Protein AF-0000000080167158 (afdb_homodimer)

InterPro domains:
  IPR001060 FCH domain [SM00055] (67-154)
  IPR027267 AH/BAR domain superfamily [G3DSA:1.20.1270.60] (60-338)
  IPR027267 AH/BAR domain superfamily [SSF103657] (73-348)
  IPR031160 F-BAR domain [PS51741] (62-325)
  IPR051025 Rho GTPase-activating [PTHR15228] (86-357)
  IPR054713 GMIP/FCHO2-like, FCH domain [PF22699] (73-335)

Solvent-accessible surface area (backbone atoms only — not comparable to full-atom values): 44172 Å² total; per-residue (Å²): 135,90,71,75,76,63,83,68,82,81,85,74,96,71,80,72,86,72,68,86,74,77,76,82,85,76,84,76,80,86,70,79,78,82,73,65,83,74,63,78,85,71,85,79,80,74,72,71,73,67,72,67,71,70,72,67,70,48,75,59,55,64,50,42,46,51,52,31,70,44,18,54,59,24,67,59,52,54,51,50,49,54,52,50,50,43,55,48,50,50,53,51,45,52,48,53,50,53,53,44,51,50,50,41,52,41,23,52,51,45,39,54,50,37,67,68,43,52,60,67,65,62,64,56,81,59,48,80,64,41,68,55,53,52,51,49,41,51,50,46,41,51,48,22,52,48,49,49,51,51,44,52,43,35,48,67,62,47,29,47,40,54,52,52,52,48,40,53,52,51,51,51,52,51,50,53,47,49,50,53,53,50,52,39,51,49,52,32,50,51,31,47,52,49,28,54,50,29,46,51,48,21,50,52,29,43,51,49,20,52,51,29,45,51,53,30,53,53,43,62,70,49,43,89,74,56,57,78,63,60,43,51,53,32,46,50,50,22,51,52,28,44,50,50,19,51,52,28,44,52,50,27,52,51,28,36,53,47,31,52,50,33,48,52,50,34,54,52,49,49,56,49,47,47,50,52,50,50,51,51,50,27,51,51,41,49,51,50,38,54,21,50,28,50,49,25,44,50,50,16,66,67,35,48,57,51,22,57,52,25,43,50,50,20,56,55,42,70,69,62,59,70,44,50,31,56,43,52,49,61,70,62,58,74,62,55,69,49,80,84,83,79,78,72,89,76,79,85,76,87,81,81,76,78,71,79,74,68,73,71,75,77,73,75,77,74,74,79,81,74,89,80,72,89,76,79,68,86,80,81,71,88,88,77,78,69,89,120,141,70,88,71,78,75,79,68,73,79,69,73,74,71,65,75,71,67,61,71,69,74,75,83,78,78,84,68,77,86,76,77,77,81,70,65,82,76,60,78,84,74,86,80,80,75,72,72,71,68,73,66,68,70,71,67,70,51,74,60,55,64,51,42,46,52,52,32,71,44,17,56,60,24,68,58,51,52,52,50,50,55,53,51,49,43,54,50,52,51,53,52,45,52,49,53,49,52,51,44,50,49,51,41,52,41,24,53,50,44,40,52,48,38,67,68,42,53,61,66,66,62,65,56,80,59,48,80,64,40,68,54,53,52,51,49,41,50,51,45,43,50,48,22,51,47,49,48,51,50,44,52,44,34,48,67,64,48,30,46,41,54,54,52,54,48,40,52,52,51,51,52,52,52,52,54,49,49,50,55,53,51,53,38,52,49,52,33,51,52,31,48,53,49,28,54,52,28,46,52,49,21,48,50,29,43,50,48,21,53,50,30,46,51,52,31,51,52,42,61,70,47,43,89,74,56,58,79,63,59,43,51,52,33,46,49,50,22,52,53,28,44,52,51,20,51,53,28,43,53,50,26,52,51,28,36,54,48,31,52,51,33,48,52,50,35,53,52,49,49,55,50,45,47,52,50,49,51,50,50,49,28,52,50,40,50,52,50,38,54,21,51,27,50,49,23,45,50,50,16,65,67,36,49,56,52,22,56,50,26,43,51,50,20,56,55,43,70,69,61,58,70,44,49,32,58,42,52,48,59,70,62,57,76,61,56,69,50,81,85,84,78,78,71,89,76,80,86,76,88,82,81,77,78,74,80,74,71,74,70,76,73,76,74,74,67,76,80,69,71,71,82,72,78,73,77,80,73,72,81,74,82,51,81,84,72,84,130

Foldseek 3Di:
DPPPPPVPPDDDDDDDPPDDPPDDDDPDDDPDDPPDDPDDPDDDDPPPPPPPPPCPVPVVQVVLLVVLLPDDCSLVVLLVVLVVVLVVLVVVLVVVLVVLVVLLVVLVVLQVVLVVCLCVLVVDALDPCSVLVNVVSVVSNVLSVLSVVLSVCLCPPFANVLSVVLSVVSVVVSVVLVVLLVVLVVQLVVLVVQLVVLVVQLVVLVVQLVVLVVVLVVCVVVPVPDDPVVSVVSVVSSVVSVVSNVVSVVSNVVSVVSSVVSVVVSSVSSSVSSSVSSVSVVVSVVSNVRRVVSSVVSVCVSCVCPVVSVVVSVVVSVPDDPCVSVVVVVVPCPDDDDDDDDDDDDDDDDDDDPPPPPVPPPPPPPPPDDDDDDDPDDDDDDDDDDPD/DDDPPPPVPDPDPPDDCVPPPPDDDDPDDDPDDPPDDPDDPDDDDPPPPPPPPPCPVPVVQVVLLVVLLPDDCSLVVLLVVLVVVLVVLVVVLVVVLVVLVVLLVVLVVLQVVLVVCLCVLVVDALDPCSVLVNVVSVVSNVLSVLSVVLSVCLCPPFANVLSVVLSVVSVVVSVVLVVLLVVLVVQLVVLVVQLVVLVVQLVVLVVQLVVLVVVLVVCVVVVVPDDPVVSVVSVVSSVVSVVSNVVSVVSNVVSVVSSVVSVVVSSVSSSVSSSVSSVSVVVSVVSNVRRVVSSVVSVCVSCVVPVVSVVVSVVVSVPDDPCVSVVVVVVPCPDDDDDDDDDDDDDDDDDDDPPPPPVPPPPPPVPVPDDPPPDPPPDDDDDDDDDD

Secondary structure (DSSP, 8-state):
-----------------------------------STTS-------------------HHHHHHHHHHHHBTTHHHHHHHHHHHHHHHHHHHHHHHHHHHHHHHHHHHHHHHHHHHHHHHHTSSSS-TTHHHHHHHHHHHHHHHHHHHHHHHHIIIIISHHHHHHHHHHHHHHHHHHHHHHHHHHHHHHHHHHHHHHHHHHHHHHHHHHHHHHHHHHHHHHSTTTS-HHHHHHHHHHHHHHHHHHHHHHHHHHHHHHHHHHHHHHHHHHHHHHHHHHHHHHHHHHHHHHHHHHHHHHHHHHHHTHHHHHHHHHHHHHHTPPTTHHHHHHHHHS-PPBPP-------PPPP--------------------------------------/--------GGGGGG---TT----PPP-------TTGGG--------------------HHHHHHHHHHHHBTTHHHHHHHHHHHHHHHHHHHHHHHHHHHHHHHHHHHHHHHHHHHHHHHHTSSSS-TTHHHHHHHHHHHHHHHHHHHHHHHHIIIIISHHHHHHHHHHHHHHHHHHHHHHHHHHHHHHHHHHHHHHHHHHHHHHHHHHHHHHHHHHHHHHSTTTS-HHHHHHHHHHHHHHHHHHHHHHHHHHHHHHHHHHHHHHHHHHHHHHHHHHHHHHHHHHHHHHHHHHHHHHHHHHHHTHHHHHHHHHHHHHHTPPTTHHHHHHHHHS-PPBPP---------------------------------------------S---

Radius of gyration: 63.93 Å; Cα contacts (8 Å, |Δi|>4): 593; chains: 2; bounding box: 109×243×148 Å

Structure (mmCIF, N/CA/C/O backbone):
data_AF-0000000080167158-model_v1
#
loop_
_entity.id
_entity.type
_entity.pdbx_description
1 polymer 'F-BAR domain-containing protein'
#
loop_
_atom_site.group_PDB
_atom_site.id
_atom_site.type_symbol
_atom_site.label_atom_id
_atom_site.label_alt_id
_atom_site.label_comp_id
_atom_site.label_asym_id
_atom_site.label_entity_id
_atom_site.label_seq_id
_atom_site.pdbx_PDB_ins_code
_atom_site.Cartn_x
_atom_site.Cartn_y
_atom_site.Cartn_z
_atom_site.occupancy
_atom_site.B_iso_or_equiv
_atom_site.auth_seq_id
_atom_site.auth_comp_id
_atom_site.auth_asym_id
_atom_site.auth_atom_id
_atom_site.pdbx_PDB_model_num
ATOM 1 N N . MET A 1 1 ? -8.617 -78.125 3.273 1 17.36 1 MET A N 1
ATOM 2 C CA . MET A 1 1 ? -9.211 -77.625 4.488 1 17.36 1 MET A CA 1
ATOM 3 C C . MET A 1 1 ? -9.133 -76.062 4.496 1 17.36 1 MET A C 1
ATOM 5 O O . MET A 1 1 ? -8.5 -75.5 3.621 1 17.36 1 MET A O 1
ATOM 9 N N . ALA A 1 2 ? -8.406 -75.375 5.344 1 19.48 2 ALA A N 1
ATOM 10 C CA . ALA A 1 2 ? -8.812 -74.375 6.375 1 19.48 2 ALA A CA 1
ATOM 11 C C . ALA A 1 2 ? -8.484 -73 5.961 1 19.48 2 ALA A C 1
ATOM 13 O O . ALA A 1 2 ? -7.328 -72.562 6.059 1 19.48 2 ALA A O 1
ATOM 14 N N . VAL A 1 3 ? -8.906 -72.5 4.734 1 23.75 3 VAL A N 1
ATOM 15 C CA . VAL A 1 3 ? -8.711 -71.25 3.971 1 23.75 3 VAL A CA 1
ATOM 16 C C . VAL A 1 3 ? -9.18 -70.062 4.793 1 23.75 3 VAL A C 1
ATOM 18 O O . VAL A 1 3 ? -8.891 -68.938 4.445 1 23.75 3 VAL A O 1
ATOM 21 N N . CYS A 1 4 ? -10.062 -70.438 5.707 1 23.5 4 CYS A N 1
ATOM 22 C CA . CYS A 1 4 ? -11 -69.375 6.074 1 23.5 4 CYS A CA 1
ATOM 23 C C . CYS A 1 4 ? -10.281 -68.25 6.824 1 23.5 4 CYS A C 1
ATOM 25 O O . CYS A 1 4 ? -9.875 -68.438 7.973 1 23.5 4 CYS A O 1
ATOM 27 N N . PHE A 1 5 ? -9.195 -67.812 6.23 1 23.3 5 PHE A N 1
ATOM 28 C CA . PHE A 1 5 ? -8.445 -66.875 6.992 1 23.3 5 PHE A CA 1
ATOM 29 C C . PHE A 1 5 ? -9.359 -65.75 7.477 1 23.3 5 PHE A C 1
ATOM 31 O O . PHE A 1 5 ? -9.883 -64.938 6.672 1 23.3 5 PHE A O 1
ATOM 38 N N . SER A 1 6 ? -10.18 -66 8.484 1 20.61 6 SER A N 1
ATOM 39 C CA . SER A 1 6 ? -11.109 -65.375 9.414 1 20.61 6 SER A CA 1
ATOM 40 C C . SER A 1 6 ? -10.508 -64.062 10.031 1 20.61 6 SER A C 1
ATOM 42 O O . SER A 1 6 ? -10.961 -63.625 11.086 1 20.61 6 SER A O 1
ATOM 44 N N . SER A 1 7 ? -9.555 -63.5 9.289 1 21.5 7 SER A N 1
ATOM 45 C CA . SER A 1 7 ? -8.875 -62.531 10.125 1 21.5 7 SER A CA 1
ATOM 46 C C . SER A 1 7 ? -9.867 -61.562 10.781 1 21.5 7 SER A C 1
ATOM 48 O O . SER A 1 7 ? -10.648 -60.906 10.102 1 21.5 7 SER A O 1
ATOM 50 N N . THR A 1 8 ? -10.398 -61.812 11.906 1 21.91 8 THR A N 1
ATOM 51 C CA . THR A 1 8 ? -11.188 -61.344 13.047 1 21.91 8 THR A CA 1
ATOM 52 C C . THR A 1 8 ? -10.727 -59.969 13.523 1 21.91 8 THR A C 1
ATOM 54 O O . THR A 1 8 ? -9.703 -59.875 14.203 1 21.91 8 THR A O 1
ATOM 57 N N . ILE A 1 9 ? -10.367 -59.125 12.594 1 22.3 9 ILE A N 1
ATOM 58 C CA . ILE A 1 9 ? -9.945 -57.844 13.195 1 22.3 9 ILE A CA 1
ATOM 59 C C . ILE A 1 9 ? -10.953 -57.406 14.258 1 22.3 9 ILE A C 1
ATOM 61 O O . ILE A 1 9 ? -12.133 -57.25 13.961 1 22.3 9 ILE A O 1
ATOM 65 N N . SER A 1 10 ? -10.727 -57.562 15.477 1 19.22 10 SER A N 1
ATOM 66 C CA . SER A 1 10 ? -11.219 -57.531 16.844 1 19.22 10 SER A CA 1
ATOM 67 C C . SER A 1 10 ? -12.023 -56.25 17.109 1 19.22 10 SER A C 1
ATOM 69 O O . SER A 1 10 ? -11.859 -55.25 16.406 1 19.22 10 SER A O 1
ATOM 71 N N . GLU A 1 11 ? -12.977 -56.156 18.062 1 20.61 11 GLU A N 1
ATOM 72 C CA . GLU A 1 11 ? -14.172 -55.812 18.828 1 20.61 11 GLU A CA 1
ATOM 73 C C . GLU A 1 11 ? -14.031 -54.438 19.469 1 20.61 11 GLU A C 1
ATOM 75 O O . GLU A 1 11 ? -15.031 -53.719 19.656 1 20.61 11 GLU A O 1
ATOM 80 N N . PHE A 1 12 ? -12.914 -54.125 20.234 1 19.22 12 PHE A N 1
ATOM 81 C CA . PHE A 1 12 ? -13.125 -53.781 21.625 1 19.22 12 PHE A CA 1
ATOM 82 C C . PHE A 1 12 ? -13.781 -52.406 21.75 1 19.22 12 PHE A C 1
ATOM 84 O O . PHE A 1 12 ? -14.766 -52.25 22.469 1 19.22 12 PHE A O 1
ATOM 91 N N . LEU A 1 13 ? -13 -51.219 21.906 1 19.72 13 LEU A N 1
ATOM 92 C CA . LEU A 1 13 ? -13.055 -50.344 23.062 1 19.72 13 LEU A CA 1
ATOM 93 C C . LEU A 1 13 ? -14.211 -49.344 22.938 1 19.72 13 LEU A C 1
ATOM 95 O O . LEU A 1 13 ? -14.258 -48.562 22 1 19.72 13 LEU A O 1
ATOM 99 N N . MET A 1 14 ? -15.547 -49.469 23.297 1 21.86 14 MET A N 1
ATOM 100 C CA . MET A 1 14 ? -16.906 -49 23.547 1 21.86 14 MET A CA 1
ATOM 101 C C . MET A 1 14 ? -16.875 -47.656 24.312 1 21.86 14 MET A C 1
ATOM 103 O O . MET A 1 14 ? -17.922 -47.062 24.516 1 21.86 14 MET A O 1
ATOM 107 N N . GLY A 1 15 ? -15.914 -47.406 25.141 1 19.98 15 GLY A N 1
ATOM 108 C CA . GLY A 1 15 ? -16.391 -46.812 26.391 1 19.98 15 GLY A CA 1
ATOM 109 C C . GLY A 1 15 ? -17.234 -45.562 26.188 1 19.98 15 GLY A C 1
ATOM 110 O O . GLY A 1 15 ? -17.25 -45 25.094 1 19.98 15 GLY A O 1
ATOM 111 N N . GLU A 1 16 ? -18.094 -45.125 27.203 1 24.28 16 GLU A N 1
ATOM 112 C CA . GLU A 1 16 ? -19.203 -44.344 27.75 1 24.28 16 GLU A CA 1
ATOM 113 C C . GLU A 1 16 ? -18.906 -42.875 27.734 1 24.28 16 GLU A C 1
ATOM 115 O O . GLU A 1 16 ? -19.359 -42.125 28.625 1 24.28 16 GLU A O 1
ATOM 120 N N . VAL A 1 17 ? -18.203 -42.344 26.984 1 19.39 17 VAL A N 1
ATOM 121 C CA . VAL A 1 17 ? -17.797 -41 27.406 1 19.39 17 VAL A CA 1
ATOM 122 C C . VAL A 1 17 ? -19.031 -40.156 27.656 1 19.39 17 VAL A C 1
ATOM 124 O O . VAL A 1 17 ? -19.812 -39.875 26.75 1 19.39 17 VAL A O 1
ATOM 127 N N . ASP A 1 18 ? -19.703 -40.094 28.797 1 21.67 18 ASP A N 1
ATOM 128 C CA . ASP A 1 18 ? -20.812 -39.375 29.422 1 21.67 18 ASP A CA 1
ATOM 129 C C . ASP A 1 18 ? -20.625 -37.844 29.297 1 21.67 18 ASP A C 1
ATOM 131 O O . ASP A 1 18 ? -21.438 -37.094 29.797 1 21.67 18 ASP A O 1
ATOM 135 N N . SER A 1 19 ? -19.531 -37.406 29.109 1 18.14 19 SER A N 1
ATOM 136 C CA . SER A 1 19 ? -19.281 -36.156 29.844 1 18.14 19 SER A CA 1
ATOM 137 C C . SER A 1 19 ? -20.375 -35.125 29.578 1 18.14 19 SER A C 1
ATOM 139 O O . SER A 1 19 ? -20.938 -34.562 30.516 1 18.14 19 SER A O 1
ATOM 141 N N . SER A 1 20 ? -20.281 -34.281 28.547 1 18.72 20 SER A N 1
ATOM 142 C CA . SER A 1 20 ? -20.203 -32.844 28.781 1 18.72 20 SER A CA 1
ATOM 143 C C . SER A 1 20 ? -21.594 -32.219 28.828 1 18.72 20 SER A C 1
ATOM 145 O O . SER A 1 20 ? -22.359 -32.312 27.859 1 18.72 20 SER A O 1
ATOM 147 N N . THR A 1 21 ? -22.266 -32.125 29.875 1 21.75 21 THR A N 1
ATOM 148 C CA . THR A 1 21 ? -23.391 -31.359 30.391 1 21.75 21 THR A CA 1
ATOM 149 C C . THR A 1 21 ? -23.344 -29.906 29.922 1 21.75 21 THR A C 1
ATOM 151 O O . THR A 1 21 ? -22.625 -29.094 30.5 1 21.75 21 THR A O 1
ATOM 154 N N . LEU A 1 22 ? -22.875 -29.562 28.922 1 18.52 22 LEU A N 1
ATOM 155 C CA . LEU A 1 22 ? -22.703 -28.141 28.672 1 18.52 22 LEU A CA 1
ATOM 156 C C . LEU A 1 22 ? -24.016 -27.406 28.875 1 18.52 22 LEU A C 1
ATOM 158 O O . LEU A 1 22 ? -25.031 -27.75 28.266 1 18.52 22 LEU A O 1
ATOM 162 N N . LEU A 1 23 ? -24.188 -26.609 29.812 1 18.8 23 LEU A N 1
ATOM 163 C CA . LEU A 1 23 ? -25.109 -25.812 30.625 1 18.8 23 LEU A CA 1
ATOM 164 C C . LEU A 1 23 ? -26.016 -24.969 29.734 1 18.8 23 LEU A C 1
ATOM 166 O O . LEU A 1 23 ? -27.234 -24.984 29.906 1 18.8 23 LEU A O 1
ATOM 170 N N . SER A 1 24 ? -25.516 -23.766 29.203 1 19.36 24 SER A N 1
ATOM 171 C CA . SER A 1 24 ? -26 -22.562 29.891 1 19.36 24 SER A CA 1
ATOM 172 C C . SER A 1 24 ? -27.25 -22.016 29.203 1 19.36 24 SER A C 1
ATOM 174 O O . SER A 1 24 ? -27.594 -22.422 28.094 1 19.36 24 SER A O 1
ATOM 176 N N . LEU A 1 25 ? -27.375 -20.547 28.891 1 20.38 25 LEU A N 1
ATOM 177 C CA . LEU A 1 25 ? -28.453 -19.656 29.297 1 20.38 25 LEU A CA 1
ATOM 178 C C . LEU A 1 25 ? -29.547 -19.594 28.234 1 20.38 25 LEU A C 1
ATOM 180 O O . LEU A 1 25 ? -29.266 -19.812 27.047 1 20.38 25 LEU A O 1
ATOM 184 N N . PRO A 1 26 ? -30.641 -19.172 28.531 1 23.73 26 PRO A N 1
ATOM 185 C CA . PRO A 1 26 ? -32.031 -19.266 28.141 1 23.73 26 PRO A CA 1
ATOM 186 C C . PRO A 1 26 ? -32.406 -18.297 27.031 1 23.73 26 PRO A C 1
ATOM 188 O O . PRO A 1 26 ? -32.219 -17.078 27.172 1 23.73 26 PRO A O 1
ATOM 191 N N . PRO A 1 27 ? -32.125 -18.531 25.797 1 24.55 27 PRO A N 1
ATOM 192 C CA . PRO A 1 27 ? -32.406 -17.422 24.891 1 24.55 27 PRO A CA 1
ATOM 193 C C . PRO A 1 27 ? -33.875 -16.953 24.984 1 24.55 27 PRO A C 1
ATOM 195 O O . PRO A 1 27 ? -34.781 -17.719 24.703 1 24.55 27 PRO A O 1
ATOM 198 N N . GLY A 1 28 ? -34.344 -16.281 25.938 1 19.73 28 GLY A N 1
ATOM 199 C CA . GLY A 1 28 ? -35.688 -15.812 26.125 1 19.73 28 GLY A CA 1
ATOM 200 C C . GLY A 1 28 ? -36.312 -15.227 24.875 1 19.73 28 GLY A C 1
ATOM 201 O O . GLY A 1 28 ? -35.625 -14.969 23.891 1 19.73 28 GLY A O 1
ATOM 202 N N . ASP A 1 29 ? -37.594 -14.797 24.781 1 23.52 29 ASP A N 1
ATOM 203 C CA . ASP A 1 29 ? -38.906 -14.695 24.141 1 23.52 29 ASP A CA 1
ATOM 204 C C . ASP A 1 29 ? -38.969 -13.461 23.25 1 23.52 29 ASP A C 1
ATOM 206 O O . ASP A 1 29 ? -39.844 -13.383 22.375 1 23.52 29 ASP A O 1
ATOM 210 N N . GLN A 1 30 ? -38.219 -12.32 23.359 1 22.56 30 GLN A N 1
ATOM 211 C CA . GLN A 1 30 ? -38.938 -11.062 23.406 1 22.56 30 GLN A CA 1
ATOM 212 C C . GLN A 1 30 ? -39.344 -10.602 22 1 22.56 30 GLN A C 1
ATOM 214 O O . GLN A 1 30 ? -38.469 -10.211 21.203 1 22.56 30 GLN A O 1
ATOM 219 N N . SER A 1 31 ? -40.281 -11.109 21.203 1 24.67 31 SER A N 1
ATOM 220 C CA . SER A 1 31 ? -40.906 -10.797 19.922 1 24.67 31 SER A CA 1
ATOM 221 C C . SER A 1 31 ? -41.375 -9.336 19.875 1 24.67 31 SER A C 1
ATOM 223 O O . SER A 1 31 ? -41.812 -8.859 18.828 1 24.67 31 SER A O 1
ATOM 225 N N . GLN A 1 32 ? -41.562 -8.617 20.922 1 22 32 GLN A N 1
ATOM 226 C CA . GLN A 1 32 ? -42.688 -7.703 20.875 1 22 32 GLN A CA 1
ATOM 227 C C . GLN A 1 32 ? -42.531 -6.707 19.719 1 22 32 GLN A C 1
ATOM 229 O O . GLN A 1 32 ? -41.406 -6.434 19.281 1 22 32 GLN A O 1
ATOM 234 N N . SER A 1 33 ? -43.656 -6.301 19 1 26.19 33 SER A N 1
ATOM 235 C CA . SER A 1 33 ? -44.25 -5.48 17.953 1 26.19 33 SER A CA 1
ATOM 236 C C . SER A 1 33 ? -43.906 -4.012 18.109 1 26.19 33 SER A C 1
ATOM 238 O O . SER A 1 33 ? -44.219 -3.393 19.125 1 26.19 33 SER A O 1
ATOM 240 N N . MET A 1 34 ? -42.781 -3.596 17.844 1 23.53 34 MET A N 1
ATOM 241 C CA . MET A 1 34 ? -42.375 -2.232 18.156 1 23.53 34 MET A CA 1
ATOM 242 C C . MET A 1 34 ? -43.25 -1.214 17.438 1 23.53 34 MET A C 1
ATOM 244 O O . MET A 1 34 ? -42.969 -0.886 16.281 1 23.53 34 MET A O 1
ATOM 248 N N . GLU A 1 35 ? -44.531 -1.476 17.203 1 24.61 35 GLU A N 1
ATOM 249 C CA . GLU A 1 35 ? -45.406 -0.473 16.594 1 24.61 35 GLU A CA 1
ATOM 250 C C . GLU A 1 35 ? -45.062 0.929 17.094 1 24.61 35 GLU A C 1
ATOM 252 O O . GLU A 1 35 ? -45.031 1.874 16.297 1 24.61 35 GLU A O 1
ATOM 257 N N . SER A 1 36 ? -45.5 1.104 18.359 1 24.05 36 SER A N 1
ATOM 258 C CA . SER A 1 36 ? -46.125 2.326 18.844 1 24.05 36 SER A CA 1
ATOM 259 C C . SER A 1 36 ? -45.125 3.479 18.906 1 24.05 36 SER A C 1
ATOM 261 O O . SER A 1 36 ? -45.5 4.609 19.219 1 24.05 36 SER A O 1
ATOM 263 N N . LEU A 1 37 ? -43.875 3.246 19.312 1 20.89 37 LEU A N 1
ATOM 264 C CA . LEU A 1 37 ? -43.469 4.25 20.281 1 20.89 37 LEU A CA 1
ATOM 265 C C . LEU A 1 37 ? -43.219 5.59 19.609 1 20.89 37 LEU A C 1
ATOM 267 O O . LEU A 1 37 ? -42.469 6.426 20.141 1 20.89 37 LEU A O 1
ATOM 271 N N . TYR A 1 38 ? -43.656 5.84 18.281 1 25.38 38 TYR A N 1
ATOM 272 C CA . TYR A 1 38 ? -43.344 7.148 17.719 1 25.38 38 TYR A CA 1
ATOM 273 C C . TYR A 1 38 ? -43.812 8.266 18.641 1 25.38 38 TYR A C 1
ATOM 275 O O . TYR A 1 38 ? -43.844 9.438 18.25 1 25.38 38 TYR A O 1
ATOM 283 N N . GLY A 1 39 ? -44.625 7.754 19.562 1 21.44 39 GLY A N 1
ATOM 284 C CA . GLY A 1 39 ? -45.406 8.867 20.062 1 21.44 39 GLY A CA 1
ATOM 285 C C . GLY A 1 39 ? -44.562 10.102 20.344 1 21.44 39 GLY A C 1
ATOM 286 O O . GLY A 1 39 ? -44.375 10.945 19.469 1 21.44 39 GLY A O 1
ATOM 287 N N . SER A 1 40 ? -44.719 10.523 21.641 1 22.44 40 SER A N 1
ATOM 288 C CA . SER A 1 40 ? -44.719 11.805 22.344 1 22.44 40 SER A CA 1
ATOM 289 C C . SER A 1 40 ? -43.281 12.281 22.625 1 22.44 40 SER A C 1
ATOM 291 O O . SER A 1 40 ? -42.719 11.969 23.672 1 22.44 40 SER A O 1
ATOM 293 N N . LEU A 1 41 ? -42.281 11.898 21.984 1 23.61 41 LEU A N 1
ATOM 294 C CA . LEU A 1 41 ? -41.031 12.477 22.453 1 23.61 41 LEU A CA 1
ATOM 295 C C . LEU A 1 41 ? -41.156 13.984 22.625 1 23.61 41 LEU A C 1
ATOM 297 O O . LEU A 1 41 ? -41.281 14.719 21.641 1 23.61 41 LEU A O 1
ATOM 301 N N . SER A 1 42 ? -41.781 14.32 23.609 1 23.56 42 SER A N 1
ATOM 302 C CA . SER A 1 42 ? -41.906 15.617 24.266 1 23.56 42 SER A CA 1
ATOM 303 C C . SER A 1 42 ? -40.562 16.359 24.281 1 23.56 42 SER A C 1
ATOM 305 O O . SER A 1 42 ? -39.5 15.75 24.078 1 23.56 42 SER A O 1
ATOM 307 N N . GLY A 1 43 ? -40.469 17.719 24.828 1 24 43 GLY A N 1
ATOM 308 C CA . GLY A 1 43 ? -39.812 19.031 24.859 1 24 43 GLY A CA 1
ATOM 309 C C . GLY A 1 43 ? -38.469 19 25.531 1 24 43 GLY A C 1
ATOM 310 O O . GLY A 1 43 ? -37.906 20.047 25.859 1 24 43 GLY A O 1
ATOM 311 N N . THR A 1 44 ? -38.094 17.844 26.172 1 24.58 44 THR A N 1
ATOM 312 C CA . THR A 1 44 ? -37.094 18.203 27.188 1 24.58 44 THR A CA 1
ATOM 313 C C . THR A 1 44 ? -35.812 18.688 26.531 1 24.58 44 THR A C 1
ATOM 315 O O . THR A 1 44 ? -35.375 18.156 25.516 1 24.58 44 THR A O 1
ATOM 318 N N . GLU A 1 45 ? -35.156 19.797 27 1 26.8 45 GLU A N 1
ATOM 319 C CA . GLU A 1 45 ? -34.062 20.75 26.906 1 26.8 45 GLU A CA 1
ATOM 320 C C . GLU A 1 45 ? -32.719 20.047 26.969 1 26.8 45 GLU A C 1
ATOM 322 O O . GLU A 1 45 ? -32.312 19.562 28.031 1 26.8 45 GLU A O 1
ATOM 327 N N . SER A 1 46 ? -32.438 19.141 26.203 1 26.16 46 SER A N 1
ATOM 328 C CA . SER A 1 46 ? -31.188 18.375 26.172 1 26.16 46 SER A CA 1
ATOM 329 C C . SER A 1 46 ? -29.969 19.297 26.25 1 26.16 46 SER A C 1
ATOM 331 O O . SER A 1 46 ? -29.812 20.188 25.406 1 26.16 46 SER A O 1
ATOM 333 N N . THR A 1 47 ? -29.469 19.406 27.406 1 25.41 47 THR A N 1
ATOM 334 C CA . THR A 1 47 ? -28.25 20.094 27.797 1 25.41 47 THR A CA 1
ATOM 335 C C . THR A 1 47 ? -27.062 19.578 27.016 1 25.41 47 THR A C 1
ATOM 337 O O . THR A 1 47 ? -26.703 18.391 27.125 1 25.41 47 THR A O 1
ATOM 340 N N . LEU A 1 48 ? -26.969 19.719 25.719 1 24.91 48 LEU A N 1
ATOM 341 C CA . LEU A 1 48 ? -25.656 19.766 25.062 1 24.91 48 LEU A CA 1
ATOM 342 C C . LEU A 1 48 ? -24.578 20.125 26.078 1 24.91 48 LEU A C 1
ATOM 344 O O . LEU A 1 48 ? -24.594 21.219 26.641 1 24.91 48 LEU A O 1
ATOM 348 N N . ALA A 1 49 ? -24.172 19.062 26.797 1 26.72 49 ALA A N 1
ATOM 349 C CA . ALA A 1 49 ? -23.094 19.266 27.75 1 26.72 49 ALA A CA 1
ATOM 350 C C . ALA A 1 49 ? -22.031 20.203 27.203 1 26.72 49 ALA A C 1
ATOM 352 O O . ALA A 1 49 ? -21.484 19.969 26.109 1 26.72 49 ALA A O 1
ATOM 353 N N . ASN A 1 50 ? -22.172 21.422 27.328 1 22.98 50 ASN A N 1
ATOM 354 C CA . ASN A 1 50 ? -21.062 22.391 27.312 1 22.98 50 ASN A CA 1
ATOM 355 C C . ASN A 1 50 ? -19.766 21.75 27.766 1 22.98 50 ASN A C 1
ATOM 357 O O . ASN A 1 50 ? -19.594 21.422 28.938 1 22.98 50 ASN A O 1
ATOM 361 N N . ALA A 1 51 ? -19.219 20.734 27.047 1 29.42 51 ALA A N 1
ATOM 362 C CA . ALA A 1 51 ? -17.844 20.453 27.438 1 29.42 51 ALA A CA 1
ATOM 363 C C . ALA A 1 51 ? -17.156 21.688 27.984 1 29.42 51 ALA A C 1
ATOM 365 O O . ALA A 1 51 ? -16.938 22.656 27.266 1 29.42 51 ALA A O 1
ATOM 366 N N . GLU A 1 52 ? -17.562 21.922 29.125 1 28.66 52 GLU A N 1
ATOM 367 C CA . GLU A 1 52 ? -16.734 22.844 29.891 1 28.66 52 GLU A CA 1
ATOM 368 C C . GLU A 1 52 ? -15.258 22.656 29.547 1 28.66 52 GLU A C 1
ATOM 370 O O . GLU A 1 52 ? -14.688 21.578 29.766 1 28.66 52 GLU A O 1
ATOM 375 N N . TYR A 1 53 ? -14.812 23.047 28.328 1 31.69 53 TYR A N 1
ATOM 376 C CA . TYR A 1 53 ? -13.398 23.375 28.203 1 31.69 53 TYR A CA 1
ATOM 377 C C . TYR A 1 53 ? -12.781 23.656 29.578 1 31.69 53 TYR A C 1
ATOM 379 O O . TYR A 1 53 ? -13.094 24.688 30.188 1 31.69 53 TYR A O 1
ATOM 387 N N . VAL A 1 54 ? -12.82 22.562 30.344 1 34.44 54 VAL A N 1
ATOM 388 C CA . VAL A 1 54 ? -11.969 22.844 31.5 1 34.44 54 VAL A CA 1
ATOM 389 C C . VAL A 1 54 ? -10.797 23.719 31.078 1 34.44 54 VAL A C 1
ATOM 391 O O . VAL A 1 54 ? -9.992 23.328 30.234 1 34.44 54 VAL A O 1
ATOM 394 N N . ASP A 1 55 ? -10.953 24.875 31 1 37.28 55 ASP A N 1
ATOM 395 C CA . ASP A 1 55 ? -9.914 25.906 31.078 1 37.28 55 ASP A CA 1
ATOM 396 C C . ASP A 1 55 ? -8.766 25.453 31.969 1 37.28 55 ASP A C 1
ATOM 398 O O . ASP A 1 55 ? -8.742 25.75 33.156 1 37.28 55 ASP A O 1
ATOM 402 N N . ALA A 1 56 ? -8.484 24.156 31.906 1 36.25 56 ALA A N 1
ATOM 403 C CA . ALA A 1 56 ? -7.242 24 32.656 1 36.25 56 ALA A CA 1
ATOM 404 C C . ALA A 1 56 ? -6.227 25.062 32.25 1 36.25 56 ALA A C 1
ATOM 406 O O . ALA A 1 56 ? -5.711 25.047 31.141 1 36.25 56 ALA A O 1
ATOM 407 N N . GLY A 1 57 ? -6.34 26.172 32.562 1 38.91 57 GLY A N 1
ATOM 408 C CA . GLY A 1 57 ? -5.297 27.188 32.531 1 38.91 57 GLY A CA 1
ATOM 409 C C . GLY A 1 57 ? -3.896 26.594 32.562 1 38.91 57 GLY A C 1
ATOM 410 O O . GLY A 1 57 ? -3.377 26.297 33.656 1 38.91 57 GLY A O 1
ATOM 411 N N . ASN A 1 58 ? -3.566 25.703 31.688 1 47.69 58 ASN A N 1
ATOM 412 C CA . ASN A 1 58 ? -2.158 25.328 31.734 1 47.69 58 ASN A CA 1
ATOM 413 C C . ASN A 1 58 ? -1.265 26.531 32.031 1 47.69 58 ASN A C 1
ATOM 415 O O . ASN A 1 58 ? -1.443 27.609 31.469 1 47.69 58 ASN A O 1
ATOM 419 N N . PRO A 1 59 ? -0.661 26.484 33.125 1 50.34 59 PRO A N 1
ATOM 420 C CA . PRO A 1 59 ? 0.236 27.562 33.531 1 50.34 59 PRO A CA 1
ATOM 421 C C . PRO A 1 59 ? 0.965 28.219 32.344 1 50.34 59 PRO A C 1
ATOM 423 O O . PRO A 1 59 ? 1.351 29.375 32.438 1 50.34 59 PRO A O 1
ATOM 426 N N . LEU A 1 60 ? 0.988 27.562 31.203 1 58.34 60 LEU A N 1
ATOM 427 C CA . LEU A 1 60 ? 1.767 28.062 30.078 1 58.34 60 LEU A CA 1
ATOM 428 C C . LEU A 1 60 ? 1.023 29.188 29.375 1 58.34 60 LEU A C 1
ATOM 430 O O . LEU A 1 60 ? 1.646 30.109 28.844 1 58.34 60 LEU A O 1
ATOM 434 N N . GLY A 1 61 ? -0.398 29.094 29.5 1 58.31 61 GLY A N 1
ATOM 435 C CA . GLY A 1 61 ? -1.178 30.062 28.75 1 58.31 61 GLY A CA 1
ATOM 436 C C . GLY A 1 61 ? -1.048 31.484 29.297 1 58.31 61 GLY A C 1
ATOM 437 O O . GLY A 1 61 ? -0.836 32.438 28.531 1 58.31 61 GLY A O 1
ATOM 438 N N . ASP A 1 62 ? -1.193 31.5 30.609 1 62.69 62 ASP A N 1
ATOM 439 C CA . ASP A 1 62 ? -1.174 32.812 31.234 1 62.69 62 ASP A CA 1
ATOM 440 C C . ASP A 1 62 ? 0.197 33.469 31.078 1 62.69 62 ASP A C 1
ATOM 442 O O . ASP A 1 62 ? 0.292 34.688 30.812 1 62.69 62 ASP A O 1
ATOM 446 N N . ASP A 1 63 ? 1.088 32.594 30.969 1 83.38 63 ASP A N 1
ATOM 447 C CA . ASP A 1 63 ? 2.453 33.094 30.859 1 83.38 63 ASP A CA 1
ATOM 448 C C . ASP A 1 63 ? 2.734 33.594 29.453 1 83.38 63 ASP A C 1
ATOM 450 O O . ASP A 1 63 ? 3.361 34.656 29.266 1 83.38 63 ASP A O 1
ATOM 454 N N . VAL A 1 64 ? 2.002 33.062 28.531 1 89.25 64 VAL A N 1
ATOM 455 C CA . VAL A 1 64 ? 2.238 33.406 27.141 1 89.25 64 VAL A CA 1
ATOM 456 C C . VAL A 1 64 ? 1.626 34.781 26.844 1 89.25 64 VAL A C 1
ATOM 458 O O . VAL A 1 64 ? 2.264 35.625 26.219 1 89.25 64 VAL A O 1
ATOM 461 N N . ASP A 1 65 ? 0.406 34.938 27.391 1 89.38 65 ASP A N 1
ATOM 462 C CA . ASP A 1 65 ? -0.281 36.188 27.141 1 89.38 65 ASP A CA 1
ATOM 463 C C . ASP A 1 65 ? 0.455 37.375 27.797 1 89.38 65 ASP A C 1
ATOM 465 O O . ASP A 1 65 ? 0.554 38.438 27.219 1 89.38 65 ASP A O 1
ATOM 469 N N . ILE A 1 66 ? 1 37.094 28.953 1 88.94 66 ILE A N 1
ATOM 470 C CA . ILE A 1 66 ? 1.708 38.125 29.688 1 88.94 66 ILE A CA 1
ATOM 471 C C . ILE A 1 66 ? 2.969 38.531 28.922 1 88.94 66 ILE A C 1
ATOM 473 O O . ILE A 1 66 ? 3.283 39.719 28.828 1 88.94 66 ILE A O 1
ATOM 477 N N . ILE A 1 67 ? 3.594 37.594 28.406 1 89.5 67 ILE A N 1
ATOM 478 C CA . ILE A 1 67 ? 4.805 37.844 27.641 1 89.5 67 ILE A CA 1
ATOM 479 C C . ILE A 1 67 ? 4.469 38.688 26.406 1 89.5 67 ILE A C 1
ATOM 481 O O . ILE A 1 67 ? 5.156 39.688 26.109 1 89.5 67 ILE A O 1
ATOM 485 N N . LEU A 1 68 ? 3.381 38.375 25.766 1 93 68 LEU A N 1
ATOM 486 C CA . LEU A 1 68 ? 2.996 39.062 24.547 1 93 68 LEU A CA 1
ATOM 487 C C . LEU A 1 68 ? 2.492 40.469 24.859 1 93 68 LEU A C 1
ATOM 489 O O . LEU A 1 68 ? 2.732 41.406 24.094 1 93 68 LEU A O 1
ATOM 493 N N . GLN A 1 69 ? 1.824 40.531 25.984 1 90.81 69 GLN A N 1
ATOM 494 C CA . GLN A 1 69 ? 1.301 41.844 26.391 1 90.81 69 GLN A CA 1
ATOM 495 C C . GLN A 1 69 ? 2.432 42.844 26.641 1 90.81 69 GLN A C 1
ATOM 497 O O . GLN A 1 69 ? 2.309 44 26.312 1 90.81 69 GLN A O 1
ATOM 502 N N . LYS A 1 70 ? 3.49 42.344 27.156 1 87.38 70 LYS A N 1
ATOM 503 C CA . LYS A 1 70 ? 4.602 43.219 27.547 1 87.38 70 LYS A CA 1
ATOM 504 C C . LYS A 1 70 ? 5.574 43.406 26.391 1 87.38 70 LYS A C 1
ATOM 506 O O . LYS A 1 70 ? 6.41 44.312 26.422 1 87.38 70 LYS A O 1
ATOM 511 N N . SER A 1 71 ? 5.434 42.688 25.406 1 86.38 71 SER A N 1
ATOM 512 C CA . SER A 1 71 ? 6.371 42.75 24.281 1 86.38 71 SER A CA 1
ATOM 513 C C . SER A 1 71 ? 5.922 43.719 23.219 1 86.38 71 SER A C 1
ATOM 515 O O . SER A 1 71 ? 4.738 43.781 22.875 1 86.38 71 SER A O 1
ATOM 517 N N . GLU A 1 72 ? 6.953 44.5 22.672 1 85.12 72 GLU A N 1
ATOM 518 C CA . GLU A 1 72 ? 6.652 45.344 21.531 1 85.12 72 GLU A CA 1
ATOM 519 C C . GLU A 1 72 ? 6.285 44.531 20.312 1 85.12 72 GLU A C 1
ATOM 521 O O . GLU A 1 72 ? 7.047 43.656 19.891 1 85.12 72 GLU A O 1
ATOM 526 N N . GLY A 1 73 ? 5.184 44.656 19.844 1 89.75 73 GLY A N 1
ATOM 527 C CA . GLY A 1 73 ? 4.73 43.938 18.656 1 89.75 73 GLY A CA 1
ATOM 528 C C . GLY A 1 73 ? 4.16 42.562 18.984 1 89.75 73 GLY A C 1
ATOM 529 O O . GLY A 1 73 ? 4.047 41.719 18.109 1 89.75 73 GLY A O 1
ATOM 530 N N . GLY A 1 74 ? 3.982 42.344 20.219 1 93.25 74 GLY A N 1
ATOM 531 C CA . GLY A 1 74 ? 3.473 41.031 20.656 1 93.25 74 GLY A CA 1
ATOM 532 C C . GLY A 1 74 ? 2.182 40.656 19.969 1 93.25 74 GLY A C 1
ATOM 533 O O . GLY A 1 74 ? 2.029 39.5 19.547 1 93.25 74 GLY A O 1
ATOM 534 N N . VAL A 1 75 ? 1.244 41.594 19.797 1 95.56 75 VAL A N 1
ATOM 535 C CA . VAL A 1 75 ? -0.046 41.344 19.172 1 95.56 75 VAL A CA 1
ATOM 536 C C . VAL A 1 75 ? 0.16 40.938 17.703 1 95.56 75 VAL A C 1
ATOM 538 O O . VAL A 1 75 ? -0.463 40 17.219 1 95.56 75 VAL A O 1
ATOM 541 N N . ARG A 1 76 ? 1.041 41.656 17.016 1 94.69 76 ARG A N 1
ATOM 542 C CA . ARG A 1 76 ? 1.344 41.344 15.617 1 94.69 76 ARG A CA 1
ATOM 543 C C . ARG A 1 76 ? 1.92 39.938 15.477 1 94.69 76 ARG A C 1
ATOM 545 O O . ARG A 1 76 ? 1.569 39.219 14.547 1 94.69 76 ARG A O 1
ATOM 552 N N . ALA A 1 77 ? 2.812 39.625 16.391 1 95.12 77 ALA A N 1
ATOM 553 C CA . ALA A 1 77 ? 3.428 38.312 16.359 1 95.12 77 ALA A CA 1
ATOM 554 C C . ALA A 1 77 ? 2.383 37.219 16.547 1 95.12 77 ALA A C 1
ATOM 556 O O . ALA A 1 77 ? 2.441 36.156 15.891 1 95.12 77 ALA A O 1
ATOM 557 N N . ALA A 1 78 ? 1.47 37.406 17.469 1 97.06 78 ALA A N 1
ATOM 558 C CA . ALA A 1 78 ? 0.409 36.438 17.703 1 97.06 78 ALA A CA 1
ATOM 559 C C . ALA A 1 78 ? -0.456 36.25 16.469 1 97.06 78 ALA A C 1
ATOM 561 O O . ALA A 1 78 ? -0.799 35.125 16.109 1 97.06 78 ALA A O 1
ATOM 562 N N . PHE A 1 79 ? -0.795 37.312 15.82 1 98 79 PHE A N 1
ATOM 563 C CA . PHE A 1 79 ? -1.59 37.25 14.602 1 98 79 PHE A CA 1
ATOM 564 C C . PHE A 1 79 ? -0.814 36.562 13.492 1 98 79 PHE A C 1
ATOM 566 O O . PHE A 1 79 ? -1.39 35.781 12.703 1 98 79 PHE A O 1
ATOM 573 N N . PHE A 1 80 ? 0.402 36.812 13.445 1 97.19 80 PHE A N 1
ATOM 574 C CA . PHE A 1 80 ? 1.248 36.188 12.43 1 97.19 80 PHE A CA 1
ATOM 575 C C . PHE A 1 80 ? 1.295 34.688 12.609 1 97.19 80 PHE A C 1
ATOM 577 O O . PHE A 1 80 ? 1.197 33.938 11.641 1 97.19 80 PHE A O 1
ATOM 584 N N . TYR A 1 81 ? 1.422 34.281 13.836 1 97.56 81 TYR A N 1
ATOM 585 C CA . TYR A 1 81 ? 1.407 32.844 14.125 1 97.56 81 TYR A CA 1
ATOM 586 C C . TYR A 1 81 ? 0.09 32.219 13.688 1 97.56 81 TYR A C 1
ATOM 588 O O . TYR A 1 81 ? 0.081 31.156 13.062 1 97.56 81 TYR A O 1
ATOM 596 N N . ALA A 1 82 ? -0.979 32.875 14.07 1 98.44 82 ALA A N 1
ATOM 597 C CA . ALA A 1 82 ? -2.301 32.344 13.734 1 98.44 82 ALA A CA 1
ATOM 598 C C . ALA A 1 82 ? -2.477 32.25 12.219 1 98.44 82 ALA A C 1
ATOM 600 O O . ALA A 1 82 ? -3.109 31.312 11.734 1 98.44 82 ALA A O 1
ATOM 601 N N . LYS A 1 83 ? -1.977 33.188 11.508 1 98.25 83 LYS A N 1
ATOM 602 C CA . LYS A 1 83 ? -2.053 33.156 10.047 1 98.25 83 LYS A CA 1
ATOM 603 C C . LYS A 1 83 ? -1.254 31.984 9.477 1 98.25 83 LYS A C 1
ATOM 605 O O . LYS A 1 83 ? -1.729 31.281 8.586 1 98.25 83 LYS A O 1
ATOM 610 N N . LYS A 1 84 ? -0.065 31.812 9.945 1 97.69 84 LYS A N 1
ATOM 611 C CA . LYS A 1 84 ? 0.798 30.734 9.492 1 97.69 84 LYS A CA 1
ATOM 612 C C . LYS A 1 84 ? 0.196 29.375 9.828 1 97.69 84 LYS A C 1
ATOM 614 O O . LYS A 1 84 ? 0.357 28.406 9.07 1 97.69 84 LYS A O 1
ATOM 619 N N . LEU A 1 85 ? -0.455 29.328 11 1 98.19 85 LEU A N 1
ATOM 620 C CA . LEU A 1 85 ? -1.113 28.094 11.414 1 98.19 85 LEU A CA 1
ATOM 621 C C . LEU A 1 85 ? -2.188 27.688 10.414 1 98.19 85 LEU A C 1
ATOM 623 O O . LEU A 1 85 ? -2.328 26.516 10.094 1 98.19 85 LEU A O 1
ATOM 627 N N . ALA A 1 86 ? -2.936 28.656 9.938 1 98.06 86 ALA A N 1
ATOM 628 C CA . ALA A 1 86 ? -3.967 28.375 8.945 1 98.06 86 ALA A CA 1
ATOM 629 C C . ALA A 1 86 ? -3.354 27.828 7.656 1 98.06 86 ALA A C 1
ATOM 631 O O . ALA A 1 86 ? -3.879 26.875 7.062 1 98.06 86 ALA A O 1
ATOM 632 N N . LYS A 1 87 ? -2.289 28.406 7.203 1 97.25 87 LYS A N 1
ATOM 633 C CA . LYS A 1 87 ? -1.594 27.938 6.012 1 97.25 87 LYS A CA 1
ATOM 634 C C . LYS A 1 87 ? -1.063 26.516 6.215 1 97.25 87 LYS A C 1
ATOM 636 O O . LYS A 1 87 ? -1.167 25.672 5.32 1 97.25 87 LYS A O 1
ATOM 641 N N . TYR A 1 88 ? -0.517 26.281 7.324 1 97.81 88 TYR A N 1
ATOM 642 C CA . TYR A 1 88 ? -0.01 24.969 7.699 1 97.81 88 TYR A CA 1
ATOM 643 C C . TYR A 1 88 ? -1.115 23.922 7.641 1 97.81 88 TYR A C 1
ATOM 645 O O . TYR A 1 88 ? -0.913 22.812 7.117 1 97.81 88 TYR A O 1
ATOM 653 N N . MET A 1 89 ? -2.268 24.234 8.195 1 97.75 89 MET A N 1
ATOM 654 C CA . MET A 1 89 ? -3.408 23.312 8.164 1 97.75 89 MET A CA 1
ATOM 655 C C . MET A 1 89 ? -3.785 22.969 6.73 1 97.75 89 MET A C 1
ATOM 657 O O . MET A 1 89 ? -4.148 21.828 6.438 1 97.75 89 MET A O 1
ATOM 661 N N . LYS A 1 90 ? -3.742 23.938 5.902 1 97.31 90 LYS A N 1
ATOM 662 C CA . LYS A 1 90 ? -4.039 23.703 4.492 1 97.31 90 LYS A CA 1
ATOM 663 C C . LYS A 1 90 ? -3.045 22.734 3.867 1 97.31 90 LYS A C 1
ATOM 665 O O . LYS A 1 90 ? -3.432 21.844 3.109 1 97.31 90 LYS A O 1
ATOM 670 N N . ASP A 1 91 ? -1.799 22.906 4.129 1 96.88 91 ASP A N 1
ATOM 671 C CA . ASP A 1 91 ? -0.752 22.031 3.615 1 96.88 91 ASP A CA 1
ATOM 672 C C . ASP A 1 91 ? -0.927 20.609 4.133 1 96.88 91 ASP A C 1
ATOM 674 O O . ASP A 1 91 ? -0.748 19.641 3.387 1 96.88 91 ASP A O 1
ATOM 678 N N . LEU A 1 92 ? -1.288 20.484 5.422 1 96.94 92 LEU A N 1
ATOM 679 C CA . LEU A 1 92 ? -1.516 19.172 6.012 1 96.94 92 LEU A CA 1
ATOM 680 C C . LEU A 1 92 ? -2.682 18.469 5.328 1 96.94 92 LEU A C 1
ATOM 682 O O . LEU A 1 92 ? -2.59 17.281 5.004 1 96.94 92 LEU A O 1
ATOM 686 N N . THR A 1 93 ? -3.744 19.234 5.145 1 96.88 93 THR A N 1
ATOM 687 C CA . THR A 1 93 ? -4.918 18.641 4.508 1 96.88 93 THR A CA 1
ATOM 688 C C . THR A 1 93 ? -4.605 18.234 3.07 1 96.88 93 THR A C 1
ATOM 690 O O . THR A 1 93 ? -5.055 17.188 2.609 1 96.88 93 THR A O 1
ATOM 693 N N . SER A 1 94 ? -3.846 19.016 2.365 1 96.5 94 SER A N 1
ATOM 694 C CA . SER A 1 94 ? -3.443 18.688 1.001 1 96.5 94 SER A CA 1
ATOM 695 C C . SER A 1 94 ? -2.613 17.406 0.96 1 96.5 94 SER A C 1
ATOM 697 O O . SER A 1 94 ? -2.82 16.562 0.097 1 96.5 94 SER A O 1
ATOM 699 N N . TYR A 1 95 ? -1.714 17.281 1.882 1 96.75 95 TYR A N 1
ATOM 700 C CA . TYR A 1 95 ? -0.879 16.094 1.991 1 96.75 95 TYR A CA 1
ATOM 701 C C . TYR A 1 95 ? -1.73 14.852 2.229 1 96.75 95 TYR A C 1
ATOM 703 O O . TYR A 1 95 ? -1.602 13.859 1.509 1 96.75 95 TYR A O 1
ATOM 711 N N . ILE A 1 96 ? -2.559 14.891 3.213 1 97.19 96 ILE A N 1
ATOM 712 C CA . ILE A 1 96 ? -3.369 13.742 3.584 1 97.19 96 ILE A CA 1
ATOM 713 C C . ILE A 1 96 ? -4.316 13.383 2.439 1 97.19 96 ILE A C 1
ATOM 715 O O . ILE A 1 96 ? -4.562 12.203 2.172 1 97.19 96 ILE A O 1
ATOM 719 N N . GLU A 1 97 ? -4.824 14.398 1.839 1 96.81 97 GLU A N 1
ATOM 720 C CA . GLU A 1 97 ? -5.711 14.172 0.703 1 96.81 97 GLU A CA 1
ATOM 721 C C . GLU A 1 97 ? -4.988 13.43 -0.422 1 96.81 97 GLU A C 1
ATOM 723 O O . GLU A 1 97 ? -5.5 12.445 -0.957 1 96.81 97 GLU A O 1
ATOM 728 N N . LYS A 1 98 ? -3.84 13.898 -0.795 1 97.25 98 LYS A N 1
ATOM 729 C CA . LYS A 1 98 ? -3.068 13.281 -1.869 1 97.25 98 LYS A CA 1
ATOM 730 C C . LYS A 1 98 ? -2.646 11.859 -1.497 1 97.25 98 LYS A C 1
ATOM 732 O O . LYS A 1 98 ? -2.67 10.961 -2.338 1 97.25 98 LYS A O 1
ATOM 737 N N . ARG A 1 99 ? -2.258 11.68 -0.28 1 97.25 99 ARG A N 1
ATOM 738 C CA . ARG A 1 99 ? -1.871 10.352 0.177 1 97.25 99 ARG A CA 1
ATOM 739 C C . ARG A 1 99 ? -3.047 9.383 0.103 1 97.25 99 ARG A C 1
ATOM 741 O O . ARG A 1 99 ? -2.887 8.234 -0.315 1 97.25 99 ARG A O 1
ATOM 748 N N . THR A 1 100 ? -4.164 9.867 0.539 1 96.75 100 THR A N 1
ATOM 749 C CA . THR A 1 100 ? -5.375 9.055 0.513 1 96.75 100 THR A CA 1
ATOM 750 C C . THR A 1 100 ? -5.75 8.695 -0.92 1 96.75 100 THR A C 1
ATOM 752 O O . THR A 1 100 ? -6.16 7.562 -1.193 1 96.75 100 THR A O 1
ATOM 755 N N . LEU A 1 101 ? -5.594 9.617 -1.804 1 96.88 101 LEU A N 1
ATOM 756 C CA . LEU A 1 101 ? -5.902 9.359 -3.207 1 96.88 101 LEU A CA 1
ATOM 757 C C . LEU A 1 101 ? -4.969 8.305 -3.787 1 96.88 101 LEU A C 1
ATOM 759 O O . LEU A 1 101 ? -5.406 7.438 -4.551 1 96.88 101 LEU A O 1
ATOM 763 N N . LEU A 1 102 ? -3.691 8.367 -3.463 1 96.81 102 LEU A N 1
ATOM 764 C CA . LEU A 1 102 ? -2.721 7.371 -3.9 1 96.81 102 LEU A CA 1
ATOM 765 C C . LEU A 1 102 ? -3.105 5.984 -3.4 1 96.81 102 LEU A C 1
ATOM 767 O O . LEU A 1 102 ? -3.049 5.012 -4.156 1 96.81 102 LEU A O 1
ATOM 771 N N . GLU A 1 103 ? -3.516 5.918 -2.205 1 96.75 103 GLU A N 1
ATOM 772 C CA . GLU A 1 103 ? -3.916 4.652 -1.6 1 96.75 103 GLU A CA 1
ATOM 773 C C . GLU A 1 103 ? -5.168 4.09 -2.268 1 96.75 103 GLU A C 1
ATOM 775 O O . GLU A 1 103 ? -5.273 2.881 -2.484 1 96.75 103 GLU A O 1
ATOM 780 N N . MET A 1 104 ? -6.074 4.953 -2.525 1 97.12 104 MET A N 1
ATOM 781 C CA . MET A 1 104 ? -7.309 4.531 -3.176 1 97.12 104 MET A CA 1
ATOM 782 C C . MET A 1 104 ? -7.031 3.973 -4.566 1 97.12 104 MET A C 1
ATOM 784 O O . MET A 1 104 ? -7.617 2.963 -4.965 1 97.12 104 MET A O 1
ATOM 788 N N . GLU A 1 105 ? -6.164 4.598 -5.293 1 97.88 105 GLU A N 1
ATOM 789 C CA . GLU A 1 105 ? -5.805 4.121 -6.625 1 97.88 105 GLU A CA 1
ATOM 790 C C . GLU A 1 105 ? -5.152 2.742 -6.559 1 97.88 105 GLU A C 1
ATOM 792 O O . GLU A 1 105 ? -5.457 1.867 -7.371 1 97.88 105 GLU A O 1
ATOM 797 N N . TYR A 1 106 ? -4.324 2.578 -5.652 1 97.5 106 TYR A N 1
ATOM 798 C CA . TYR A 1 106 ? -3.689 1.281 -5.434 1 97.5 106 TYR A CA 1
ATOM 799 C C . TYR A 1 106 ? -4.727 0.216 -5.105 1 97.5 106 TYR A C 1
ATOM 801 O O . TYR A 1 106 ? -4.703 -0.881 -5.668 1 97.5 106 TYR A O 1
ATOM 809 N N . ALA A 1 107 ? -5.625 0.551 -4.211 1 98.06 107 ALA A N 1
ATOM 810 C CA . ALA A 1 107 ? -6.66 -0.386 -3.785 1 98.06 107 ALA A CA 1
ATOM 811 C C . ALA A 1 107 ? -7.559 -0.778 -4.957 1 98.06 107 ALA A C 1
ATOM 813 O O . ALA A 1 107 ? -7.906 -1.95 -5.113 1 98.06 107 ALA A O 1
ATOM 814 N N . LYS A 1 108 ? -7.918 0.169 -5.75 1 98.19 108 LYS A N 1
ATOM 815 C CA . LYS A 1 108 ? -8.734 -0.111 -6.93 1 98.19 108 LYS A CA 1
ATOM 816 C C . LYS A 1 108 ? -7.988 -1.007 -7.914 1 98.19 108 LYS A C 1
ATOM 818 O O . LYS A 1 108 ? -8.586 -1.896 -8.523 1 98.19 108 LYS A O 1
ATOM 823 N N . GLY A 1 109 ? -6.707 -0.704 -8.07 1 98.31 109 GLY A N 1
ATOM 824 C CA . GLY A 1 109 ? -5.883 -1.566 -8.906 1 98.31 109 GLY A CA 1
ATOM 825 C C . GLY A 1 109 ? -5.82 -2.996 -8.406 1 98.31 109 GLY A C 1
ATOM 826 O O . GLY A 1 109 ? -5.902 -3.941 -9.195 1 98.31 109 GLY A O 1
ATOM 827 N N . LEU A 1 110 ? -5.711 -3.15 -7.125 1 97.56 110 LEU A N 1
ATOM 828 C CA . LEU A 1 110 ? -5.676 -4.473 -6.508 1 97.56 110 LEU A CA 1
ATOM 829 C C . LEU A 1 110 ? -6.996 -5.207 -6.73 1 97.56 110 LEU A C 1
ATOM 831 O O . LEU A 1 110 ? -7.004 -6.402 -7.031 1 97.56 110 LEU A O 1
ATOM 835 N N . GLN A 1 111 ? -8.062 -4.5 -6.578 1 97.5 111 GLN A N 1
ATOM 836 C CA . GLN A 1 111 ? -9.383 -5.086 -6.781 1 97.5 111 GLN A CA 1
ATOM 837 C C . GLN A 1 111 ? -9.547 -5.598 -8.211 1 97.5 111 GLN A C 1
ATOM 839 O O . GLN A 1 111 ? -10.039 -6.707 -8.43 1 97.5 111 GLN A O 1
ATOM 844 N N . LYS A 1 112 ? -9.18 -4.793 -9.117 1 98.06 112 LYS A N 1
ATOM 845 C CA . LYS A 1 112 ? -9.258 -5.176 -10.523 1 98.06 112 LYS A CA 1
ATOM 846 C C . LYS A 1 112 ? -8.398 -6.406 -10.812 1 98.06 112 LYS A C 1
ATOM 848 O O . LYS A 1 112 ? -8.82 -7.312 -11.523 1 98.06 112 LYS A O 1
ATOM 853 N N . LEU A 1 113 ? -7.266 -6.41 -10.273 1 97.81 113 LEU A N 1
ATOM 854 C CA . LEU A 1 113 ? -6.344 -7.523 -10.469 1 97.81 113 LEU A CA 1
ATOM 855 C C . LEU A 1 113 ? -6.918 -8.812 -9.906 1 97.81 113 LEU A C 1
ATOM 857 O O . LEU A 1 113 ? -6.859 -9.867 -10.547 1 97.81 113 LEU A O 1
ATOM 861 N N . VAL A 1 114 ? -7.492 -8.766 -8.711 1 97.56 114 VAL A N 1
ATOM 862 C CA . VAL A 1 114 ? -8.078 -9.93 -8.055 1 97.56 114 VAL A CA 1
ATOM 863 C C . VAL A 1 114 ? -9.219 -10.484 -8.914 1 97.56 114 VAL A C 1
ATOM 865 O O . VAL A 1 114 ? -9.297 -11.695 -9.141 1 97.56 114 VAL A O 1
ATOM 868 N N . ASN A 1 115 ? -10 -9.648 -9.453 1 96.5 115 ASN A N 1
ATOM 869 C CA . ASN A 1 115 ? -11.164 -10.047 -10.234 1 96.5 115 ASN A CA 1
ATOM 870 C C . ASN A 1 115 ? -10.758 -10.719 -11.539 1 96.5 115 ASN A C 1
ATOM 872 O O . ASN A 1 115 ? -11.422 -11.656 -11.992 1 96.5 115 ASN A O 1
ATOM 876 N N . THR A 1 116 ? -9.703 -10.281 -12.133 1 96.12 116 THR A N 1
ATOM 877 C CA . THR A 1 116 ? -9.273 -10.828 -13.414 1 96.12 116 THR A CA 1
ATOM 878 C C . THR A 1 116 ? -8.477 -12.117 -13.211 1 96.12 116 THR A C 1
ATOM 880 O O . THR A 1 116 ? -8.422 -12.961 -14.109 1 96.12 116 THR A O 1
ATOM 883 N N . THR A 1 117 ? -7.902 -12.312 -12.062 1 96.19 117 THR A N 1
ATOM 884 C CA . THR A 1 117 ? -6.965 -13.414 -11.844 1 96.19 117 THR A CA 1
ATOM 885 C C . THR A 1 117 ? -7.645 -14.562 -11.109 1 96.19 117 THR A C 1
ATOM 887 O O . THR A 1 117 ? -7.289 -15.727 -11.312 1 96.19 117 THR A O 1
ATOM 890 N N . LYS A 1 118 ? -8.609 -14.336 -10.281 1 95.38 118 LYS A N 1
ATOM 891 C CA . LYS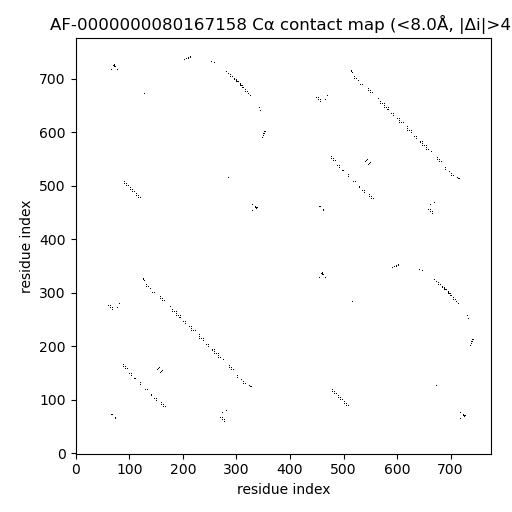 A 1 118 ? -9.242 -15.336 -9.422 1 95.38 118 LYS A CA 1
ATOM 892 C C . LYS A 1 118 ? -9.773 -16.5 -10.25 1 95.38 118 LYS A C 1
ATOM 894 O O . LYS A 1 118 ? -9.516 -17.672 -9.922 1 95.38 118 LYS A O 1
ATOM 899 N N . GLY A 1 119 ? -10.461 -16.203 -11.32 1 94.75 119 GLY A N 1
ATOM 900 C CA . GLY A 1 119 ? -11.016 -17.25 -12.164 1 94.75 119 GLY A CA 1
ATOM 901 C C . GLY A 1 119 ? -9.953 -18.078 -12.859 1 94.75 119 GLY A C 1
ATOM 902 O O . GLY A 1 119 ? -10.078 -19.312 -12.953 1 94.75 119 GLY A O 1
ATOM 903 N N . VAL A 1 120 ? -8.938 -17.484 -13.305 1 94.81 120 VAL A N 1
ATOM 904 C CA . VAL A 1 120 ? -7.875 -18.125 -14.078 1 94.81 120 VAL A CA 1
ATOM 905 C C . VAL A 1 120 ? -7.082 -19.078 -13.18 1 94.81 120 VAL A C 1
ATOM 907 O O . VAL A 1 120 ? -6.758 -20.188 -13.586 1 94.81 120 VAL A O 1
ATOM 910 N N . ILE A 1 121 ? -6.762 -18.766 -11.945 1 94.44 121 ILE A N 1
ATOM 911 C CA . ILE A 1 121 ? -5.926 -19.531 -11.016 1 94.44 121 ILE A CA 1
ATOM 912 C C . ILE A 1 121 ? -6.715 -20.703 -10.461 1 94.44 121 ILE A C 1
ATOM 914 O O . ILE A 1 121 ? -6.145 -21.766 -10.172 1 94.44 121 ILE A O 1
ATOM 918 N N . THR A 1 122 ? -8.07 -20.562 -10.406 1 92.25 122 THR A N 1
ATOM 919 C CA . THR A 1 122 ? -8.883 -21.625 -9.805 1 92.25 122 THR A CA 1
ATOM 920 C C . THR A 1 122 ? -9.523 -22.5 -10.883 1 92.25 122 THR A C 1
ATOM 922 O O . THR A 1 122 ? -10.297 -23.406 -10.57 1 92.25 122 THR A O 1
ATOM 925 N N . GLN A 1 123 ? -9.25 -22.234 -12.102 1 91.44 123 GLN A N 1
ATOM 926 C CA . GLN A 1 123 ? -9.875 -22.938 -13.211 1 91.44 123 GLN A CA 1
ATOM 927 C C . GLN A 1 123 ? -9.523 -24.422 -13.195 1 91.44 123 GLN A C 1
ATOM 929 O O . GLN A 1 123 ? -10.406 -25.281 -13.344 1 91.44 123 GLN A O 1
ATOM 934 N N . GLU A 1 124 ? -8.258 -24.688 -13.031 1 91.44 124 GLU A N 1
ATOM 935 C CA . GLU A 1 124 ? -7.785 -26.062 -13.047 1 91.44 124 GLU A CA 1
ATOM 936 C C . GLU A 1 124 ? -7.68 -26.625 -11.633 1 91.44 124 GLU A C 1
ATOM 938 O O . GLU A 1 124 ? -7.098 -26 -10.75 1 91.44 124 GLU A O 1
ATOM 943 N N . PRO A 1 125 ? -8.234 -27.812 -11.477 1 91.25 125 PRO A N 1
ATOM 944 C CA . PRO A 1 125 ? -8.133 -28.406 -10.141 1 91.25 125 PRO A CA 1
ATOM 945 C C . PRO A 1 125 ? -6.758 -29.031 -9.883 1 91.25 125 PRO A C 1
ATOM 947 O O . PRO A 1 125 ? -6 -29.281 -10.82 1 91.25 125 PRO A O 1
ATOM 950 N N . CYS A 1 126 ? -6.324 -29.234 -8.641 1 95.31 126 CYS A N 1
ATOM 951 C CA . CYS A 1 126 ? -5.152 -29.953 -8.156 1 95.31 126 CYS A CA 1
ATOM 952 C C . CYS A 1 126 ? -3.867 -29.281 -8.625 1 95.31 126 CYS A C 1
ATOM 954 O O . CYS A 1 126 ? -2.971 -29.953 -9.148 1 95.31 126 CYS A O 1
ATOM 956 N N . MET A 1 127 ? -3.838 -28.016 -8.578 1 97.56 127 MET A N 1
ATOM 957 C CA . MET A 1 127 ? -2.611 -27.281 -8.883 1 97.56 127 MET A CA 1
ATOM 958 C C . MET A 1 127 ? -1.84 -26.969 -7.609 1 97.56 127 MET A C 1
ATOM 960 O O . MET A 1 127 ? -2.439 -26.75 -6.555 1 97.56 127 MET A O 1
ATOM 964 N N . PRO A 1 128 ? -0.516 -26.938 -7.688 1 97.75 128 PRO A N 1
ATOM 965 C CA . PRO A 1 128 ? 0.284 -26.672 -6.492 1 97.75 128 PRO A CA 1
ATOM 966 C C . PRO A 1 128 ? 0.085 -25.25 -5.961 1 97.75 128 PRO A C 1
ATOM 968 O O . PRO A 1 128 ? 0.008 -24.297 -6.746 1 97.75 128 PRO A O 1
ATOM 971 N N . PHE A 1 129 ? -0.053 -25.156 -4.637 1 97.69 129 PHE A N 1
ATOM 972 C CA . PHE A 1 129 ? -0.14 -23.875 -3.926 1 97.69 129 PHE A CA 1
ATOM 973 C C . PHE A 1 129 ? -1.398 -23.125 -4.324 1 97.69 129 PHE A C 1
ATOM 975 O O . PHE A 1 129 ? -1.482 -21.906 -4.141 1 97.69 129 PHE A O 1
ATOM 982 N N . GLN A 1 130 ? -2.305 -23.766 -4.949 1 97.12 130 GLN A N 1
ATOM 983 C CA . GLN A 1 130 ? -3.52 -23.109 -5.426 1 97.12 130 GLN A CA 1
ATOM 984 C C . GLN A 1 130 ? -4.309 -22.516 -4.266 1 97.12 130 GLN A C 1
ATOM 986 O O . GLN A 1 130 ? -4.781 -21.375 -4.352 1 97.12 130 GLN A O 1
ATOM 991 N N . SER A 1 131 ? -4.441 -23.234 -3.188 1 96.06 131 SER A N 1
ATOM 992 C CA . SER A 1 131 ? -5.156 -22.75 -2.01 1 96.06 131 SER A CA 1
ATOM 993 C C . SER A 1 131 ? -4.465 -21.531 -1.408 1 96.06 131 SER A C 1
ATOM 995 O O . SER A 1 131 ? -5.129 -20.594 -0.95 1 96.06 131 SER A O 1
ATOM 997 N N . ILE A 1 132 ? -3.166 -21.547 -1.452 1 97.88 132 ILE A N 1
ATOM 998 C CA . ILE A 1 132 ? -2.381 -20.453 -0.907 1 97.88 132 ILE A CA 1
ATOM 999 C C . ILE A 1 132 ? -2.65 -19.172 -1.708 1 97.88 132 ILE A C 1
ATOM 1001 O O . ILE A 1 132 ? -2.949 -18.125 -1.135 1 97.88 132 ILE A O 1
ATOM 1005 N N . TYR A 1 133 ? -2.582 -19.281 -2.98 1 98 133 TYR A N 1
ATOM 1006 C CA . TYR A 1 133 ? -2.795 -18.109 -3.834 1 98 133 TYR A CA 1
ATOM 1007 C C . TYR A 1 133 ? -4.254 -17.672 -3.801 1 98 133 TYR A C 1
ATOM 1009 O O . TYR A 1 133 ? -4.551 -16.484 -3.926 1 98 133 TYR A O 1
ATOM 1017 N N . SER A 1 134 ? -5.156 -18.609 -3.607 1 97.19 134 SER A N 1
ATOM 1018 C CA . SER A 1 134 ? 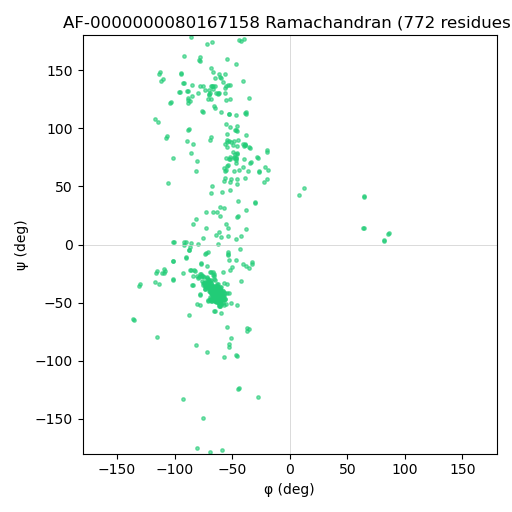-6.562 -18.25 -3.451 1 97.19 134 SER A CA 1
ATOM 1019 C C . SER A 1 134 ? -6.785 -17.422 -2.197 1 97.19 134 SER A C 1
ATOM 1021 O O . SER A 1 134 ? -7.484 -16.406 -2.238 1 97.19 134 SER A O 1
ATOM 1023 N N . VAL A 1 135 ? -6.188 -17.859 -1.142 1 97.56 135 VAL A N 1
ATOM 1024 C CA . VAL A 1 135 ? -6.285 -17.125 0.11 1 97.56 135 VAL A CA 1
ATOM 1025 C C . VAL A 1 135 ? -5.629 -15.75 -0.049 1 97.56 135 VAL A C 1
ATOM 1027 O O . VAL A 1 135 ? -6.145 -14.75 0.45 1 97.56 135 VAL A O 1
ATOM 1030 N N . ALA A 1 136 ? -4.535 -15.711 -0.727 1 97.81 136 ALA A N 1
ATOM 1031 C CA . ALA A 1 136 ? -3.836 -14.453 -0.975 1 97.81 136 ALA A CA 1
ATOM 1032 C C . ALA A 1 136 ? -4.723 -13.477 -1.733 1 97.81 136 ALA A C 1
ATOM 1034 O O . ALA A 1 136 ? -4.766 -12.289 -1.409 1 97.81 136 ALA A O 1
ATOM 1035 N N . LEU A 1 137 ? -5.375 -13.953 -2.725 1 97.62 137 LEU A N 1
ATOM 1036 C CA . LEU A 1 137 ? -6.281 -13.117 -3.51 1 97.62 137 LEU A CA 1
ATOM 1037 C C . LEU A 1 137 ? -7.434 -12.609 -2.65 1 97.62 137 LEU A C 1
ATOM 1039 O O . LEU A 1 137 ? -7.844 -11.453 -2.779 1 97.62 137 LEU A O 1
ATOM 1043 N N . GLU A 1 138 ? -7.91 -13.414 -1.798 1 97.5 138 GLU A N 1
ATOM 1044 C CA . GLU A 1 138 ? -8.961 -12.992 -0.879 1 97.5 138 GLU A CA 1
ATOM 1045 C C . GLU A 1 138 ? -8.469 -11.914 0.073 1 97.5 138 GLU A C 1
ATOM 1047 O O . GLU A 1 138 ? -9.188 -10.945 0.354 1 97.5 138 GLU A O 1
ATOM 1052 N N . GLN A 1 139 ? -7.297 -12.125 0.565 1 97.25 139 GLN A N 1
ATOM 1053 C CA . GLN A 1 139 ? -6.688 -11.133 1.447 1 97.25 139 GLN A CA 1
ATOM 1054 C C . GLN A 1 139 ? -6.504 -9.797 0.731 1 97.25 139 GLN A C 1
ATOM 1056 O O . GLN A 1 139 ? -6.746 -8.742 1.311 1 97.25 139 GLN A O 1
ATOM 1061 N N . ASP A 1 140 ? -6.07 -9.867 -0.495 1 97.06 140 ASP A N 1
ATOM 1062 C CA . ASP A 1 140 ? -5.926 -8.656 -1.297 1 97.06 140 ASP A CA 1
ATOM 1063 C C . ASP A 1 140 ? -7.266 -7.953 -1.48 1 97.06 140 ASP A C 1
ATOM 1065 O O . ASP A 1 140 ? -7.344 -6.727 -1.408 1 97.06 140 ASP A O 1
ATOM 1069 N N . GLN A 1 141 ? -8.25 -8.703 -1.713 1 97.31 141 GLN A N 1
ATOM 1070 C CA . GLN A 1 141 ? -9.594 -8.148 -1.88 1 97.31 141 GLN A CA 1
ATOM 1071 C C . GLN A 1 141 ? -10.07 -7.469 -0.601 1 97.31 141 GLN A C 1
ATOM 1073 O O . GLN A 1 141 ? -10.602 -6.359 -0.646 1 97.31 141 GLN A O 1
ATOM 1078 N N . ASP A 1 142 ? -9.883 -8.094 0.467 1 97.62 142 ASP A N 1
ATOM 1079 C CA . ASP A 1 142 ? -10.281 -7.547 1.761 1 97.62 142 ASP A CA 1
ATOM 1080 C C . ASP A 1 142 ? -9.516 -6.27 2.08 1 97.62 142 ASP A C 1
ATOM 1082 O O . ASP A 1 142 ? -10.086 -5.297 2.572 1 97.62 142 ASP A O 1
ATOM 1086 N N . HIS A 1 143 ? -8.258 -6.32 1.84 1 97.19 143 HIS A N 1
ATOM 1087 C CA . HIS A 1 143 ? -7.43 -5.141 2.074 1 97.19 143 HIS A CA 1
ATOM 1088 C C . HIS A 1 143 ? -7.891 -3.965 1.223 1 97.19 143 HIS A C 1
ATOM 1090 O O . HIS A 1 143 ? -8.016 -2.842 1.72 1 97.19 143 HIS A O 1
ATOM 1096 N N . ALA A 1 144 ? -8.133 -4.234 -0.024 1 97.5 144 ALA A N 1
ATOM 1097 C CA . ALA A 1 144 ? -8.594 -3.186 -0.932 1 97.5 144 ALA A CA 1
ATOM 1098 C C . ALA A 1 144 ? -9.906 -2.58 -0.454 1 97.5 144 ALA A C 1
ATOM 1100 O O . ALA A 1 144 ? -10.07 -1.358 -0.443 1 97.5 144 ALA A O 1
ATOM 1101 N N . HIS A 1 145 ? -10.781 -3.418 -0.002 1 96.69 145 HIS A N 1
ATOM 1102 C CA . HIS A 1 145 ? -12.055 -2.951 0.525 1 96.69 145 HIS A CA 1
ATOM 1103 C C . HIS A 1 145 ? -11.859 -2.104 1.777 1 96.69 145 HIS A C 1
ATOM 1105 O O . HIS A 1 145 ? -12.516 -1.072 1.943 1 96.69 145 HIS A O 1
ATOM 1111 N N . GLY A 1 146 ? -11.008 -2.588 2.619 1 96.5 146 GLY A N 1
ATOM 1112 C CA . GLY A 1 146 ? -10.695 -1.852 3.834 1 96.5 146 GLY A CA 1
ATOM 1113 C C . GLY A 1 146 ? -10.109 -0.48 3.57 1 96.5 146 GLY A C 1
ATOM 1114 O O . GLY A 1 146 ? -10.508 0.506 4.191 1 96.5 146 GLY A O 1
ATOM 1115 N N . VAL A 1 147 ? -9.242 -0.399 2.648 1 97.38 147 VAL A N 1
ATOM 1116 C CA . VAL A 1 147 ? -8.594 0.856 2.285 1 97.38 147 VAL A CA 1
ATOM 1117 C C . VAL A 1 147 ? -9.625 1.836 1.736 1 97.38 147 VAL A C 1
ATOM 1119 O O . VAL A 1 147 ? -9.633 3.012 2.104 1 97.38 147 VAL A O 1
ATOM 1122 N N . LEU A 1 148 ? -10.477 1.421 0.875 1 96.75 148 LEU A N 1
ATOM 1123 C CA . LEU A 1 148 ? -11.484 2.281 0.266 1 96.75 148 LEU A CA 1
ATOM 1124 C C . LEU A 1 148 ? -12.469 2.791 1.313 1 96.75 148 LEU A C 1
ATOM 1126 O O . LEU A 1 148 ? -12.844 3.967 1.299 1 96.75 148 LEU A O 1
ATOM 1130 N N . HIS A 1 149 ? -12.781 1.945 2.254 1 95.06 149 HIS A N 1
ATOM 1131 C CA . HIS A 1 149 ? -13.68 2.338 3.334 1 95.06 149 HIS A CA 1
ATOM 1132 C C . HIS A 1 149 ? -13.031 3.381 4.238 1 95.06 149 HIS A C 1
ATOM 1134 O O . HIS A 1 149 ? -13.648 4.398 4.562 1 95.06 149 HIS A O 1
ATOM 1140 N N . THR A 1 150 ? -11.852 3.074 4.598 1 95.06 150 THR A N 1
ATOM 1141 C CA . THR A 1 150 ? -11.109 3.994 5.453 1 95.06 150 THR A CA 1
ATOM 1142 C C . THR A 1 150 ? -10.914 5.34 4.762 1 95.06 150 THR A C 1
ATOM 1144 O O . THR A 1 150 ? -11.016 6.391 5.398 1 95.06 150 THR A O 1
ATOM 1147 N N . SER A 1 151 ? -10.648 5.324 3.49 1 94.69 151 SER A N 1
ATOM 1148 C CA . SER A 1 151 ? -10.445 6.543 2.721 1 94.69 151 SER A CA 1
ATOM 1149 C C . SER A 1 151 ? -11.695 7.414 2.711 1 94.69 151 SER A C 1
ATOM 1151 O O . SER A 1 151 ? -11.609 8.633 2.85 1 94.69 151 SER A O 1
ATOM 1153 N N . LEU A 1 152 ? -12.812 6.805 2.607 1 92.75 152 LEU A N 1
ATOM 1154 C CA . LEU A 1 152 ? -14.07 7.535 2.607 1 92.75 152 LEU A CA 1
ATOM 1155 C C . LEU A 1 152 ? -14.344 8.148 3.977 1 92.75 152 LEU A C 1
ATOM 1157 O O . LEU A 1 152 ? -14.766 9.305 4.07 1 92.75 152 LEU A O 1
ATOM 1161 N N . THR A 1 153 ? -14.078 7.453 4.984 1 92.69 153 THR A N 1
ATOM 1162 C CA . THR A 1 153 ? -14.258 7.926 6.355 1 92.69 153 THR A CA 1
ATOM 1163 C C . THR A 1 153 ? -13.32 9.094 6.656 1 92.69 153 THR A C 1
ATOM 1165 O O . THR A 1 153 ? -13.727 10.07 7.289 1 92.69 153 THR A O 1
ATOM 1168 N N . LEU A 1 154 ? -12.102 9 6.16 1 92.62 154 LEU A N 1
ATOM 1169 C CA . LEU A 1 154 ? -11.102 10.047 6.348 1 92.62 154 LEU A CA 1
ATOM 1170 C C . LEU A 1 154 ? -11.523 11.336 5.648 1 92.62 154 LEU A C 1
ATOM 1172 O O . LEU A 1 154 ? -11.344 12.43 6.188 1 92.62 154 LEU A O 1
ATOM 1176 N N . GLN A 1 155 ? -12.117 11.219 4.523 1 88.19 155 GLN A N 1
ATOM 1177 C CA . GLN A 1 155 ? -12.5 12.375 3.721 1 88.19 155 GLN A CA 1
ATOM 1178 C C . GLN A 1 155 ? -13.727 13.07 4.312 1 88.19 155 GLN A C 1
ATOM 1180 O O . GLN A 1 155 ? -13.758 14.305 4.406 1 88.19 155 GLN A O 1
ATOM 1185 N N . GLN A 1 156 ? -14.586 12.312 4.895 1 87.19 156 GLN A N 1
ATOM 1186 C CA . GLN A 1 156 ? -15.891 12.891 5.203 1 87.19 156 GLN A CA 1
ATOM 1187 C C . GLN A 1 156 ? -16.062 13.094 6.703 1 87.19 156 GLN A C 1
ATOM 1189 O O . GLN A 1 156 ? -16.812 13.969 7.137 1 87.19 156 GLN A O 1
ATOM 1194 N N . GLN A 1 157 ? -15.258 12.359 7.531 1 85.69 157 GLN A N 1
ATOM 1195 C CA . GLN A 1 157 ? -15.695 12.297 8.922 1 85.69 157 GLN A CA 1
ATOM 1196 C C . GLN A 1 157 ? -14.547 12.625 9.875 1 85.69 157 GLN A C 1
ATOM 1198 O O . GLN A 1 157 ? -14.734 13.32 10.867 1 85.69 157 GLN A O 1
ATOM 1203 N N . THR A 1 158 ? -13.406 12.195 9.469 1 88.69 158 THR A N 1
ATOM 1204 C CA . THR A 1 158 ? -12.484 12.141 10.602 1 88.69 158 THR A CA 1
ATOM 1205 C C . THR A 1 158 ? -11.328 13.117 10.406 1 88.69 158 THR A C 1
ATOM 1207 O O . THR A 1 158 ? -10.727 13.57 11.383 1 88.69 158 THR A O 1
ATOM 1210 N N . TYR A 1 159 ? -11.062 13.477 9.109 1 95.12 159 TYR A N 1
ATOM 1211 C CA . TYR A 1 159 ? -9.867 14.312 9.008 1 95.12 159 TYR A CA 1
ATOM 1212 C C . TYR A 1 159 ? -10.102 15.477 8.055 1 95.12 159 TYR A C 1
ATOM 1214 O O . TYR A 1 159 ? -10.125 16.641 8.477 1 95.12 159 TYR A O 1
ATOM 1222 N N . LEU A 1 160 ? -10.336 15.227 6.793 1 94.88 160 LEU A N 1
ATOM 1223 C CA . LEU A 1 160 ? -10.281 16.25 5.758 1 94.88 160 LEU A CA 1
ATOM 1224 C C . LEU A 1 160 ? -11.367 17.297 5.98 1 94.88 160 LEU A C 1
ATOM 1226 O O . LEU A 1 160 ? -11.07 18.5 6.047 1 94.88 160 LEU A O 1
ATOM 1230 N N . GLN A 1 161 ? -12.562 16.859 6.195 1 95.19 161 GLN A N 1
ATOM 1231 C CA . GLN A 1 161 ? -13.656 17.812 6.359 1 95.19 161 GLN A CA 1
ATOM 1232 C C . GLN A 1 161 ? -13.547 18.562 7.691 1 95.19 161 GLN A C 1
ATOM 1234 O O . GLN A 1 161 ? -13.578 19.797 7.727 1 95.19 161 GLN A O 1
ATOM 1239 N N . PRO A 1 162 ? -13.328 17.875 8.797 1 95.88 162 PRO A N 1
ATOM 1240 C CA . PRO A 1 162 ? -13.219 18.562 10.086 1 95.88 162 PRO A CA 1
ATOM 1241 C C . PRO A 1 162 ? -12.062 19.562 10.117 1 95.88 162 PRO A C 1
ATOM 1243 O O . PRO A 1 162 ? -12.227 20.672 10.633 1 95.88 162 PRO A O 1
ATOM 1246 N N . VAL A 1 163 ? -10.93 19.188 9.578 1 98 163 VAL A N 1
ATOM 1247 C CA . VAL A 1 163 ? -9.766 20.062 9.617 1 98 163 VAL A CA 1
ATOM 1248 C C . VAL A 1 163 ? -9.969 21.25 8.68 1 98 163 VAL A C 1
ATOM 1250 O O . VAL A 1 163 ? -9.602 22.375 9 1 98 163 VAL A O 1
ATOM 1253 N N . SER A 1 164 ? -10.609 21.031 7.535 1 97.44 164 SER A N 1
ATOM 1254 C CA . SER A 1 164 ? -10.891 22.109 6.598 1 97.44 164 SER A CA 1
ATOM 1255 C C . SER A 1 164 ? -11.906 23.094 7.176 1 97.44 164 SER A C 1
ATOM 1257 O O . SER A 1 164 ? -11.75 24.312 7.023 1 97.44 164 SER A O 1
ATOM 1259 N N . MET A 1 165 ? -12.906 22.547 7.832 1 97.44 165 MET A N 1
ATOM 1260 C CA . MET A 1 165 ? -13.898 23.406 8.469 1 97.44 165 MET A CA 1
ATOM 1261 C C . MET A 1 165 ? -13.273 24.234 9.586 1 97.44 165 MET A C 1
ATOM 1263 O O . MET A 1 165 ? -13.578 25.422 9.734 1 97.44 165 MET A O 1
ATOM 1267 N N . ARG A 1 166 ? -12.406 23.562 10.336 1 98 166 ARG A N 1
ATOM 1268 C CA . ARG A 1 166 ? -11.719 24.266 11.414 1 98 166 ARG A CA 1
ATOM 1269 C C . ARG A 1 166 ? -10.82 25.375 10.867 1 98 166 ARG A C 1
ATOM 1271 O O . ARG A 1 166 ? -10.734 26.453 11.438 1 98 166 ARG A O 1
ATOM 1278 N N . ARG A 1 167 ? -10.148 25.141 9.773 1 98.25 167 ARG A N 1
ATOM 1279 C CA . ARG A 1 167 ? -9.281 26.125 9.148 1 98.25 167 ARG A CA 1
ATOM 1280 C C . ARG A 1 167 ? -10.062 27.375 8.742 1 98.25 167 ARG A C 1
ATOM 1282 O O . ARG A 1 167 ? -9.625 28.5 9 1 98.25 167 ARG A O 1
ATOM 1289 N N . LEU A 1 168 ? -11.242 27.156 8.195 1 98.12 168 LEU A N 1
ATOM 1290 C CA . LEU A 1 168 ? -12.07 28.281 7.758 1 98.12 168 LEU A CA 1
ATOM 1291 C C . LEU A 1 168 ? -12.562 29.094 8.945 1 98.12 168 LEU A C 1
ATOM 1293 O O . LEU A 1 168 ? -12.539 30.328 8.914 1 98.12 168 LEU A O 1
ATOM 1297 N N . GLU A 1 169 ? -12.969 28.359 9.977 1 98.38 169 GLU A N 1
ATOM 1298 C CA . GLU A 1 169 ? -13.398 29.047 11.195 1 98.38 169 GLU A CA 1
ATOM 1299 C C . GLU A 1 169 ? -12.25 29.797 11.844 1 98.38 169 GLU A C 1
ATOM 1301 O O . GLU A 1 169 ? -12.438 30.906 12.352 1 98.38 169 GLU A O 1
ATOM 1306 N N . HIS A 1 170 ? -11.086 29.188 11.883 1 98.75 170 HIS A N 1
ATOM 1307 C CA . HIS A 1 170 ? -9.875 29.797 12.422 1 98.75 170 HIS A CA 1
ATOM 1308 C C . HIS A 1 170 ? -9.547 31.094 11.703 1 98.75 170 HIS A C 1
ATOM 1310 O O . HIS A 1 170 ? -9.266 32.125 12.344 1 98.75 170 HIS A O 1
ATOM 1316 N N . GLU A 1 171 ? -9.656 31.062 10.414 1 98.44 171 GLU A N 1
ATOM 1317 C CA . GLU A 1 171 ? -9.359 32.25 9.609 1 98.44 171 GLU A CA 1
ATOM 1318 C C . GLU A 1 171 ? -10.398 33.344 9.828 1 98.44 171 GLU A C 1
ATOM 1320 O O . GLU A 1 171 ? -10.055 34.531 9.93 1 98.44 171 GLU A O 1
ATOM 1325 N N . LYS A 1 172 ? -11.609 32.969 9.898 1 98.56 172 LYS A N 1
ATOM 1326 C CA . LYS A 1 172 ? -12.688 33.906 10.125 1 98.56 172 LYS A CA 1
ATOM 1327 C C . LYS A 1 172 ? -12.523 34.625 11.469 1 98.56 172 LYS A C 1
ATOM 1329 O O . LYS A 1 172 ? -12.586 35.844 11.547 1 98.56 172 LYS A O 1
ATOM 1334 N N . ARG A 1 173 ? -12.32 33.875 12.5 1 98.62 173 ARG A N 1
ATOM 1335 C CA . ARG A 1 173 ? -12.164 34.406 13.844 1 98.62 173 ARG A CA 1
ATOM 1336 C C . ARG A 1 173 ? -10.906 35.25 13.945 1 98.62 173 ARG A C 1
ATOM 1338 O O . ARG A 1 173 ? -10.906 36.281 14.617 1 98.62 173 ARG A O 1
ATOM 1345 N N . ARG A 1 174 ? -9.82 34.812 13.297 1 98.62 174 ARG A N 1
ATOM 1346 C CA . ARG A 1 174 ? -8.586 35.562 13.273 1 98.62 174 ARG A CA 1
ATOM 1347 C C . ARG A 1 174 ? -8.812 36.969 12.672 1 98.62 174 ARG A C 1
ATOM 1349 O O . ARG A 1 174 ? -8.359 37.969 13.219 1 98.62 174 ARG A O 1
ATOM 1356 N N . LYS A 1 175 ? -9.531 37 11.578 1 98.5 175 LYS A N 1
ATOM 1357 C CA . LYS A 1 175 ? -9.797 38.281 10.891 1 98.5 175 LYS A CA 1
ATOM 1358 C C . LYS A 1 175 ? -10.68 39.188 11.742 1 98.5 175 LYS A C 1
ATOM 1360 O O . LYS A 1 175 ? -10.477 40.406 11.781 1 98.5 175 LYS A O 1
ATOM 1365 N N . GLU A 1 176 ? -11.664 38.625 12.43 1 98.62 176 GLU A N 1
ATOM 1366 C CA . GLU A 1 176 ? -12.531 39.406 13.32 1 98.62 176 GLU A CA 1
ATOM 1367 C C . GLU A 1 176 ? -11.734 40.031 14.461 1 98.62 176 GLU A C 1
ATOM 1369 O O . GLU A 1 176 ? -11.945 41.188 14.797 1 98.62 176 GLU A O 1
ATOM 1374 N N . LEU A 1 177 ? -10.859 39.25 15.039 1 98.62 177 LEU A N 1
ATOM 1375 C CA . LEU A 1 177 ? -10.023 39.75 16.125 1 98.62 177 LEU A CA 1
ATOM 1376 C C . LEU A 1 177 ? -9.062 40.812 15.641 1 98.62 177 LEU A C 1
ATOM 1378 O O . LEU A 1 177 ? -8.789 41.781 16.359 1 98.62 177 LEU A O 1
ATOM 1382 N N . LYS A 1 178 ? -8.586 40.625 14.453 1 98.38 178 LYS A N 1
ATOM 1383 C CA . LYS A 1 178 ? -7.684 41.625 13.875 1 98.38 178 LYS A CA 1
ATOM 1384 C C . LYS A 1 178 ? -8.391 42.969 13.656 1 98.38 178 LYS A C 1
ATOM 1386 O O . LYS A 1 178 ? -7.828 44.031 13.922 1 98.38 178 LYS A O 1
ATOM 1391 N N . GLU A 1 179 ? -9.625 42.875 13.203 1 98.19 179 GLU A N 1
ATOM 1392 C CA . GLU A 1 179 ? -10.422 44.094 13 1 98.19 179 GLU A CA 1
ATOM 1393 C C . GLU A 1 179 ? -10.695 44.812 14.32 1 98.19 179 GLU A C 1
ATOM 1395 O O . GLU A 1 179 ? -10.641 46.031 14.391 1 98.19 179 GLU A O 1
ATOM 1400 N N . GLN A 1 180 ? -10.984 44.031 15.297 1 98.19 180 GLN A N 1
ATOM 1401 C CA . GLN A 1 180 ? -11.195 44.594 16.625 1 98.19 180 GLN A CA 1
ATOM 1402 C C . GLN A 1 180 ? -9.961 45.344 17.125 1 98.19 180 GLN A C 1
ATOM 1404 O O . GLN A 1 180 ? -10.062 46.438 17.641 1 98.19 180 GLN A O 1
ATOM 1409 N N . TRP A 1 181 ? -8.82 44.781 16.969 1 98.19 181 TRP A N 1
ATOM 1410 C CA . TRP A 1 181 ? -7.547 45.344 17.375 1 98.19 181 TRP A CA 1
ATOM 1411 C C . TRP A 1 181 ? -7.254 46.625 16.594 1 98.19 181 TRP A C 1
ATOM 1413 O O . TRP A 1 181 ? -6.895 47.656 17.172 1 98.19 181 TRP A O 1
ATOM 1423 N N . GLN A 1 182 ? -7.496 46.656 15.328 1 97.88 182 GLN A N 1
ATOM 1424 C CA . GLN A 1 182 ? -7.227 47.781 14.453 1 97.88 182 GLN A CA 1
ATOM 1425 C C . GLN A 1 182 ? -8.141 48.969 14.781 1 97.88 182 GLN A C 1
ATOM 1427 O O . GLN A 1 182 ? -7.711 50.125 14.727 1 97.88 182 GLN A O 1
ATOM 1432 N N . ARG A 1 183 ? -9.344 48.625 15.109 1 98.06 183 ARG A N 1
ATOM 1433 C CA . ARG A 1 183 ? -10.281 49.656 15.5 1 98.06 183 ARG A CA 1
ATOM 1434 C C . ARG A 1 183 ? -9.82 50.375 16.766 1 98.06 183 ARG A C 1
ATOM 1436 O O . ARG A 1 183 ? -9.867 51.594 16.844 1 98.06 183 ARG A O 1
ATOM 1443 N N . ALA A 1 184 ? -9.383 49.562 17.703 1 97.81 184 ALA A N 1
ATOM 1444 C CA . ALA A 1 184 ? -8.891 50.156 18.953 1 97.81 184 ALA A CA 1
ATOM 1445 C C . ALA A 1 184 ? -7.625 50.969 18.719 1 97.81 184 ALA A C 1
ATOM 1447 O O . ALA A 1 184 ? -7.449 52.031 19.312 1 97.81 184 ALA A O 1
ATOM 1448 N N . GLU A 1 185 ? -6.77 50.531 17.875 1 96.88 185 GLU A N 1
ATOM 1449 C CA . GLU A 1 185 ? -5.551 51.25 17.516 1 96.88 185 GLU A CA 1
ATOM 1450 C C . GLU A 1 185 ? -5.871 52.594 16.859 1 96.88 185 GLU A C 1
ATOM 1452 O O . GLU A 1 185 ? -5.238 53.594 17.156 1 96.88 185 GLU A O 1
ATOM 1457 N N . ARG A 1 186 ? -6.824 52.594 16.016 1 97.94 186 ARG A N 1
ATOM 1458 C CA . ARG A 1 186 ? -7.219 53.812 15.312 1 97.94 186 ARG A CA 1
ATOM 1459 C C . ARG A 1 186 ? -7.785 54.844 16.266 1 97.94 186 ARG A C 1
ATOM 1461 O O . ARG A 1 186 ? -7.555 56.031 16.094 1 97.94 186 ARG A O 1
ATOM 1468 N N . LYS A 1 187 ? -8.562 54.406 17.219 1 98.06 187 LYS A N 1
ATOM 1469 C CA . LYS A 1 187 ? -9.133 55.312 18.219 1 98.06 187 LYS A CA 1
ATOM 1470 C C . LYS A 1 187 ? -8.031 56 19.016 1 98.06 187 LYS A C 1
ATOM 1472 O O . LYS A 1 187 ? -8.109 57.219 19.25 1 98.06 187 LYS A O 1
ATOM 1477 N N . LEU A 1 188 ? -7.062 55.188 19.406 1 97.31 188 LEU A N 1
ATOM 1478 C CA . LEU A 1 188 ? -5.953 55.781 20.141 1 97.31 188 LEU A CA 1
ATOM 1479 C C . LEU A 1 188 ? -5.164 56.75 19.25 1 97.31 188 LEU A C 1
ATOM 1481 O O . LEU A 1 188 ? -4.777 57.812 19.703 1 97.31 188 LEU A O 1
ATOM 1485 N N . MET A 1 189 ? -4.969 56.438 18.078 1 97.19 189 MET A N 1
ATOM 1486 C CA . MET A 1 189 ? -4.23 57.281 17.141 1 97.19 189 MET A CA 1
ATOM 1487 C C . MET A 1 189 ? -4.934 58.625 16.953 1 97.19 189 MET A C 1
ATOM 1489 O O . MET A 1 189 ? -4.285 59.656 16.922 1 97.19 189 MET A O 1
ATOM 1493 N N . GLU A 1 190 ? -6.234 58.562 16.812 1 98 190 GLU A N 1
ATOM 1494 C CA . GLU A 1 190 ? -7.023 59.781 16.656 1 98 190 GLU A CA 1
ATOM 1495 C C . GLU A 1 190 ? -6.934 60.656 17.906 1 98 190 GLU A C 1
ATOM 1497 O O . GLU A 1 190 ? -6.793 61.875 17.797 1 98 190 GLU A O 1
ATOM 1502 N N . ALA A 1 191 ? -7.027 59.969 19.047 1 97.94 191 ALA A N 1
ATOM 1503 C CA . ALA A 1 191 ? -6.918 60.688 20.297 1 97.94 191 ALA A CA 1
ATOM 1504 C C . ALA A 1 191 ? -5.547 61.344 20.438 1 97.94 191 ALA A C 1
ATOM 1506 O O . ALA A 1 191 ? -5.43 62.469 20.922 1 97.94 191 ALA A O 1
ATOM 1507 N N . GLU A 1 192 ? -4.539 60.688 19.984 1 97 192 GLU A N 1
ATOM 1508 C CA . GLU A 1 192 ? -3.178 61.188 20.062 1 97 192 GLU A CA 1
ATOM 1509 C C . GLU A 1 192 ? -2.984 62.375 19.109 1 97 192 GLU A C 1
ATOM 1511 O O . GLU A 1 192 ? -2.291 63.344 19.438 1 97 192 GLU A O 1
ATOM 1516 N N . VAL A 1 193 ? -3.602 62.312 17.984 1 97.81 193 VAL A N 1
ATOM 1517 C CA . VAL A 1 193 ? -3.527 63.406 17.016 1 97.81 193 VAL A CA 1
ATOM 1518 C C . VAL A 1 193 ? -4.215 64.625 17.578 1 97.81 193 VAL A C 1
ATOM 1520 O O . VAL A 1 193 ? -3.684 65.75 17.484 1 97.81 193 VAL A O 1
ATOM 1523 N N . ASN A 1 194 ? -5.379 64.438 18.188 1 98.06 194 ASN A N 1
ATOM 1524 C CA . ASN A 1 194 ? -6.117 65.5 18.812 1 98.06 194 ASN A CA 1
ATOM 1525 C C . ASN A 1 194 ? -5.332 66.125 19.969 1 98.06 194 ASN A C 1
ATOM 1527 O O . ASN A 1 194 ? -5.34 67.375 20.141 1 98.06 194 ASN A O 1
ATOM 1531 N N . LEU A 1 195 ? -4.68 65.25 20.688 1 98 195 LEU A N 1
ATOM 1532 C CA . LEU A 1 195 ? -3.871 65.688 21.812 1 98 195 LEU A CA 1
ATOM 1533 C C . LEU A 1 195 ? -2.719 66.562 21.344 1 98 195 LEU A C 1
ATOM 1535 O O . LEU A 1 195 ? -2.461 67.625 21.906 1 98 195 LEU A O 1
ATOM 1539 N N . LYS A 1 196 ? -2.09 66.188 20.344 1 97.31 196 LYS A N 1
ATOM 1540 C CA . LYS A 1 196 ? -0.979 67 19.797 1 97.31 196 LYS A CA 1
ATOM 1541 C C . LYS A 1 196 ? -1.448 68.312 19.297 1 97.31 196 LYS A C 1
ATOM 1543 O O . LYS A 1 196 ? -0.783 69.375 19.516 1 97.31 196 LYS A O 1
ATOM 1548 N N . LYS A 1 197 ? -2.568 68.375 18.641 1 98.12 197 LYS A N 1
ATOM 1549 C CA . LYS A 1 197 ? -3.143 69.625 18.141 1 98.12 197 LYS A CA 1
ATOM 1550 C C . LYS A 1 197 ? -3.516 70.562 19.297 1 98.12 197 LYS A C 1
ATOM 1552 O O . LYS A 1 197 ? -3.234 71.75 19.234 1 98.12 197 LYS A O 1
ATOM 1557 N N . ALA A 1 198 ? -4.18 69.938 20.266 1 98.19 198 ALA A N 1
ATOM 1558 C CA . ALA A 1 198 ? -4.605 70.75 21.406 1 98.19 198 ALA A CA 1
ATOM 1559 C C . ALA A 1 198 ? -3.402 71.312 22.172 1 98.19 198 ALA A C 1
ATOM 1561 O O . ALA A 1 198 ? -3.445 72.438 22.656 1 98.19 198 ALA A O 1
ATOM 1562 N N . LYS A 1 199 ? -2.404 70.5 22.297 1 97.56 199 LYS A N 1
ATOM 1563 C CA . LYS A 1 199 ? -1.178 70.938 22.938 1 97.56 199 LYS A CA 1
ATOM 1564 C C . LYS A 1 199 ? -0.565 72.125 22.188 1 97.56 199 LYS A C 1
ATOM 1566 O O . LYS A 1 199 ? -0.172 73.125 22.812 1 97.56 199 LYS A O 1
ATOM 1571 N N . GLN A 1 200 ? -0.527 72.125 20.938 1 97.5 200 GLN A N 1
ATOM 1572 C CA . GLN A 1 200 ? 0.026 73.188 20.109 1 97.5 200 GLN A CA 1
ATOM 1573 C C . GLN A 1 200 ? -0.78 74.5 20.25 1 97.5 200 GLN A C 1
ATOM 1575 O O . GLN A 1 200 ? -0.208 75.562 20.359 1 97.5 200 GLN A O 1
ATOM 1580 N N . ILE A 1 201 ? -2.08 74.312 20.234 1 98.19 201 ILE A N 1
ATOM 1581 C CA . ILE A 1 201 ? -2.967 75.438 20.359 1 98.19 201 ILE A CA 1
ATOM 1582 C C . ILE A 1 201 ? -2.795 76.062 21.75 1 98.19 201 ILE A C 1
ATOM 1584 O O . ILE A 1 201 ? -2.748 77.312 21.875 1 98.19 201 ILE A O 1
ATOM 1588 N N . TYR A 1 202 ? -2.68 75.25 22.734 1 97.75 202 TYR A N 1
ATOM 1589 C CA . TYR A 1 202 ? -2.475 75.75 24.094 1 97.75 202 TYR A CA 1
ATOM 1590 C C . TYR A 1 202 ? -1.166 76.5 24.203 1 97.75 202 TYR A C 1
ATOM 1592 O O . TYR A 1 202 ? -1.131 77.625 24.781 1 97.75 202 TYR A O 1
ATOM 1600 N N . MET A 1 203 ? -0.181 75.938 23.625 1 96.75 203 MET A N 1
ATOM 1601 C CA . MET A 1 203 ? 1.116 76.625 23.656 1 96.75 203 MET A CA 1
ATOM 1602 C C . MET A 1 203 ? 1.062 77.938 22.906 1 96.75 203 MET A C 1
ATOM 1604 O O . MET A 1 203 ? 1.582 78.938 23.391 1 96.75 203 MET A O 1
ATOM 1608 N N . GLN A 1 204 ? 0.417 78.062 21.859 1 96.94 204 GLN A N 1
ATOM 1609 C CA . GLN A 1 204 ? 0.291 79.25 21.047 1 96.94 204 GLN A CA 1
ATOM 1610 C C . GLN A 1 204 ? -0.504 80.312 21.781 1 96.94 204 GLN A C 1
ATOM 1612 O O . GLN A 1 204 ? -0.093 81.5 21.812 1 96.94 204 GLN A O 1
ATOM 1617 N N . ARG A 1 205 ? -1.599 79.875 22.328 1 97.62 205 ARG A N 1
ATOM 1618 C CA . ARG A 1 205 ? -2.459 80.812 23.031 1 97.62 205 ARG A CA 1
ATOM 1619 C C . ARG A 1 205 ? -1.797 81.375 24.297 1 97.62 205 ARG A C 1
ATOM 1621 O O . ARG A 1 205 ? -1.995 82.5 24.688 1 97.62 205 ARG A O 1
ATOM 1628 N N . SER A 1 206 ? -1.031 80.5 24.922 1 95.75 206 SER A N 1
ATOM 1629 C CA . SER A 1 206 ? -0.294 80.875 26.109 1 95.75 206 SER A CA 1
ATOM 1630 C C . SER A 1 206 ? 0.804 81.875 25.766 1 95.75 206 SER A C 1
ATOM 1632 O O . SER A 1 206 ? 1.041 82.875 26.516 1 95.75 206 SER A O 1
ATOM 1634 N N . GLU A 1 207 ? 1.386 81.75 24.719 1 95.62 207 GLU A N 1
ATOM 1635 C CA . GLU A 1 207 ? 2.385 82.688 24.234 1 95.62 207 GLU A CA 1
ATOM 1636 C C . GLU A 1 207 ? 1.749 84 23.906 1 95.62 207 GLU A C 1
ATOM 1638 O O . GLU A 1 207 ? 2.311 85.062 24.234 1 95.62 207 GLU A O 1
ATOM 1643 N N . GLU A 1 208 ? 0.609 84 23.344 1 96 208 GLU A N 1
ATOM 1644 C CA . GLU A 1 208 ? -0.129 85.188 23.031 1 96 208 GLU A CA 1
ATOM 1645 C C . GLU A 1 208 ? -0.53 85.938 24.297 1 96 208 GLU A C 1
ATOM 1647 O O . GLU A 1 208 ? -0.481 87.188 24.344 1 96 208 GLU A O 1
ATOM 1652 N N . HIS A 1 209 ? -0.914 85.188 25.203 1 95.5 209 HIS A N 1
ATOM 1653 C CA . HIS A 1 209 ? -1.271 85.812 26.484 1 95.5 209 HIS A CA 1
ATOM 1654 C C . HIS A 1 209 ? -0.058 86.438 27.156 1 95.5 209 HIS A C 1
ATOM 1656 O O . HIS A 1 209 ? -0.155 87.562 27.703 1 95.5 209 HIS A O 1
ATOM 1662 N N . GLU A 1 210 ? 1.005 85.75 27.109 1 93.94 210 GLU A N 1
ATOM 1663 C CA . GLU A 1 210 ? 2.24 86.312 27.672 1 93.94 210 GLU A CA 1
ATOM 1664 C C . GLU A 1 210 ? 2.623 87.625 27 1 93.94 210 GLU A C 1
ATOM 1666 O O . GLU A 1 210 ? 3.004 88.562 27.672 1 93.94 210 GLU A O 1
ATOM 1671 N N . LYS A 1 211 ? 2.508 87.688 25.734 1 92.69 211 LYS A N 1
ATOM 1672 C CA . LYS A 1 211 ? 2.812 88.875 24.984 1 92.69 211 LYS A CA 1
ATOM 1673 C C . LYS A 1 211 ? 1.848 90 25.344 1 92.69 211 LYS A C 1
ATOM 1675 O O . LYS A 1 211 ? 2.264 91.188 25.516 1 92.69 211 LYS A O 1
ATOM 1680 N N . ALA A 1 212 ? 0.621 89.688 25.422 1 93.69 212 ALA A N 1
ATOM 1681 C CA . ALA A 1 212 ? -0.39 90.688 25.766 1 93.69 212 ALA A CA 1
ATOM 1682 C C . ALA A 1 212 ? -0.164 91.188 27.188 1 93.69 212 ALA A C 1
ATOM 1684 O O . ALA A 1 212 ? -0.389 92.375 27.453 1 93.69 212 ALA A O 1
ATOM 1685 N N . GLN A 1 213 ? 0.236 90.312 28.016 1 91.81 213 GLN A N 1
ATOM 1686 C CA . GLN A 1 213 ? 0.554 90.75 29.391 1 91.81 213 GLN A CA 1
ATOM 1687 C C . GLN A 1 213 ? 1.748 91.688 29.438 1 91.81 213 GLN A C 1
ATOM 1689 O O . GLN A 1 213 ? 1.742 92.625 30.188 1 91.81 213 GLN A O 1
ATOM 1694 N N . TYR A 1 214 ? 2.652 91.375 28.625 1 89.19 214 TYR A N 1
ATOM 1695 C CA . TYR A 1 214 ? 3.844 92.25 28.531 1 89.19 214 TYR A CA 1
ATOM 1696 C C . TYR A 1 214 ? 3.496 93.625 28 1 89.19 214 TYR A C 1
ATOM 1698 O O . TYR A 1 214 ? 3.924 94.625 28.562 1 89.19 214 TYR A O 1
ATOM 1706 N N . TYR A 1 215 ? 2.648 93.625 27.047 1 87.69 215 TYR A N 1
ATOM 1707 C CA . TYR A 1 215 ? 2.275 94.938 26.453 1 87.69 215 TYR A CA 1
ATOM 1708 C C . TYR A 1 215 ? 1.391 95.75 27.391 1 87.69 215 TYR A C 1
ATOM 1710 O O . TYR A 1 215 ? 1.506 96.938 27.453 1 87.69 215 TYR A O 1
ATOM 1718 N N . ALA A 1 216 ? 0.593 95.062 28.047 1 88.06 216 ALA A N 1
ATOM 1719 C CA . ALA A 1 216 ? -0.275 95.75 29 1 88.06 216 ALA A CA 1
ATOM 1720 C C . ALA A 1 216 ? 0.529 96.312 30.172 1 88.06 216 ALA A C 1
ATOM 1722 O O . ALA A 1 216 ? 0.283 97.438 30.625 1 88.06 216 ALA A O 1
ATOM 1723 N N . ALA A 1 217 ? 1.497 95.625 30.578 1 85.75 217 ALA A N 1
ATOM 1724 C CA . ALA A 1 217 ? 2.355 96.062 31.672 1 85.75 217 ALA A CA 1
ATOM 1725 C C . ALA A 1 217 ? 3.225 97.25 31.25 1 85.75 217 ALA A C 1
ATOM 1727 O O . ALA A 1 217 ? 3.412 98.188 32 1 85.75 217 ALA A O 1
ATOM 1728 N N . ARG A 1 218 ? 3.621 97.25 30.094 1 84.06 218 ARG A N 1
ATOM 1729 C CA . ARG A 1 218 ? 4.449 98.312 29.562 1 84.06 218 ARG A CA 1
ATOM 1730 C C . ARG A 1 218 ? 3.633 99.562 29.375 1 84.06 218 ARG A C 1
ATOM 1732 O O . ARG A 1 218 ? 4.117 100.688 29.641 1 84.06 218 ARG A O 1
ATOM 1739 N N . ALA A 1 219 ? 2.428 99.438 29.031 1 83.38 219 ALA A N 1
ATOM 1740 C CA . ALA A 1 219 ? 1.546 100.625 28.844 1 83.38 219 ALA A CA 1
ATOM 1741 C C . ALA A 1 219 ? 1.178 101.25 30.172 1 83.38 219 ALA A C 1
ATOM 1743 O O . ALA A 1 219 ? 1.054 102.438 30.266 1 83.38 219 ALA A O 1
ATOM 1744 N N . GLU A 1 220 ? 1.065 100.5 31.156 1 82.62 220 GLU A N 1
ATOM 1745 C CA . GLU A 1 220 ? 0.732 100.938 32.5 1 82.62 220 GLU A CA 1
ATOM 1746 C C . GLU A 1 220 ? 1.911 101.688 33.125 1 82.62 220 GLU A C 1
ATOM 1748 O O . GLU A 1 220 ? 1.722 102.688 33.844 1 82.62 220 GLU A O 1
ATOM 1753 N N . GLU A 1 221 ? 3.029 101.375 32.719 1 79.62 221 GLU A N 1
ATOM 1754 C CA . GLU A 1 221 ? 4.23 102 33.25 1 79.62 221 GLU A CA 1
ATOM 1755 C C . GLU A 1 221 ? 4.5 103.312 32.531 1 79.62 221 GLU A C 1
ATOM 1757 O O . GLU A 1 221 ? 4.988 104.25 33.156 1 79.62 221 GLU A O 1
ATOM 1762 N N . GLU A 1 222 ? 4.102 103.438 31.391 1 74.31 222 GLU A N 1
ATOM 1763 C CA . GLU A 1 222 ? 4.367 104.625 30.609 1 74.31 222 GLU A CA 1
ATOM 1764 C C . GLU A 1 222 ? 3.244 105.625 30.766 1 74.31 222 GLU A C 1
ATOM 1766 O O . GLU A 1 222 ? 3.293 106.75 30.188 1 74.31 222 GLU A O 1
ATOM 1771 N N . GLN A 1 223 ? 2.219 105.5 31.453 1 64.88 223 GLN A N 1
ATOM 1772 C CA . GLN A 1 223 ? 1.001 106.312 31.547 1 64.88 223 GLN A CA 1
ATOM 1773 C C . GLN A 1 223 ? 1.323 107.75 31.828 1 64.88 223 GLN A C 1
ATOM 1775 O O . GLN A 1 223 ? 0.42 108.625 31.906 1 64.88 223 GLN A O 1
ATOM 1780 N N . SER A 1 224 ? 2.527 108.188 32.125 1 59.62 224 SER A N 1
ATOM 1781 C CA . SER A 1 224 ? 2.533 109.688 32.188 1 59.62 224 SER A CA 1
ATOM 1782 C C . SER A 1 224 ? 1.984 110.25 30.891 1 59.62 224 SER A C 1
ATOM 1784 O O . SER A 1 224 ? 1.544 111.438 30.875 1 59.62 224 SER A O 1
ATOM 1786 N N . HIS A 1 225 ? 2.248 109.562 29.734 1 57.5 225 HIS A N 1
ATOM 1787 C CA . HIS A 1 225 ? 1.895 110.312 28.5 1 57.5 225 HIS A CA 1
ATOM 1788 C C . HIS A 1 225 ? 0.793 109.562 27.75 1 57.5 225 HIS A C 1
ATOM 1790 O O . HIS A 1 225 ? 0.26 110.062 26.766 1 57.5 225 HIS A O 1
ATOM 1796 N N . SER A 1 226 ? 0.702 108.25 27.781 1 59.97 226 SER A N 1
ATOM 1797 C CA . SER A 1 226 ? -0.317 107.625 26.953 1 59.97 226 SER A CA 1
ATOM 1798 C C . SER A 1 226 ? -1.647 107.562 27.688 1 59.97 226 SER A C 1
ATOM 1800 O O . SER A 1 226 ? -1.676 107.438 28.922 1 59.97 226 SER A O 1
ATOM 1802 N N . GLY A 1 227 ? -2.838 108.125 27.172 1 66.38 227 GLY A N 1
ATOM 1803 C CA . GLY A 1 227 ? -4.176 108.375 27.688 1 66.38 227 GLY A CA 1
ATOM 1804 C C . GLY A 1 227 ? -4.824 107.125 28.281 1 66.38 227 GLY A C 1
ATOM 1805 O O . GLY A 1 227 ? -4.449 106 27.953 1 66.38 227 GLY A O 1
ATOM 1806 N N . ALA A 1 228 ? -5.523 107.25 29.484 1 76.5 228 ALA A N 1
ATOM 1807 C CA . ALA A 1 228 ? -6.289 106.25 30.266 1 76.5 228 ALA A CA 1
ATOM 1808 C C . ALA A 1 228 ? -7.016 105.25 29.344 1 76.5 228 ALA A C 1
ATOM 1810 O O . ALA A 1 228 ? -7.145 104.062 29.656 1 76.5 228 ALA A O 1
ATOM 1811 N N . LYS A 1 229 ? -7.176 105.688 28.109 1 82.25 229 LYS A N 1
ATOM 1812 C CA . LYS A 1 229 ? -7.961 104.875 27.156 1 82.25 229 LYS A CA 1
ATOM 1813 C C . LYS A 1 229 ? -7.105 103.812 26.516 1 82.25 229 LYS A C 1
ATOM 1815 O O . LYS A 1 229 ? -7.574 102.688 26.297 1 82.25 229 LYS A O 1
ATOM 1820 N N . SER A 1 230 ? -5.906 104.062 26.266 1 82.69 230 SER A N 1
ATOM 1821 C CA . SER A 1 230 ? -4.988 103.125 25.641 1 82.69 230 SER A CA 1
ATOM 1822 C C . SER A 1 230 ? -4.617 102 26.578 1 82.69 230 SER A C 1
ATOM 1824 O O . SER A 1 230 ? -4.527 100.875 26.172 1 82.69 230 SER A O 1
ATOM 1826 N N . VAL A 1 231 ? -4.52 102.312 27.781 1 84.69 231 VAL A N 1
ATOM 1827 C CA . VAL A 1 231 ? -4.199 101.312 28.812 1 84.69 231 VAL A CA 1
ATOM 1828 C C . VAL A 1 231 ? -5.387 100.375 29 1 84.69 231 VAL A C 1
ATOM 1830 O O . VAL A 1 231 ? -5.207 99.188 29.141 1 84.69 231 VAL A O 1
ATOM 1833 N N . ASP A 1 232 ? -6.531 100.938 28.891 1 87.12 232 ASP A N 1
ATOM 1834 C CA . ASP A 1 232 ? -7.746 100.188 29.031 1 87.12 232 ASP A CA 1
ATOM 1835 C C . ASP A 1 232 ? -7.902 99.188 27.875 1 87.12 232 ASP A C 1
ATOM 1837 O O . ASP A 1 232 ? -8.344 98.062 28.062 1 87.12 232 ASP A O 1
ATOM 1841 N N . LYS A 1 233 ? -7.512 99.625 26.703 1 89.31 233 LYS A N 1
ATOM 1842 C CA . LYS A 1 233 ? -7.586 98.812 25.516 1 89.31 233 LYS A CA 1
ATOM 1843 C C . LYS A 1 233 ? -6.598 97.625 25.609 1 89.31 233 LYS A C 1
ATOM 1845 O O . LYS A 1 233 ? -6.926 96.5 25.25 1 89.31 233 LYS A O 1
ATOM 1850 N N . LYS A 1 234 ? -5.5 97.812 26.141 1 88.94 234 LYS A N 1
ATOM 1851 C CA . LYS A 1 234 ? -4.477 96.812 26.281 1 88.94 234 LYS A CA 1
ATOM 1852 C C . LYS A 1 234 ? -4.828 95.812 27.391 1 88.94 234 LYS A C 1
ATOM 1854 O O . LYS A 1 234 ? -4.543 94.625 27.281 1 88.94 234 LYS A O 1
ATOM 1859 N N . ARG A 1 235 ? -5.438 96.312 28.359 1 90.44 235 ARG A N 1
ATOM 1860 C CA . ARG A 1 235 ? -5.887 95.438 29.453 1 90.44 235 ARG A CA 1
ATOM 1861 C C . ARG A 1 235 ? -7 94.5 29 1 90.44 235 ARG A C 1
ATOM 1863 O O . ARG A 1 235 ? -7.039 93.312 29.391 1 90.44 235 ARG A O 1
ATOM 1870 N N . ARG A 1 236 ? -7.805 95.062 28.172 1 93.81 236 ARG A N 1
ATOM 1871 C CA . ARG A 1 236 ? -8.883 94.25 27.625 1 93.81 236 ARG A CA 1
ATOM 1872 C C . ARG A 1 236 ? -8.328 93.188 26.672 1 93.81 236 ARG A C 1
ATOM 1874 O O . ARG A 1 236 ? -8.828 92.062 26.656 1 93.81 236 ARG A O 1
ATOM 1881 N N . ALA A 1 237 ? -7.359 93.562 25.969 1 92.81 237 ALA A N 1
ATOM 1882 C CA . ALA A 1 237 ? -6.715 92.562 25.062 1 92.81 237 ALA A CA 1
ATOM 1883 C C . ALA A 1 237 ? -6.016 91.5 25.828 1 92.81 237 ALA A C 1
ATOM 1885 O O . ALA A 1 237 ? -6 90.312 25.406 1 92.81 237 ALA A O 1
ATOM 1886 N N . GLU A 1 238 ? -5.398 91.812 26.922 1 93.62 238 GLU A N 1
ATOM 1887 C CA . GLU A 1 238 ? -4.758 90.812 27.781 1 93.62 238 GLU A CA 1
ATOM 1888 C C . GLU A 1 238 ? -5.785 89.875 28.391 1 93.62 238 GLU A C 1
ATOM 1890 O O . GLU A 1 238 ? -5.559 88.625 28.453 1 93.62 238 GLU A O 1
ATOM 1895 N N . GLU A 1 239 ? -6.922 90.5 28.781 1 95.31 239 GLU A N 1
ATOM 1896 C CA . GLU A 1 239 ? -7.98 89.688 29.359 1 95.31 239 GLU A CA 1
ATOM 1897 C C . GLU A 1 239 ? -8.547 88.688 28.328 1 95.31 239 GLU A C 1
ATOM 1899 O O . GLU A 1 239 ? -8.844 87.562 28.656 1 95.31 239 GLU A O 1
ATOM 1904 N N . GLU A 1 240 ? -8.672 89.188 27.141 1 95.88 240 GLU A N 1
ATOM 1905 C CA . GLU A 1 240 ? -9.164 88.312 26.078 1 95.88 240 GLU A CA 1
ATOM 1906 C C . GLU A 1 240 ? -8.164 87.188 25.766 1 95.88 240 GLU A C 1
ATOM 1908 O O . GLU A 1 240 ? -8.555 86.062 25.531 1 95.88 240 GLU A O 1
ATOM 1913 N N . ALA A 1 241 ? -6.961 87.438 25.75 1 96 241 ALA A N 1
ATOM 1914 C CA . ALA A 1 241 ? -5.914 86.5 25.5 1 96 241 ALA A CA 1
ATOM 1915 C C . ALA A 1 241 ? -5.844 85.438 26.641 1 96 241 ALA A C 1
ATOM 1917 O O . ALA A 1 241 ? -5.574 84.25 26.422 1 96 241 ALA A O 1
ATOM 1918 N N . LYS A 1 242 ? -6.004 85.938 27.828 1 95.56 242 LYS A N 1
ATOM 1919 C CA . LYS A 1 242 ? -6.035 85.062 28.984 1 95.56 242 LYS A CA 1
ATOM 1920 C C . LYS A 1 242 ? -7.18 84 28.875 1 95.56 242 LYS A C 1
ATOM 1922 O O . LYS A 1 242 ? -6.988 82.812 29.125 1 95.56 242 LYS A O 1
ATOM 1927 N N . ASN A 1 243 ? -8.328 84.562 28.469 1 97.19 243 ASN A N 1
ATOM 1928 C CA . ASN A 1 243 ? -9.484 83.688 28.328 1 97.19 243 ASN A CA 1
ATOM 1929 C C . ASN A 1 243 ? -9.266 82.625 27.25 1 97.19 243 ASN A C 1
ATOM 1931 O O . ASN A 1 243 ? -9.648 81.5 27.422 1 97.19 243 ASN A O 1
ATOM 1935 N N . ARG A 1 244 ? -8.68 83 26.156 1 97.12 244 ARG A N 1
ATOM 1936 C CA . ARG A 1 244 ? -8.383 82.062 25.094 1 97.12 244 ARG A CA 1
ATOM 1937 C C . ARG A 1 244 ? -7.375 81 25.547 1 97.12 244 ARG A C 1
ATOM 1939 O O . ARG A 1 244 ? -7.488 79.812 25.188 1 97.12 244 ARG A O 1
ATOM 1946 N N . ALA A 1 245 ? -6.43 81.375 26.281 1 96.56 245 ALA A N 1
ATOM 1947 C CA . ALA A 1 245 ? -5.422 80.438 26.797 1 96.56 245 ALA A CA 1
ATOM 1948 C C . ALA A 1 245 ? -6.035 79.5 27.781 1 96.56 245 ALA A C 1
ATOM 1950 O O . ALA A 1 245 ? -5.68 78.312 27.797 1 96.56 245 ALA A O 1
ATOM 1951 N N . GLU A 1 246 ? -6.906 80 28.609 1 96.88 246 GLU A N 1
ATOM 1952 C CA . GLU A 1 246 ? -7.582 79.188 29.578 1 96.88 246 GLU A CA 1
ATOM 1953 C C . GLU A 1 246 ? -8.484 78.125 28.875 1 96.88 246 GLU A C 1
ATOM 1955 O O . GLU A 1 246 ? -8.562 77 29.297 1 96.88 246 GLU A O 1
ATOM 1960 N N . GLU A 1 247 ? -9.148 78.625 27.859 1 97.56 247 GLU A N 1
ATOM 1961 C CA . GLU A 1 247 ? -9.984 77.688 27.062 1 97.56 247 GLU A CA 1
ATOM 1962 C C . GLU A 1 247 ? -9.148 76.625 26.375 1 97.56 247 GLU A C 1
ATOM 1964 O O . GLU A 1 247 ? -9.539 75.5 26.328 1 97.56 247 GLU A O 1
ATOM 1969 N N . ALA A 1 248 ? -8.055 77.062 25.859 1 97.69 248 ALA A N 1
ATOM 1970 C CA . ALA A 1 248 ? -7.148 76.125 25.203 1 97.69 248 ALA A CA 1
ATOM 1971 C C . ALA A 1 248 ? -6.57 75.125 26.219 1 97.69 248 ALA A C 1
ATOM 1973 O O . ALA A 1 248 ? -6.363 73.938 25.891 1 97.69 248 ALA A O 1
ATOM 1974 N N . MET A 1 249 ? -6.23 75.562 27.359 1 97.06 249 MET A N 1
ATOM 1975 C CA . MET A 1 249 ? -5.734 74.688 28.422 1 97.06 249 MET A CA 1
ATOM 1976 C C . MET A 1 249 ? -6.777 73.625 28.797 1 97.06 249 MET A C 1
ATOM 1978 O O . MET A 1 249 ? -6.445 72.438 29 1 97.06 249 MET A O 1
ATOM 1982 N N . ALA A 1 250 ? -8.047 74.125 28.938 1 97.62 250 ALA A N 1
ATOM 1983 C CA . ALA A 1 250 ? -9.133 73.188 29.266 1 97.62 250 ALA A CA 1
ATOM 1984 C C . ALA A 1 250 ? -9.289 72.125 28.188 1 97.62 250 ALA A C 1
ATOM 1986 O O . ALA A 1 250 ? -9.508 70.938 28.484 1 97.62 250 ALA A O 1
ATOM 1987 N N . THR A 1 251 ? -9.211 72.562 26.953 1 98.19 251 THR A N 1
ATOM 1988 C CA . THR A 1 251 ? -9.297 71.625 25.844 1 98.19 251 THR A CA 1
ATOM 1989 C C . THR A 1 251 ? -8.117 70.625 25.859 1 98.19 251 THR A C 1
ATOM 1991 O O . THR A 1 251 ? -8.289 69.438 25.609 1 98.19 251 THR A O 1
ATOM 1994 N N . TYR A 1 252 ? -6.922 71.125 26.125 1 97.94 252 TYR A N 1
ATOM 1995 C CA . TYR A 1 252 ? -5.711 70.312 26.234 1 97.94 252 TYR A CA 1
ATOM 1996 C C . TYR A 1 252 ? -5.852 69.25 27.328 1 97.94 252 TYR A C 1
ATOM 1998 O O . TYR A 1 252 ? -5.539 68.062 27.109 1 97.94 252 TYR A O 1
ATOM 2006 N N . ARG A 1 253 ? -6.395 69.688 28.453 1 97.56 253 ARG A N 1
ATOM 2007 C CA . ARG A 1 253 ? -6.598 68.75 29.562 1 97.56 253 ARG A CA 1
ATOM 2008 C C . ARG A 1 253 ? -7.625 67.688 29.188 1 97.56 253 ARG A C 1
ATOM 2010 O O . ARG A 1 253 ? -7.477 66.5 29.562 1 97.56 253 ARG A O 1
ATOM 2017 N N . THR A 1 254 ? -8.688 68.125 28.531 1 98.06 254 THR A N 1
ATOM 2018 C CA . THR A 1 254 ? -9.711 67.188 28.078 1 98.06 254 THR A CA 1
ATOM 2019 C C . THR A 1 254 ? -9.117 66.188 27.125 1 98.06 254 THR A C 1
ATOM 2021 O O . THR A 1 254 ? -9.445 65 27.188 1 98.06 254 THR A O 1
ATOM 2024 N N . CYS A 1 255 ? -8.242 66.625 26.188 1 97.88 255 CYS A N 1
ATOM 2025 C CA . CYS A 1 255 ? -7.629 65.688 25.219 1 97.88 255 CYS A CA 1
ATOM 2026 C C . CYS A 1 255 ? -6.672 64.75 25.891 1 97.88 255 CYS A C 1
ATOM 2028 O O . CYS A 1 255 ? -6.535 63.594 25.469 1 97.88 255 CYS A O 1
ATOM 2030 N N . ILE A 1 256 ? -6.016 65.125 26.938 1 97.75 256 ILE A N 1
ATOM 2031 C CA . ILE A 1 256 ? -5.145 64.25 27.703 1 97.75 256 ILE A CA 1
ATOM 2032 C C . ILE A 1 256 ? -5.973 63.156 28.344 1 97.75 256 ILE A C 1
ATOM 2034 O O . ILE A 1 256 ? -5.594 61.969 28.297 1 97.75 256 ILE A O 1
ATOM 2038 N N . ALA A 1 257 ? -7.117 63.594 28.984 1 97.38 257 ALA A N 1
ATOM 2039 C CA . ALA A 1 257 ? -8.008 62.625 29.609 1 97.38 257 ALA A CA 1
ATOM 2040 C C . ALA A 1 257 ? -8.531 61.625 28.578 1 97.38 257 ALA A C 1
ATOM 2042 O O . ALA A 1 257 ? -8.641 60.438 28.875 1 97.38 257 ALA A O 1
ATOM 2043 N N . ASP A 1 258 ? -8.844 62.094 27.438 1 97.62 258 ASP A N 1
ATOM 2044 C CA . ASP A 1 258 ? -9.336 61.219 26.375 1 97.62 258 ASP A CA 1
ATOM 2045 C C . ASP A 1 258 ? -8.25 60.25 25.922 1 97.62 258 ASP A C 1
ATOM 2047 O O . ASP A 1 258 ? -8.523 59.062 25.719 1 97.62 258 ASP A O 1
ATOM 2051 N N . ALA A 1 259 ? -7.055 60.719 25.719 1 97.38 259 ALA A N 1
ATOM 2052 C CA . ALA A 1 259 ? -5.941 59.875 25.297 1 97.38 259 ALA A CA 1
ATOM 2053 C C . ALA A 1 259 ? -5.668 58.781 26.344 1 97.38 259 ALA A C 1
ATOM 2055 O O . ALA A 1 259 ? -5.387 57.625 26 1 97.38 259 ALA A O 1
ATOM 2056 N N . LYS A 1 260 ? -5.75 59.156 27.578 1 96.88 260 LYS A N 1
ATOM 2057 C CA . LYS A 1 260 ? -5.562 58.188 28.656 1 96.88 260 LYS A CA 1
ATOM 2058 C C . LYS A 1 260 ? -6.656 57.125 28.625 1 96.88 260 LYS A C 1
ATOM 2060 O O . LYS A 1 260 ? -6.383 55.938 28.844 1 96.88 260 LYS A O 1
ATOM 2065 N N . THR A 1 261 ? -7.879 57.562 28.375 1 97.62 261 THR A N 1
ATOM 2066 C CA . THR A 1 261 ? -9.008 56.656 28.297 1 97.62 261 THR A CA 1
ATOM 2067 C C . THR A 1 261 ? -8.828 55.688 27.125 1 97.62 261 THR A C 1
ATOM 2069 O O . THR A 1 261 ? -9.031 54.469 27.297 1 97.62 261 THR A O 1
ATOM 2072 N N . GLN A 1 262 ? -8.43 56.188 25.969 1 97.19 262 GLN A N 1
ATOM 2073 C CA . GLN A 1 262 ? -8.25 55.344 24.781 1 97.19 262 GLN A CA 1
ATOM 2074 C C . GLN A 1 262 ? -7.066 54.406 24.969 1 97.19 262 GLN A C 1
ATOM 2076 O O . GLN A 1 262 ? -7.086 53.25 24.469 1 97.19 262 GLN A O 1
ATOM 2081 N N . LYS A 1 263 ? -6.047 54.875 25.562 1 96.12 263 LYS A N 1
ATOM 2082 C CA . LYS A 1 263 ? -4.902 54 25.859 1 96.12 263 LYS A CA 1
ATOM 2083 C C . LYS A 1 263 ? -5.305 52.844 26.75 1 96.12 263 LYS A C 1
ATOM 2085 O O . LYS A 1 263 ? -4.902 51.688 26.5 1 96.12 263 LYS A O 1
ATOM 2090 N N . GLN A 1 264 ? -6.062 53.188 27.828 1 96 264 GLN A N 1
ATOM 2091 C CA . GLN A 1 264 ? -6.562 52.125 28.703 1 96 264 GLN A CA 1
ATOM 2092 C C . GLN A 1 264 ? -7.449 51.156 27.938 1 96 264 GLN A C 1
ATOM 2094 O O . GLN A 1 264 ? -7.383 49.938 28.156 1 96 264 GLN A O 1
ATOM 2099 N N . GLU A 1 265 ? -8.289 51.719 27.094 1 97.12 265 GLU A N 1
ATOM 2100 C CA . GLU A 1 265 ? -9.141 50.844 26.266 1 97.12 265 GLU A CA 1
ATOM 2101 C C . GLU A 1 265 ? -8.305 49.938 25.375 1 97.12 265 GLU A C 1
ATOM 2103 O O . GLU A 1 265 ? -8.633 48.781 25.203 1 97.12 265 GLU A O 1
ATOM 2108 N N . LEU A 1 266 ? -7.273 50.438 24.781 1 96.31 266 LEU A N 1
ATOM 2109 C CA . LEU A 1 266 ? -6.402 49.656 23.922 1 96.31 266 LEU A CA 1
ATOM 2110 C C . LEU A 1 266 ? -5.75 48.531 24.719 1 96.31 266 LEU A C 1
ATOM 2112 O O . LEU A 1 266 ? -5.629 47.406 24.219 1 96.31 266 LEU A O 1
ATOM 2116 N N . GLU A 1 267 ? -5.32 48.844 25.906 1 94.69 267 GLU A N 1
ATOM 2117 C CA . GLU A 1 267 ? -4.711 47.812 26.75 1 94.69 267 GLU A CA 1
ATOM 2118 C C . GLU A 1 267 ? -5.711 46.719 27.094 1 94.69 267 GLU A C 1
ATOM 2120 O O . GLU A 1 267 ? -5.344 45.531 27.141 1 94.69 267 GLU A O 1
ATOM 2125 N N . ASP A 1 268 ? -6.957 47.094 27.328 1 96.69 268 ASP A N 1
ATOM 2126 C CA . ASP A 1 268 ? -8.008 46.125 27.594 1 96.69 268 ASP A CA 1
ATOM 2127 C C . ASP A 1 268 ? -8.258 45.219 26.375 1 96.69 268 ASP A C 1
ATOM 2129 O O . ASP A 1 268 ? -8.406 44 26.5 1 96.69 268 ASP A O 1
ATOM 2133 N N . VAL A 1 269 ? -8.32 45.844 25.219 1 97.5 269 VAL A N 1
ATOM 2134 C CA . VAL A 1 269 ? -8.547 45.094 23.969 1 97.5 269 VAL A CA 1
ATOM 2135 C C . VAL A 1 269 ? -7.355 44.188 23.703 1 97.5 269 VAL A C 1
ATOM 2137 O O . VAL A 1 269 ? -7.527 43.062 23.219 1 97.5 269 VAL A O 1
ATOM 2140 N N . LYS A 1 270 ? -6.18 44.688 24 1 96.38 270 LYS A N 1
ATOM 2141 C CA . LYS A 1 270 ? -4.965 43.906 23.844 1 96.38 270 LYS A CA 1
ATOM 2142 C C . LYS A 1 270 ? -5.047 42.594 24.625 1 96.38 270 LYS A C 1
ATOM 2144 O O . LYS A 1 270 ? -4.816 41.5 24.078 1 96.38 270 LYS A O 1
ATOM 2149 N N . VAL A 1 271 ? -5.398 42.719 25.906 1 95.69 271 VAL A N 1
ATOM 2150 C CA . VAL A 1 271 ? -5.5 41.531 26.781 1 95.69 271 VAL A CA 1
ATOM 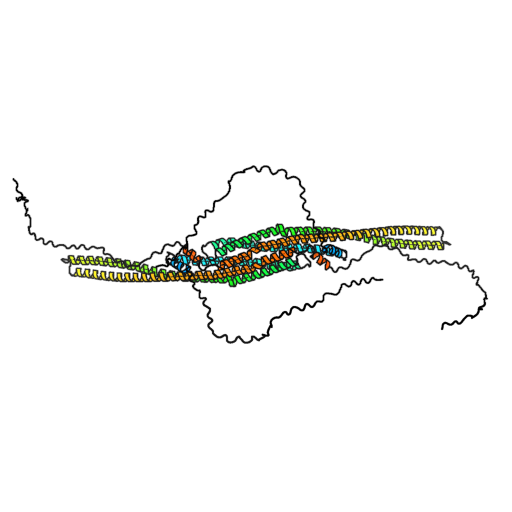2151 C C . VAL A 1 271 ? -6.559 40.594 26.234 1 95.69 271 VAL A C 1
ATOM 2153 O O . VAL A 1 271 ? -6.336 39.375 26.172 1 95.69 271 VAL A O 1
ATOM 2156 N N . ASN A 1 272 ? -7.648 41.125 25.812 1 97 272 ASN A N 1
ATOM 2157 C CA . ASN A 1 272 ? -8.758 40.344 25.312 1 97 272 ASN A CA 1
ATOM 2158 C C . ASN A 1 272 ? -8.414 39.625 24 1 97 272 ASN A C 1
ATOM 2160 O O . ASN A 1 272 ? -8.727 38.469 23.828 1 97 272 ASN A O 1
ATOM 2164 N N . VAL A 1 273 ? -7.84 40.375 23.109 1 97.75 273 VAL A N 1
ATOM 2165 C CA . VAL A 1 273 ? -7.496 39.812 21.797 1 97.75 273 VAL A CA 1
ATOM 2166 C C . VAL A 1 273 ? -6.469 38.688 21.953 1 97.75 273 VAL A C 1
ATOM 2168 O O . VAL A 1 273 ? -6.578 37.656 21.312 1 97.75 273 VAL A O 1
ATOM 2171 N N . LEU A 1 274 ? -5.477 38.875 22.781 1 97.25 274 LEU A N 1
ATOM 2172 C CA . LEU A 1 274 ? -4.449 37.875 22.984 1 97.25 274 LEU A CA 1
ATOM 2173 C C . LEU A 1 274 ? -5.043 36.625 23.625 1 97.25 274 LEU A C 1
ATOM 2175 O O . LEU A 1 274 ? -4.695 35.5 23.25 1 97.25 274 LEU A O 1
ATOM 2179 N N . ARG A 1 275 ? -5.949 36.812 24.562 1 96.5 275 ARG A N 1
ATOM 2180 C CA . ARG A 1 275 ? -6.625 35.688 25.203 1 96.5 275 ARG A CA 1
ATOM 2181 C C . ARG A 1 275 ? -7.457 34.906 24.188 1 96.5 275 ARG A C 1
ATOM 2183 O O . ARG A 1 275 ? -7.41 33.656 24.156 1 96.5 275 ARG A O 1
ATOM 2190 N N . GLN A 1 276 ? -8.18 35.594 23.406 1 97.5 276 GLN A N 1
ATOM 2191 C CA . GLN A 1 276 ? -9.047 34.969 22.406 1 97.5 276 GLN A CA 1
ATOM 2192 C C . GLN A 1 276 ? -8.219 34.25 21.344 1 97.5 276 GLN A C 1
ATOM 2194 O O . GLN A 1 276 ? -8.602 33.188 20.859 1 97.5 276 GLN A O 1
ATOM 2199 N N . LEU A 1 277 ? -7.109 34.875 20.969 1 97.75 277 LEU A N 1
ATOM 2200 C CA . LEU A 1 277 ? -6.234 34.219 19.984 1 97.75 277 LEU A CA 1
ATOM 2201 C C . LEU A 1 277 ? -5.652 32.938 20.531 1 97.75 277 LEU A C 1
ATOM 2203 O O . LEU A 1 277 ? -5.551 31.938 19.828 1 97.75 277 LEU A O 1
ATOM 2207 N N . GLN A 1 278 ? -5.23 32.969 21.75 1 96.94 278 GLN A N 1
ATOM 2208 C CA . GLN A 1 278 ? -4.707 31.75 22.391 1 96.94 278 GLN A CA 1
ATOM 2209 C C . GLN A 1 278 ? -5.762 30.641 22.422 1 96.94 278 GLN A C 1
ATOM 2211 O O . GLN A 1 278 ? -5.461 29.484 22.156 1 96.94 278 GLN A O 1
ATOM 2216 N N . GLU A 1 279 ? -6.984 31.031 22.766 1 97.19 279 GLU A N 1
ATOM 2217 C CA . GLU A 1 279 ? -8.078 30.062 22.797 1 97.19 279 GLU A CA 1
ATOM 2218 C C . GLU A 1 279 ? -8.328 29.484 21.406 1 97.19 279 GLU A C 1
ATOM 2220 O O . GLU A 1 279 ? -8.57 28.297 21.25 1 97.19 279 GLU A O 1
ATOM 2225 N N . LEU A 1 280 ? -8.297 30.359 20.469 1 98.12 280 LEU A N 1
ATOM 2226 C CA . LEU A 1 280 ? -8.469 29.938 19.078 1 98.12 280 LEU A CA 1
ATOM 2227 C C . LEU A 1 280 ? -7.422 28.906 18.688 1 98.12 280 LEU A C 1
ATOM 2229 O O . LEU A 1 280 ? -7.746 27.891 18.078 1 98.12 280 LEU A O 1
ATOM 2233 N N . ILE A 1 281 ? -6.215 29.172 19 1 98.12 281 ILE A N 1
ATOM 2234 C CA . ILE A 1 281 ? -5.098 28.297 18.656 1 98.12 281 ILE A CA 1
ATOM 2235 C C . ILE A 1 281 ? -5.242 26.953 19.375 1 98.12 281 ILE A C 1
ATOM 2237 O O . ILE A 1 281 ? -5.031 25.906 18.781 1 98.12 281 ILE A O 1
ATOM 2241 N N . LYS A 1 282 ? -5.625 26.984 20.625 1 97.56 282 LYS A N 1
ATOM 2242 C CA . LYS A 1 282 ? -5.82 25.75 21.391 1 97.56 282 LYS A CA 1
ATOM 2243 C C . LYS A 1 282 ? -6.941 24.906 20.781 1 97.56 282 LYS A C 1
ATOM 2245 O O . LYS A 1 282 ? -6.844 23.672 20.75 1 97.56 282 LYS A O 1
ATOM 2250 N N . GLN A 1 283 ? -7.988 25.562 20.391 1 97.88 283 GLN A N 1
ATOM 2251 C CA . GLN A 1 283 ? -9.086 24.844 19.734 1 97.88 283 GLN A CA 1
ATOM 2252 C C . GLN A 1 283 ? -8.617 24.188 18.438 1 97.88 283 GLN A C 1
ATOM 2254 O O . GLN A 1 283 ? -9.023 23.062 18.141 1 97.88 283 GLN A O 1
ATOM 2259 N N . THR A 1 284 ? -7.898 24.938 17.719 1 98.25 284 THR A N 1
ATOM 2260 C CA . THR A 1 284 ? -7.34 24.375 16.484 1 98.25 284 THR A CA 1
ATOM 2261 C C . THR A 1 284 ? -6.445 23.188 16.797 1 98.25 284 THR A C 1
ATOM 2263 O O . THR A 1 284 ? -6.531 22.156 16.125 1 98.25 284 THR A O 1
ATOM 2266 N N . ASP A 1 285 ? -5.59 23.297 17.812 1 98.25 285 ASP A N 1
ATOM 2267 C CA . ASP A 1 285 ? -4.754 22.188 18.25 1 98.25 285 ASP A CA 1
ATOM 2268 C C . ASP A 1 285 ? -5.602 20.969 18.594 1 98.25 285 ASP A C 1
ATOM 2270 O O . ASP A 1 285 ? -5.227 19.828 18.297 1 98.25 285 ASP A O 1
ATOM 2274 N N . GLN A 1 286 ? -6.699 21.234 19.25 1 97.94 286 GLN A N 1
ATOM 2275 C CA . GLN A 1 286 ? -7.57 20.156 19.703 1 97.94 286 GLN A CA 1
ATOM 2276 C C . GLN A 1 286 ? -8.125 19.359 18.516 1 97.94 286 GLN A C 1
ATOM 2278 O O . GLN A 1 286 ? -8.117 18.125 18.516 1 97.94 286 GLN A O 1
ATOM 2283 N N . ILE A 1 287 ? -8.57 20.047 17.562 1 98 287 ILE A N 1
ATOM 2284 C CA . ILE A 1 287 ? -9.148 19.422 16.391 1 98 287 ILE A CA 1
ATOM 2285 C C . ILE A 1 287 ? -8.055 18.672 15.617 1 98 287 ILE A C 1
ATOM 2287 O O . ILE A 1 287 ? -8.258 17.547 15.148 1 98 287 ILE A O 1
ATOM 2291 N N . LEU A 1 288 ? -6.906 19.281 15.484 1 97.94 288 LEU A N 1
ATOM 2292 C CA . LEU A 1 288 ? -5.793 18.656 14.789 1 97.94 288 LEU A CA 1
ATOM 2293 C C . LEU A 1 288 ? -5.348 17.391 15.516 1 97.94 288 LEU A C 1
ATOM 2295 O O . LEU A 1 288 ? -4.996 16.391 14.875 1 97.94 288 LEU A O 1
ATOM 2299 N N . ARG A 1 289 ? -5.312 17.469 16.797 1 98 289 ARG A N 1
ATOM 2300 C CA . ARG A 1 289 ? -4.941 16.297 17.594 1 98 289 ARG A CA 1
ATOM 2301 C C . ARG A 1 289 ? -5.902 15.148 17.344 1 98 289 ARG A C 1
ATOM 2303 O O . ARG A 1 289 ? -5.473 14.023 17.062 1 98 289 ARG A O 1
ATOM 2310 N N . SER A 1 290 ? -7.184 15.461 17.453 1 97.69 290 SER A N 1
ATOM 2311 C CA . SER A 1 290 ? -8.203 14.43 17.25 1 97.69 290 SER A CA 1
ATOM 2312 C C . SER A 1 290 ? -8.109 13.852 15.836 1 97.69 290 SER A C 1
ATOM 2314 O O . SER A 1 290 ? -8.172 12.633 15.656 1 97.69 290 SER A O 1
ATOM 2316 N N . ALA A 1 291 ? -7.957 14.703 14.891 1 97.56 291 ALA A N 1
ATOM 2317 C CA . ALA A 1 291 ? -7.871 14.266 13.5 1 97.56 291 ALA A CA 1
ATOM 2318 C C . ALA A 1 291 ? -6.621 13.43 13.266 1 97.56 291 ALA A C 1
ATOM 2320 O O . ALA A 1 291 ? -6.68 12.391 12.594 1 97.56 291 ALA A O 1
ATOM 2321 N N . THR A 1 292 ? -5.492 13.836 13.766 1 98.19 292 THR A N 1
ATOM 2322 C CA . THR A 1 292 ? -4.23 13.133 13.586 1 98.19 292 THR A CA 1
ATOM 2323 C C . THR A 1 292 ? -4.277 11.766 14.258 1 98.19 292 THR A C 1
ATOM 2325 O O . THR A 1 292 ? -3.84 10.766 13.672 1 98.19 292 THR A O 1
ATOM 2328 N N . ILE A 1 293 ? -4.844 11.75 15.453 1 98 293 ILE A N 1
ATOM 2329 C CA . ILE A 1 293 ? -4.988 10.484 16.172 1 98 293 ILE A CA 1
ATOM 2330 C C . ILE A 1 293 ? -5.863 9.531 15.359 1 98 293 ILE A C 1
ATOM 2332 O O . ILE A 1 293 ? -5.488 8.375 15.133 1 98 293 ILE A O 1
ATOM 2336 N N . SER A 1 294 ? -6.98 10.023 14.953 1 97.5 294 SER A N 1
ATOM 2337 C CA . SER A 1 294 ? -7.91 9.195 14.195 1 97.5 294 SER A CA 1
ATOM 2338 C C . SER A 1 294 ? -7.273 8.68 12.906 1 97.5 294 SER A C 1
ATOM 2340 O O . SER A 1 294 ? -7.488 7.531 12.516 1 97.5 294 SER A O 1
ATOM 2342 N N . TYR A 1 295 ? -6.566 9.523 12.266 1 97.69 295 TYR A N 1
ATOM 2343 C CA . TYR A 1 295 ? -5.934 9.164 11 1 97.69 295 TYR A CA 1
ATOM 2344 C C . TYR A 1 295 ? -4.945 8.023 11.195 1 97.69 295 TYR A C 1
ATOM 2346 O O . TYR A 1 295 ? -5.035 6.992 10.516 1 97.69 295 TYR A O 1
ATOM 2354 N N . TYR A 1 296 ? -4.055 8.141 12.078 1 98 296 TYR A N 1
ATOM 2355 C CA . TYR A 1 296 ? -3.012 7.133 12.234 1 98 296 TYR A CA 1
ATOM 2356 C C . TYR A 1 296 ? -3.562 5.875 12.898 1 98 296 TYR A C 1
ATOM 2358 O O . TYR A 1 296 ? -3.072 4.773 12.648 1 98 296 TYR A O 1
ATOM 2366 N N . GLN A 1 297 ? -4.609 6.074 13.703 1 97.31 297 GLN A N 1
ATOM 2367 C CA . GLN A 1 297 ? -5.301 4.902 14.227 1 97.31 297 GLN A CA 1
ATOM 2368 C C . GLN A 1 297 ? -5.926 4.082 13.094 1 97.31 297 GLN A C 1
ATOM 2370 O O . GLN A 1 297 ? -5.844 2.854 13.094 1 97.31 297 GLN A O 1
ATOM 2375 N N . SER A 1 298 ? -6.555 4.758 12.242 1 97.25 298 SER A N 1
ATOM 2376 C CA . SER A 1 298 ? -7.168 4.09 11.102 1 97.25 298 SER A CA 1
ATOM 2377 C C . SER A 1 298 ? -6.117 3.418 10.219 1 97.25 298 SER A C 1
ATOM 2379 O O . SER A 1 298 ? -6.328 2.307 9.734 1 97.25 298 SER A O 1
ATOM 2381 N N . MET A 1 299 ? -5 4.07 10.016 1 96.94 299 MET A N 1
ATOM 2382 C CA . MET A 1 299 ? -3.92 3.484 9.234 1 96.94 299 MET A CA 1
ATOM 2383 C C . MET A 1 299 ? -3.375 2.229 9.906 1 96.94 299 MET A C 1
ATOM 2385 O O . MET A 1 299 ? -3.068 1.243 9.234 1 96.94 299 MET A O 1
ATOM 2389 N N . HIS A 1 300 ? -3.264 2.309 11.25 1 97.62 300 HIS A N 1
ATOM 2390 C CA . HIS A 1 300 ? -2.807 1.147 12.008 1 97.62 300 HIS A CA 1
ATOM 2391 C C . HIS A 1 300 ? -3.754 -0.034 11.828 1 97.62 300 HIS A C 1
ATOM 2393 O O . HIS A 1 300 ? -3.316 -1.149 11.539 1 97.62 300 HIS A O 1
ATOM 2399 N N . LYS A 1 301 ? -4.996 0.185 11.953 1 96.56 301 LYS A N 1
ATOM 2400 C CA . LYS A 1 301 ? -6.004 -0.868 11.844 1 96.56 301 LYS A CA 1
ATOM 2401 C C . LYS A 1 301 ? -6.012 -1.475 10.438 1 96.56 301 LYS A C 1
ATOM 2403 O O . LYS A 1 301 ? -6.18 -2.686 10.281 1 96.56 301 LYS A O 1
ATOM 2408 N N . GLU A 1 302 ? -5.809 -0.642 9.5 1 95.69 302 GLU A N 1
ATOM 2409 C CA . GLU A 1 302 ? -5.863 -1.048 8.102 1 95.69 302 GLU A CA 1
ATOM 2410 C C . GLU A 1 302 ? -4.66 -1.906 7.73 1 95.69 302 GLU A C 1
ATOM 2412 O O . GLU A 1 302 ? -4.773 -2.816 6.906 1 95.69 302 GLU A O 1
ATOM 2417 N N . THR A 1 303 ? -3.51 -1.669 8.32 1 97.12 303 THR A N 1
ATOM 2418 C CA . THR A 1 303 ? -2.273 -2.305 7.875 1 97.12 303 THR A CA 1
ATOM 2419 C C . THR A 1 303 ? -1.91 -3.475 8.789 1 97.12 303 THR A C 1
ATOM 2421 O O . THR A 1 303 ? -1.085 -4.316 8.422 1 97.12 303 THR A O 1
ATOM 2424 N N . ALA A 1 304 ? -2.506 -3.602 9.945 1 97.56 304 ALA A N 1
ATOM 2425 C CA . ALA A 1 304 ? -2.141 -4.574 10.977 1 97.56 304 ALA A CA 1
ATOM 2426 C C . ALA A 1 304 ? -2.268 -6 10.445 1 97.56 304 ALA A C 1
ATOM 2428 O O . ALA A 1 304 ? -1.416 -6.848 10.727 1 97.56 304 ALA A O 1
ATOM 2429 N N . PRO A 1 305 ? -3.264 -6.297 9.602 1 97.81 305 PRO A N 1
ATOM 2430 C CA . PRO A 1 305 ? -3.424 -7.684 9.156 1 97.81 305 PRO A CA 1
ATOM 2431 C C . PRO A 1 305 ? -2.416 -8.078 8.078 1 97.81 305 PRO A C 1
ATOM 2433 O O . PRO A 1 305 ? -2.211 -9.266 7.824 1 97.81 305 PRO A O 1
ATOM 2436 N N . LEU A 1 306 ? -1.777 -7.199 7.43 1 97.62 306 LEU A N 1
ATOM 2437 C CA . LEU A 1 306 ? -0.983 -7.465 6.234 1 97.62 306 LEU A CA 1
ATOM 2438 C C . LEU A 1 306 ? 0.208 -8.359 6.562 1 97.62 306 LEU A C 1
ATOM 2440 O O . LEU A 1 306 ? 0.337 -9.461 6.016 1 97.62 306 LEU A O 1
ATOM 2444 N N . PRO A 1 307 ? 1.088 -7.895 7.543 1 97.94 307 PRO A N 1
ATOM 2445 C CA . PRO A 1 307 ? 2.246 -8.75 7.828 1 97.94 307 PRO A CA 1
ATOM 2446 C C . PRO A 1 307 ? 1.852 -10.117 8.375 1 97.94 307 PRO A C 1
ATOM 2448 O O . PRO A 1 307 ? 2.506 -11.117 8.078 1 97.94 307 PRO A O 1
ATOM 2451 N N . VAL A 1 308 ? 0.792 -10.18 9.148 1 97.88 308 VAL A N 1
ATOM 2452 C CA . VAL A 1 308 ? 0.317 -11.445 9.703 1 97.88 308 VAL A CA 1
ATOM 2453 C C . VAL A 1 308 ? -0.175 -12.352 8.578 1 97.88 308 VAL A C 1
ATOM 2455 O O . VAL A 1 308 ? 0.122 -13.547 8.562 1 97.88 308 VAL A O 1
ATOM 2458 N N . GLY A 1 309 ? -0.927 -11.773 7.668 1 98.19 309 GLY A N 1
ATOM 2459 C CA . GLY A 1 309 ? -1.416 -12.531 6.527 1 98.19 309 GLY A CA 1
ATOM 2460 C C . GLY A 1 309 ? -0.303 -13.086 5.66 1 98.19 309 GLY A C 1
ATOM 2461 O O . GLY A 1 309 ? -0.315 -14.273 5.312 1 98.19 309 GLY A O 1
ATOM 2462 N N . PHE A 1 310 ? 0.645 -12.32 5.352 1 98.38 310 PHE A N 1
ATOM 2463 C CA . PHE A 1 310 ? 1.756 -12.75 4.508 1 98.38 310 PHE A CA 1
ATOM 2464 C C . PHE A 1 310 ? 2.592 -13.812 5.215 1 98.38 310 PHE A C 1
ATOM 2466 O O . PHE A 1 310 ? 3.07 -14.758 4.582 1 98.38 310 PHE A O 1
ATOM 2473 N N . GLN A 1 311 ? 2.771 -13.664 6.504 1 98.25 311 GLN A N 1
ATOM 2474 C CA . GLN A 1 311 ? 3.51 -14.656 7.273 1 98.25 311 GLN A CA 1
ATOM 2475 C C . GLN A 1 311 ? 2.791 -16 7.266 1 98.25 311 GLN A C 1
ATOM 2477 O O . GLN A 1 311 ? 3.428 -17.047 7.145 1 98.25 311 GLN A O 1
ATOM 2482 N N . THR A 1 312 ? 1.493 -15.906 7.438 1 98.56 312 THR A N 1
ATOM 2483 C CA . THR A 1 312 ? 0.696 -17.125 7.414 1 98.56 312 THR A CA 1
ATOM 2484 C C . THR A 1 312 ? 0.816 -17.828 6.062 1 98.56 312 THR A C 1
ATOM 2486 O O . THR A 1 312 ? 0.946 -19.047 6 1 98.56 312 THR A O 1
ATOM 2489 N N . LEU A 1 313 ? 0.772 -17.094 4.965 1 98.5 313 LEU A N 1
ATOM 2490 C CA . LEU A 1 313 ? 0.932 -17.641 3.625 1 98.5 313 LEU A CA 1
ATOM 2491 C C . LEU A 1 313 ? 2.318 -18.25 3.451 1 98.5 313 LEU A C 1
ATOM 2493 O O . LEU A 1 313 ? 2.459 -19.328 2.871 1 98.5 313 LEU A O 1
ATOM 2497 N N . CYS A 1 314 ? 3.314 -17.578 3.957 1 98.12 314 CYS A N 1
ATOM 2498 C CA . CYS A 1 314 ? 4.688 -18.062 3.898 1 98.12 314 CYS A CA 1
ATOM 2499 C C . CYS A 1 314 ? 4.82 -19.391 4.629 1 98.12 314 CYS A C 1
ATOM 2501 O O . CYS A 1 314 ? 5.34 -20.359 4.07 1 98.12 314 CYS A O 1
ATOM 2503 N N . GLU A 1 315 ? 4.289 -19.5 5.855 1 98.44 315 GLU A N 1
ATOM 2504 C CA . GLU A 1 315 ? 4.379 -20.703 6.676 1 98.44 315 GLU A CA 1
ATOM 2505 C C . GLU A 1 315 ? 3.59 -21.844 6.055 1 98.44 315 GLU A C 1
ATOM 2507 O O . GLU A 1 315 ? 4.027 -23 6.09 1 98.44 315 GLU A O 1
ATOM 2512 N N . SER A 1 316 ? 2.447 -21.516 5.516 1 98.12 316 SER A N 1
ATOM 2513 C CA . SER A 1 316 ? 1.632 -22.547 4.859 1 98.12 316 SER A CA 1
ATOM 2514 C C . SER A 1 316 ? 2.336 -23.109 3.631 1 98.12 316 SER A C 1
ATOM 2516 O O . SER A 1 316 ? 2.201 -24.297 3.324 1 98.12 316 SER A O 1
ATOM 2518 N N . SER A 1 317 ? 3.047 -22.266 2.889 1 98.19 317 SER A N 1
ATOM 2519 C CA . SER A 1 317 ? 3.756 -22.703 1.689 1 98.19 317 SER A CA 1
ATOM 2520 C C . SER A 1 317 ? 4.875 -23.688 2.031 1 98.19 317 SER A C 1
ATOM 2522 O O . SER A 1 317 ? 5.203 -24.562 1.233 1 98.19 317 SER A O 1
ATOM 2524 N N . LYS A 1 318 ? 5.473 -23.562 3.215 1 97.75 318 LYS A N 1
ATOM 2525 C CA . LYS A 1 318 ? 6.566 -24.438 3.654 1 97.75 318 LYS A CA 1
ATOM 2526 C C . LYS A 1 318 ? 6.07 -25.859 3.91 1 97.75 318 LYS A C 1
ATOM 2528 O O . LYS A 1 318 ? 6.848 -26.812 3.834 1 97.75 318 LYS A O 1
ATOM 2533 N N . LEU A 1 319 ? 4.797 -25.984 4.176 1 96.62 319 LEU A N 1
ATOM 2534 C CA . LEU A 1 319 ? 4.223 -27.266 4.574 1 96.62 319 LEU A CA 1
ATOM 2535 C C . LEU A 1 319 ? 3.807 -28.078 3.355 1 96.62 319 LEU A C 1
ATOM 2537 O O . LEU A 1 319 ? 3.432 -29.25 3.482 1 96.62 319 LEU A O 1
ATOM 2541 N N . TYR A 1 320 ? 3.922 -27.516 2.16 1 95.88 320 TYR A N 1
ATOM 2542 C CA . TYR A 1 320 ? 3.498 -28.203 0.946 1 95.88 320 TYR A CA 1
ATOM 2543 C C . TYR A 1 320 ? 4.426 -29.375 0.627 1 95.88 320 TYR A C 1
ATOM 2545 O O . TYR A 1 320 ? 5.645 -29.203 0.557 1 95.88 320 TYR A O 1
ATOM 2553 N N . ASP A 1 321 ? 3.812 -30.547 0.392 1 95.5 321 ASP A N 1
ATOM 2554 C CA . ASP A 1 321 ? 4.57 -31.719 -0.021 1 95.5 321 ASP A CA 1
ATOM 2555 C C . ASP A 1 321 ? 4.699 -31.797 -1.541 1 95.5 321 ASP A C 1
ATOM 2557 O O . ASP A 1 321 ? 3.701 -31.688 -2.26 1 95.5 321 ASP A O 1
ATOM 2561 N N . LEU A 1 322 ? 5.887 -32.031 -1.928 1 95.75 322 LEU A N 1
ATOM 2562 C CA . LEU A 1 322 ? 6.152 -32.062 -3.361 1 95.75 322 LEU A CA 1
ATOM 2563 C C . LEU A 1 322 ? 5.363 -33.188 -4.027 1 95.75 322 LEU A C 1
ATOM 2565 O O . LEU A 1 322 ? 5.348 -34.312 -3.537 1 95.75 322 LEU A O 1
ATOM 2569 N N . GLY A 1 323 ? 4.656 -32.906 -5.098 1 95.88 323 GLY A N 1
ATOM 2570 C CA . GLY A 1 323 ? 3.908 -33.875 -5.875 1 95.88 323 GLY A CA 1
ATOM 2571 C C . GLY A 1 323 ? 2.545 -34.188 -5.285 1 95.88 323 GLY A C 1
ATOM 2572 O O . GLY A 1 323 ? 1.807 -35.031 -5.824 1 95.88 323 GLY A O 1
ATOM 2573 N N . GLN A 1 324 ? 2.199 -33.531 -4.23 1 94.94 324 GLN A N 1
ATOM 2574 C CA . GLN A 1 324 ? 0.954 -33.812 -3.529 1 94.94 324 GLN A CA 1
ATOM 2575 C C . GLN A 1 324 ? -0.253 -33.594 -4.438 1 94.94 324 GLN A C 1
ATOM 2577 O O . GLN A 1 324 ? -1.167 -34.438 -4.465 1 94.94 324 GLN A O 1
ATOM 2582 N N . GLN A 1 325 ? -0.245 -32.594 -5.148 1 96.5 325 GLN A N 1
ATOM 2583 C CA . GLN A 1 325 ? -1.386 -32.281 -6.004 1 96.5 325 GLN A CA 1
ATOM 2584 C C . GLN A 1 325 ? -1.443 -33.219 -7.211 1 96.5 325 GLN A C 1
ATOM 2586 O O . GLN A 1 325 ? -2.527 -33.594 -7.652 1 96.5 325 GLN A O 1
ATOM 2591 N N . TYR A 1 326 ? -0.254 -33.531 -7.727 1 96.81 326 TYR A N 1
ATOM 2592 C CA . TYR A 1 326 ? -0.213 -34.5 -8.812 1 96.81 326 TYR A CA 1
ATOM 2593 C C . TYR A 1 326 ? -0.775 -35.844 -8.359 1 96.81 326 TYR A C 1
ATOM 2595 O O . TYR A 1 326 ? -1.544 -36.469 -9.086 1 96.81 326 TYR A O 1
ATOM 2603 N N . ALA A 1 327 ? -0.452 -36.281 -7.195 1 94.81 327 ALA A N 1
ATOM 2604 C CA . ALA A 1 327 ? -0.97 -37.531 -6.629 1 94.81 327 ALA A CA 1
ATOM 2605 C C . ALA A 1 327 ? -2.486 -37.469 -6.473 1 94.81 327 ALA A C 1
ATOM 2607 O O . ALA A 1 327 ? -3.188 -38.438 -6.773 1 94.81 327 ALA A O 1
ATOM 2608 N N . SER A 1 328 ? -2.947 -36.344 -6.012 1 94 328 SER A N 1
ATOM 2609 C CA . SER A 1 328 ? -4.387 -36.156 -5.863 1 94 328 SER A CA 1
ATOM 2610 C C . SER A 1 328 ? -5.094 -36.219 -7.215 1 94 328 SER A C 1
ATOM 2612 O O . SER A 1 328 ? -6.164 -36.844 -7.336 1 94 328 SER A O 1
ATOM 2614 N N . TYR A 1 329 ? -4.516 -35.625 -8.172 1 95 329 TYR A N 1
ATOM 2615 C CA . TYR A 1 329 ? -5.043 -35.656 -9.531 1 95 329 TYR A CA 1
ATOM 2616 C C . TYR A 1 329 ? -5.148 -37.094 -10.047 1 95 329 TYR A C 1
ATOM 2618 O O . TYR A 1 329 ? -6.176 -37.469 -10.602 1 95 329 TYR A O 1
ATOM 2626 N N . VAL A 1 330 ? -4.094 -37.875 -9.859 1 93.69 330 VAL A N 1
ATOM 2627 C CA . VAL A 1 330 ? -4.031 -39.25 -10.359 1 93.69 330 VAL A CA 1
ATOM 2628 C C . VAL A 1 330 ? -5.062 -40.094 -9.633 1 93.69 330 VAL A C 1
ATOM 2630 O O . VAL A 1 330 ? -5.715 -40.969 -10.25 1 93.69 330 VAL A O 1
ATOM 2633 N N . ARG A 1 331 ? -5.273 -39.906 -8.383 1 89.69 331 ARG A N 1
ATOM 2634 C CA . ARG A 1 331 ? -6.227 -40.656 -7.598 1 89.69 331 ARG A CA 1
ATOM 2635 C C . ARG A 1 331 ? -7.66 -40.375 -8.039 1 89.69 331 ARG A C 1
ATOM 2637 O O . ARG A 1 331 ? -8.531 -41.25 -7.93 1 89.69 331 ARG A O 1
ATOM 2644 N N . GLN A 1 332 ? -7.871 -39.312 -8.609 1 88.31 332 GLN A N 1
ATOM 2645 C CA . GLN A 1 332 ? -9.203 -38.906 -9.062 1 88.31 332 GLN A CA 1
ATOM 2646 C C . GLN A 1 332 ? -9.5 -39.438 -10.453 1 88.31 332 GLN A C 1
ATOM 2648 O O . GLN A 1 332 ? -10.656 -39.5 -10.883 1 88.31 332 GLN A O 1
ATOM 2653 N N . LEU A 1 333 ? -8.57 -39.781 -11.281 1 84.62 333 LEU A N 1
ATOM 2654 C CA . LEU A 1 333 ? -8.742 -40.281 -12.648 1 84.62 333 LEU A CA 1
ATOM 2655 C C . LEU A 1 333 ? -9.539 -41.562 -12.664 1 84.62 333 LEU A C 1
ATOM 2657 O O . LEU A 1 333 ? -10.203 -41.875 -13.656 1 84.62 333 LEU A O 1
ATOM 2661 N N . GLY A 1 334 ? -10.414 -42.062 -11.828 1 67.81 334 GLY A N 1
ATOM 2662 C CA . GLY A 1 334 ? -11.219 -43.281 -11.844 1 67.81 334 GLY A CA 1
ATOM 2663 C C . GLY A 1 334 ? -10.789 -44.281 -12.914 1 67.81 334 GLY A C 1
ATOM 2664 O O . GLY A 1 334 ? -11.609 -44.688 -13.727 1 67.81 334 GLY A O 1
ATOM 2665 N N . SER A 1 335 ? -9.5 -44.625 -13.055 1 64.88 335 SER A N 1
ATOM 2666 C CA . SER A 1 335 ? -9.148 -45.125 -14.375 1 64.88 335 SER A CA 1
ATOM 2667 C C . SER A 1 335 ? -9.43 -46.625 -14.5 1 64.88 335 SER A C 1
ATOM 2669 O O . SER A 1 335 ? -9.32 -47.375 -13.516 1 64.88 335 SER A O 1
ATOM 2671 N N . ASP A 1 336 ? -10.219 -47.031 -15.602 1 75.12 336 ASP A N 1
ATOM 2672 C CA . ASP A 1 336 ? -10.383 -48.344 -16.156 1 75.12 336 ASP A CA 1
ATOM 2673 C C . ASP A 1 336 ? -9.031 -49 -16.453 1 75.12 336 ASP A C 1
ATOM 2675 O O . ASP A 1 336 ? -8.109 -48.344 -16.906 1 75.12 336 ASP A O 1
ATOM 2679 N N . ALA A 1 337 ? -8.859 -50.188 -15.883 1 79.25 337 ALA A N 1
ATOM 2680 C CA . ALA A 1 337 ? -7.621 -50.938 -16.109 1 79.25 337 ALA A CA 1
ATOM 2681 C C . ALA A 1 337 ? -7.367 -51.156 -17.594 1 79.25 337 ALA A C 1
ATOM 2683 O O . ALA A 1 337 ? -8.305 -51.375 -18.375 1 79.25 337 ALA A O 1
ATOM 2684 N N . GLU A 1 338 ? -6.137 -50.906 -17.938 1 80.25 338 GLU A N 1
ATOM 2685 C CA . GLU A 1 338 ? -5.723 -51.125 -19.312 1 80.25 338 GLU A CA 1
ATOM 2686 C C . GLU A 1 338 ? -5.855 -52.594 -19.719 1 80.25 338 GLU A C 1
ATOM 2688 O O . GLU A 1 338 ? -5.516 -53.5 -18.938 1 80.25 338 GLU A O 1
ATOM 2693 N N . ARG A 1 339 ? -6.535 -52.875 -20.891 1 79.62 339 ARG A N 1
ATOM 2694 C CA . ARG A 1 339 ? -6.684 -54.219 -21.406 1 79.62 339 ARG A CA 1
ATOM 2695 C C . ARG A 1 339 ? -5.348 -54.781 -21.891 1 79.62 339 ARG A C 1
ATOM 2697 O O . ARG A 1 339 ? -4.598 -54.094 -22.578 1 79.62 339 ARG A O 1
ATOM 2704 N N . GLU A 1 340 ? -4.988 -55.906 -21.375 1 79.75 340 GLU A N 1
ATOM 2705 C CA . GLU A 1 340 ? -3.748 -56.531 -21.812 1 79.75 340 GLU A CA 1
ATOM 2706 C C . GLU A 1 340 ? -3.904 -57.188 -23.172 1 79.75 340 GLU A C 1
ATOM 2708 O O . GLU A 1 340 ? -4.812 -58 -23.391 1 79.75 340 GLU A O 1
ATOM 2713 N N . THR A 1 341 ? -3.164 -56.625 -24.125 1 83 341 THR A N 1
ATOM 2714 C CA . THR A 1 341 ? -3.164 -57.25 -25.453 1 83 341 THR A CA 1
ATOM 2715 C C . THR A 1 341 ? -2.094 -58.312 -25.562 1 83 341 THR A C 1
ATOM 2717 O O . THR A 1 341 ? -0.958 -58.125 -25.125 1 83 341 THR A O 1
ATOM 2720 N N . SER A 1 342 ? -2.445 -59.5 -25.938 1 87.88 342 SER A N 1
ATOM 2721 C CA . SER A 1 342 ? -1.503 -60.594 -26.156 1 87.88 342 SER A CA 1
ATOM 2722 C C . SER A 1 342 ? -1.404 -60.969 -27.625 1 87.88 342 SER A C 1
ATOM 2724 O O . SER A 1 342 ? -2.383 -60.844 -28.375 1 87.88 342 SER A O 1
ATOM 2726 N N . TYR A 1 343 ? -0.163 -61.25 -28 1 92.12 343 TYR A N 1
ATOM 2727 C CA . TYR A 1 343 ? 0.099 -61.688 -29.375 1 92.12 343 TYR A CA 1
ATOM 2728 C C . TYR A 1 343 ? 0.411 -63.188 -29.438 1 92.12 343 TYR A C 1
ATOM 2730 O O . TYR A 1 343 ? 1.539 -63.594 -29.172 1 92.12 343 TYR A O 1
ATOM 2738 N N . ASP A 1 344 ? -0.542 -63.969 -29.656 1 91.38 344 ASP A N 1
ATOM 2739 C CA . ASP A 1 344 ? -0.347 -65.438 -29.703 1 91.38 344 ASP A CA 1
ATOM 2740 C C . ASP A 1 344 ? -0.58 -65.938 -31.109 1 91.38 344 ASP A C 1
ATOM 2742 O O . ASP A 1 344 ? -1.388 -65.438 -31.875 1 91.38 344 ASP A O 1
ATOM 2746 N N . PHE A 1 345 ? 0.193 -67 -31.375 1 94.19 345 PHE A N 1
ATOM 2747 C CA . PHE A 1 345 ? 0.058 -67.625 -32.656 1 94.19 345 PHE A CA 1
ATOM 2748 C C . PHE A 1 345 ? -1.296 -68.312 -32.781 1 94.19 345 PHE A C 1
ATOM 2750 O O . PHE A 1 345 ? -1.729 -69 -31.875 1 94.19 345 PHE A O 1
ATOM 2757 N N . GLN A 1 346 ? -1.961 -68.125 -33.969 1 92.75 346 GLN A N 1
ATOM 2758 C CA . GLN A 1 346 ? -3.225 -68.812 -34.25 1 92.75 346 GLN A CA 1
ATOM 2759 C C . GLN A 1 346 ? -3.072 -69.75 -35.438 1 92.75 346 GLN A C 1
ATOM 2761 O O . GLN A 1 346 ? -2.932 -69.312 -36.594 1 92.75 346 GLN A O 1
ATOM 2766 N N . PRO A 1 347 ? -3.068 -71 -35.094 1 92.5 347 PRO A N 1
ATOM 2767 C CA . PRO A 1 347 ? -2.918 -71.938 -36.188 1 92.5 347 PRO A CA 1
ATOM 2768 C C . PRO A 1 347 ? -4.117 -72 -37.125 1 92.5 347 PRO A C 1
ATOM 2770 O O . PRO A 1 347 ? -5.234 -71.625 -36.719 1 92.5 347 PRO A O 1
ATOM 2773 N N . TYR A 1 348 ? -3.758 -72.375 -38.438 1 91.69 348 TYR A N 1
ATOM 2774 C CA . TYR A 1 348 ? -4.824 -72.5 -39.406 1 91.69 348 TYR A CA 1
ATOM 2775 C C . TYR A 1 348 ? -5.641 -73.75 -39.156 1 91.69 348 TYR A C 1
ATOM 2777 O O . TYR A 1 348 ? -5.082 -74.812 -38.875 1 91.69 348 TYR A O 1
ATOM 2785 N N . THR A 1 349 ? -6.938 -73.625 -39.156 1 88.88 349 THR A N 1
ATOM 2786 C CA . THR A 1 349 ? -7.832 -74.812 -39 1 88.88 349 THR A CA 1
ATOM 2787 C C . THR A 1 349 ? -8.422 -75.188 -40.344 1 88.88 349 THR A C 1
ATOM 2789 O O . THR A 1 349 ? -9.133 -74.375 -40.969 1 88.88 349 THR A O 1
ATOM 2792 N N . PRO A 1 350 ? -8.156 -76.5 -40.75 1 86 350 PRO A N 1
ATOM 2793 C CA . PRO A 1 350 ? -8.664 -77 -42.062 1 86 350 PRO A CA 1
ATOM 2794 C C . PRO A 1 350 ? -10.188 -76.938 -42.125 1 86 350 PRO A C 1
ATOM 2796 O O . PRO A 1 350 ? -10.859 -77.25 -41.156 1 86 350 PRO A O 1
ATOM 2799 N N . GLN A 1 351 ? -10.617 -76.625 -43.344 1 80.06 351 GLN A N 1
ATOM 2800 C CA . GLN A 1 351 ? -12.062 -76.5 -43.5 1 80.06 351 GLN A CA 1
ATOM 2801 C C . GLN A 1 351 ? -12.602 -77.688 -44.344 1 80.06 351 GLN A C 1
ATOM 2803 O O . GLN A 1 351 ? -13.781 -78 -44.25 1 80.06 351 GLN A O 1
ATOM 2808 N N . ILE A 1 352 ? -11.75 -78.375 -45.25 1 74.56 352 ILE A N 1
ATOM 2809 C CA . ILE A 1 352 ? -12.227 -79.438 -46.156 1 74.56 352 ILE A CA 1
ATOM 2810 C C . ILE A 1 352 ? -12.156 -80.75 -45.438 1 74.56 352 ILE A C 1
ATOM 2812 O O . ILE A 1 352 ? -11.094 -81.188 -44.938 1 74.56 352 ILE A O 1
ATOM 2816 N N . THR A 1 353 ? -13.188 -81.312 -44.875 1 64.19 353 THR A N 1
ATOM 2817 C CA . THR A 1 353 ? -13.266 -82.625 -44.281 1 64.19 353 THR A CA 1
ATOM 2818 C C . THR A 1 353 ? -13.172 -83.688 -45.344 1 64.19 353 THR A C 1
ATOM 2820 O O . THR A 1 353 ? -13.93 -83.688 -46.312 1 64.19 353 THR A O 1
ATOM 2823 N N . LEU A 1 354 ? -12.109 -84.188 -45.719 1 55.72 354 LEU A N 1
ATOM 2824 C CA . LEU A 1 354 ? -12.016 -85.312 -46.656 1 55.72 354 LEU A CA 1
ATOM 2825 C C . LEU A 1 354 ? -12.852 -86.5 -46.156 1 55.72 354 LEU A C 1
ATOM 2827 O O . LEU A 1 354 ? -12.656 -87 -45.031 1 55.72 354 LEU A O 1
ATOM 2831 N N . SER A 1 355 ? -14.055 -86.688 -46.406 1 49.22 355 SER A N 1
ATOM 2832 C CA . SER A 1 355 ? -14.758 -87.938 -46.25 1 49.22 355 SER A CA 1
ATOM 2833 C C . SER A 1 355 ? -13.984 -89.125 -46.875 1 49.22 355 SER A C 1
ATOM 2835 O O . SER A 1 355 ? -13.547 -89 -48 1 49.22 355 SER A O 1
ATOM 2837 N N . PRO A 1 356 ? -13.258 -89.875 -46.062 1 45.31 356 PRO A N 1
ATOM 2838 C CA . PRO A 1 356 ? -12.727 -91.125 -46.656 1 45.31 356 PRO A CA 1
ATOM 2839 C C . PRO A 1 356 ? -13.742 -91.812 -47.562 1 45.31 356 PRO A C 1
ATOM 2841 O O . PRO A 1 356 ? -14.781 -92.25 -47.062 1 45.31 356 PRO A O 1
ATOM 2844 N N . TYR A 1 357 ? -14.141 -91.375 -48.594 1 41.06 357 TYR A N 1
ATOM 2845 C CA . TYR A 1 357 ? -14.914 -92.25 -49.438 1 41.06 357 TYR A CA 1
ATOM 2846 C C . TYR A 1 357 ? -14.156 -93.562 -49.656 1 41.06 357 TYR A C 1
ATOM 2848 O O . TYR A 1 357 ? -13.195 -93.625 -50.438 1 41.06 357 TYR A O 1
ATOM 2856 N N . ILE A 1 358 ? -13.742 -94.25 -48.594 1 38.97 358 ILE A N 1
ATOM 2857 C CA . ILE A 1 358 ? -13.414 -95.688 -48.812 1 38.97 358 ILE A CA 1
ATOM 2858 C C . ILE A 1 358 ? -14.523 -96.312 -49.625 1 38.97 358 ILE A C 1
ATOM 2860 O O . ILE A 1 358 ? -15.656 -96.438 -49.188 1 38.97 358 ILE A O 1
ATOM 2864 N N . ARG A 1 359 ? -14.555 -96.125 -50.875 1 38.09 359 ARG A N 1
ATOM 2865 C CA . ARG A 1 359 ? -15.352 -97.062 -51.656 1 38.09 359 ARG A CA 1
ATOM 2866 C C . ARG A 1 359 ? -15.102 -98.5 -51.25 1 38.09 359 ARG A C 1
ATOM 2868 O O . ARG A 1 359 ? -13.992 -99 -51.406 1 38.09 359 ARG A O 1
ATOM 2875 N N . ALA A 1 360 ? -15.695 -98.875 -50.156 1 38.72 360 ALA A N 1
ATOM 2876 C CA . ALA A 1 360 ? -15.805 -100.312 -49.906 1 38.72 360 ALA A CA 1
ATOM 2877 C C . ALA A 1 360 ? -16.141 -101.062 -51.188 1 38.72 360 ALA A C 1
ATOM 2879 O O . ALA A 1 360 ? -17.172 -100.812 -51.812 1 38.72 360 ALA A O 1
ATOM 2880 N N . ARG A 1 361 ? -15.148 -101.438 -51.969 1 37.41 361 ARG A N 1
ATOM 2881 C CA . ARG A 1 361 ? -15.445 -102.5 -52.938 1 37.41 361 ARG A CA 1
ATOM 2882 C C . ARG A 1 361 ? -16.234 -103.625 -52.281 1 37.41 361 ARG A C 1
ATOM 2884 O O . ARG A 1 361 ? -15.805 -104.188 -51.25 1 37.41 361 ARG A O 1
ATOM 2891 N N . LYS A 1 362 ? -17.562 -103.5 -52.312 1 36.59 362 LYS A N 1
ATOM 2892 C CA . LYS A 1 362 ? -18.484 -104.625 -52.062 1 36.59 362 LYS A CA 1
ATOM 2893 C C . LYS A 1 362 ? -18 -105.875 -52.688 1 36.59 362 LYS A C 1
ATOM 2895 O O . LYS A 1 362 ? -17.891 -106 -53.938 1 36.59 362 LYS A O 1
ATOM 2900 N N . SER A 1 363 ? -16.969 -106.562 -52.188 1 31.67 363 SER A N 1
ATOM 2901 C CA . SER A 1 363 ? -16.953 -108 -52.562 1 31.67 363 SER A CA 1
ATOM 2902 C C . SER A 1 363 ? -18.281 -108.625 -52.219 1 31.67 363 SER A C 1
ATOM 2904 O O . SER A 1 363 ? -18.875 -108.375 -51.188 1 31.67 363 SER A O 1
ATOM 2906 N N . SER A 1 364 ? -19.141 -109.062 -53.188 1 32.47 364 SER A N 1
ATOM 2907 C CA . SER A 1 364 ? -20.375 -109.875 -53.25 1 32.47 364 SER A CA 1
ATOM 2908 C C . SER A 1 364 ? -20.25 -111.125 -52.438 1 32.47 364 SER A C 1
ATOM 2910 O O . SER A 1 364 ? -21.062 -112.062 -52.594 1 32.47 364 SER A O 1
ATOM 2912 N N . LEU A 1 365 ? -19.188 -111.375 -51.688 1 30.86 365 LEU A N 1
ATOM 2913 C CA . LEU A 1 365 ? -19.344 -112.812 -51.25 1 30.86 365 LEU A CA 1
ATOM 2914 C C . LEU A 1 365 ? -20.516 -112.938 -50.281 1 30.86 365 LEU A C 1
ATOM 2916 O O . LEU A 1 365 ? -20.406 -112.5 -49.125 1 30.86 365 LEU A O 1
ATOM 2920 N N . SER A 1 366 ? -21.766 -112.312 -50.5 1 27.89 366 SER A N 1
ATOM 2921 C CA . SER A 1 366 ? -22.859 -112.625 -49.594 1 27.89 366 SER A CA 1
ATOM 2922 C C . SER A 1 366 ? -23 -114.125 -49.312 1 27.89 366 SER A C 1
ATOM 2924 O O . SER A 1 366 ? -23.453 -114.875 -50.188 1 27.89 366 SER A O 1
ATOM 2926 N N . SER A 1 367 ? -21.922 -114.812 -48.812 1 27.58 367 SER A N 1
ATOM 2927 C CA . SER A 1 367 ? -22.219 -116.125 -48.281 1 27.58 367 SER A CA 1
ATOM 2928 C C . SER A 1 367 ? -23.266 -116.062 -47.188 1 27.58 367 SER A C 1
ATOM 2930 O O . SER A 1 367 ? -23.016 -115.562 -46.125 1 27.58 367 SER A O 1
ATOM 2932 N N . GLN A 1 368 ? -24.578 -115.688 -47.406 1 24.8 368 GLN A N 1
ATOM 2933 C CA . GLN A 1 368 ? -25.641 -115.688 -46.406 1 24.8 368 GLN A CA 1
ATOM 2934 C C . GLN A 1 368 ? -25.625 -117 -45.625 1 24.8 368 GLN A C 1
ATOM 2936 O O . GLN A 1 368 ? -25.516 -118.125 -46.188 1 24.8 368 GLN A O 1
ATOM 2941 N N . ASP A 1 369 ? -25.281 -117 -44.375 1 26.31 369 ASP A N 1
ATOM 2942 C CA . ASP A 1 369 ? -25.234 -117.688 -43.125 1 26.31 369 ASP A CA 1
ATOM 2943 C C . ASP A 1 369 ? -26.594 -118.312 -42.812 1 26.31 369 ASP A C 1
ATOM 2945 O O . ASP A 1 369 ? -27.594 -117.625 -42.656 1 26.31 369 ASP A O 1
ATOM 2949 N N . PHE A 1 370 ? -27.016 -119.5 -43.531 1 22.19 370 PHE A N 1
ATOM 2950 C CA . PHE A 1 370 ? -28.266 -120.125 -43.094 1 22.19 370 PHE A CA 1
ATOM 2951 C C . PHE A 1 370 ? -28.312 -120.25 -41.594 1 22.19 370 PHE A C 1
ATOM 2953 O O . PHE A 1 370 ? -29.281 -119.812 -40.969 1 22.19 370 PHE A O 1
ATOM 2960 N N . PRO A 1 371 ? -27.906 -121.5 -41.125 1 23.7 371 PRO A N 1
ATOM 2961 C CA . PRO A 1 371 ? -28.906 -122.312 -40.438 1 23.7 371 PRO A CA 1
ATOM 2962 C C . PRO A 1 371 ? -29.219 -121.875 -39.031 1 23.7 371 PRO A C 1
ATOM 2964 O O . PRO A 1 371 ? -28.531 -121 -38.5 1 23.7 371 PRO A O 1
ATOM 2967 N N . SER A 1 372 ? -29.578 -122.75 -38.156 1 20.61 372 SER A N 1
ATOM 2968 C CA . SER A 1 372 ? -30.625 -123.438 -37.406 1 20.61 372 SER A CA 1
ATOM 2969 C C . SER A 1 372 ? -30.516 -123.125 -35.906 1 20.61 372 SER A C 1
ATOM 2971 O O . SER A 1 372 ? -31.516 -122.75 -35.281 1 20.61 372 SER A O 1
ATOM 2973 N N . THR A 1 373 ? -29.594 -123.812 -35.219 1 19.31 373 THR A N 1
ATOM 2974 C CA . THR A 1 373 ? -30.125 -124.812 -34.25 1 19.31 373 THR A CA 1
ATOM 2975 C C . THR A 1 373 ? -30.391 -124.125 -32.906 1 19.31 373 THR A C 1
ATOM 2977 O O . THR A 1 373 ? -31.406 -124.438 -32.25 1 19.31 373 THR A O 1
ATOM 2980 N N . GLU A 1 374 ? -29.312 -123.562 -32.312 1 20.03 374 GLU A N 1
ATOM 2981 C CA . GLU A 1 374 ? -29.219 -124.188 -30.984 1 20.03 374 GLU A CA 1
ATOM 2982 C C . GLU A 1 374 ? -30.297 -123.625 -30.047 1 20.03 374 GLU A C 1
ATOM 2984 O O . GLU A 1 374 ? -30.719 -122.5 -30.156 1 20.03 374 GLU A O 1
ATOM 2989 N N . ASN A 1 375 ? -30.891 -124.688 -29.328 1 20.66 375 ASN A N 1
ATOM 2990 C CA . ASN A 1 375 ? -31.75 -125.062 -28.219 1 20.66 375 ASN A CA 1
ATOM 2991 C C . ASN A 1 375 ? -31.547 -124.188 -27 1 20.66 375 ASN A C 1
ATOM 2993 O O . ASN A 1 375 ? -30.422 -123.875 -26.609 1 20.66 375 ASN A O 1
ATOM 2997 N N . LYS A 1 376 ? -32.562 -123.438 -26.719 1 25.25 376 LYS A N 1
ATOM 2998 C CA . LYS A 1 376 ? -32.969 -122.5 -25.672 1 25.25 376 LYS A CA 1
ATOM 2999 C C . LYS A 1 376 ? -32.844 -123.188 -24.297 1 25.25 376 LYS A C 1
ATOM 3001 O O . LYS A 1 376 ? -33.281 -122.625 -23.281 1 25.25 376 LYS A O 1
ATOM 3006 N N . GLU A 1 377 ? -32.125 -124.375 -24.188 1 18.19 377 GLU A N 1
ATOM 3007 C CA . GLU A 1 377 ? -32.75 -125 -23.016 1 18.19 377 GLU A CA 1
ATOM 3008 C C . GLU A 1 377 ? -32.625 -124.125 -21.797 1 18.19 377 GLU A C 1
ATOM 3010 O O . GLU A 1 377 ? -33.562 -124 -21.016 1 18.19 377 GLU A O 1
ATOM 3015 N N . PRO A 1 378 ? -31.344 -123.75 -21.344 1 21.66 378 PRO A N 1
ATOM 3016 C CA . PRO A 1 378 ? -31.266 -124.312 -19.969 1 21.66 378 PRO A CA 1
ATOM 3017 C C . PRO A 1 378 ? -32.188 -123.5 -19 1 21.66 378 PRO A C 1
ATOM 3019 O O . PRO A 1 378 ? -32.594 -122.375 -19.312 1 21.66 378 PRO A O 1
ATOM 3022 N N . THR A 1 379 ? -32.281 -124.062 -17.75 1 19.69 379 THR A N 1
ATOM 3023 C CA . THR A 1 379 ? -32.969 -124.375 -16.5 1 19.69 379 THR A CA 1
ATOM 3024 C C . THR A 1 379 ? -32.906 -123.125 -15.57 1 19.69 379 THR A C 1
ATOM 3026 O O . THR A 1 379 ? -31.922 -122.438 -15.562 1 19.69 379 THR A O 1
ATOM 3029 N N . ALA A 1 380 ? -34.031 -122.688 -15 1 21.27 380 ALA A N 1
ATOM 3030 C CA . ALA A 1 380 ? -34.719 -121.875 -14.047 1 21.27 380 ALA A CA 1
ATOM 3031 C C . ALA A 1 380 ? -34.062 -121.875 -12.68 1 21.27 380 ALA A C 1
ATOM 3033 O O . ALA A 1 380 ? -34.531 -121.25 -11.734 1 21.27 380 ALA A O 1
ATOM 3034 N N . GLU A 1 381 ? -32.969 -122.688 -12.477 1 16.61 381 GLU A N 1
ATOM 3035 C CA . GLU A 1 381 ? -33.094 -123 -11.062 1 16.61 381 GLU A CA 1
ATOM 3036 C C . GLU A 1 381 ? -33.219 -121.75 -10.203 1 16.61 381 GLU A C 1
ATOM 3038 O O . GLU A 1 381 ? -34.094 -121.625 -9.344 1 16.61 381 GLU A O 1
ATOM 3043 N N . GLU A 1 382 ? -32.156 -121.188 -9.844 1 17.48 382 GLU A N 1
ATOM 3044 C CA . GLU A 1 382 ? -31.812 -121.25 -8.43 1 17.48 382 GLU A CA 1
ATOM 3045 C C . GLU A 1 382 ? -32.594 -120.188 -7.621 1 17.48 382 GLU A C 1
ATOM 3047 O O . GLU A 1 382 ? -33.094 -119.188 -8.164 1 17.48 382 GLU A O 1
ATOM 3052 N N . LYS A 1 383 ? -32.094 -120.188 -6.09 1 20.06 383 LYS A N 1
ATOM 3053 C CA . LYS A 1 383 ? -32.438 -120.125 -4.672 1 20.06 383 LYS A CA 1
ATOM 3054 C C . LYS A 1 383 ? -32.75 -118.688 -4.273 1 20.06 383 LYS A C 1
ATOM 3056 O O . LYS A 1 383 ? -32.094 -117.75 -4.742 1 20.06 383 LYS A O 1
ATOM 3061 N N . VAL A 1 384 ? -33.656 -118.375 -3.592 1 19.41 384 VAL A N 1
ATOM 3062 C CA . VAL A 1 384 ? -34.719 -117.75 -2.795 1 19.41 384 VAL A CA 1
ATOM 3063 C C . VAL A 1 384 ? -34.094 -116.938 -1.683 1 19.41 384 VAL A C 1
ATOM 3065 O O . VAL A 1 384 ? -34.781 -116.375 -0.848 1 19.41 384 VAL A O 1
ATOM 3068 N N . VAL A 1 385 ? -32.688 -116.875 -1.568 1 22.83 385 VAL A N 1
ATOM 3069 C CA . VAL A 1 385 ? -32.531 -116.688 -0.128 1 22.83 385 VAL A CA 1
ATOM 3070 C C . VAL A 1 385 ? -33.25 -115.438 0.335 1 22.83 385 VAL A C 1
ATOM 3072 O O . VAL A 1 385 ? -33.531 -114.562 -0.467 1 22.83 385 VAL A O 1
ATOM 3075 N N . GLU A 1 386 ? -33.062 -115.188 1.729 1 19.98 386 GLU A N 1
ATOM 3076 C CA . GLU A 1 386 ? -33.594 -114.688 2.975 1 19.98 386 GLU A CA 1
ATOM 3077 C C . GLU A 1 386 ? -33.375 -113.188 3.104 1 19.98 386 GLU A C 1
ATOM 3079 O O . GLU A 1 386 ? -33.688 -112.562 4.125 1 19.98 386 GLU A O 1
ATOM 3084 N N . ARG A 1 387 ? -32.781 -112.438 2.137 1 19.62 387 ARG A N 1
ATOM 3085 C CA . ARG A 1 387 ? -32.906 -111.125 2.852 1 19.62 387 ARG A CA 1
ATOM 3086 C C . ARG A 1 387 ? -34.344 -110.875 3.223 1 19.62 387 ARG A C 1
ATOM 3088 O O . ARG A 1 387 ? -35.219 -110.75 2.348 1 19.62 387 ARG A O 1
ATOM 3095 N N . ARG A 1 388 ? -34.781 -111.188 4.387 1 20.81 388 ARG A N 1
ATOM 3096 C CA . ARG A 1 388 ? -35.719 -110.375 5.164 1 20.81 388 ARG A CA 1
ATOM 3097 C C . ARG A 1 388 ? -35.25 -108.938 5.289 1 20.81 388 ARG A C 1
ATOM 3099 O O . ARG A 1 388 ? -34.094 -108.688 5.57 1 20.81 388 ARG A O 1
ATOM 3106 N N . MET B 1 1 ? 9.133 31.391 61.438 1 19.53 1 MET B N 1
ATOM 3107 C CA . MET B 1 1 ? 10.57 31.109 61.5 1 19.53 1 MET B CA 1
ATOM 3108 C C . MET B 1 1 ? 10.984 30.156 60.406 1 19.53 1 MET B C 1
ATOM 3110 O O . MET B 1 1 ? 12.016 30.359 59.75 1 19.53 1 MET B O 1
ATOM 3114 N N . ALA B 1 2 ? 10.586 28.891 60.469 1 19.33 2 ALA B N 1
ATOM 3115 C CA . ALA B 1 2 ? 11.297 27.656 60.188 1 19.33 2 ALA B CA 1
ATOM 3116 C C . ALA B 1 2 ? 11.344 27.375 58.688 1 19.33 2 ALA B C 1
ATOM 3118 O O . ALA B 1 2 ? 12.359 26.922 58.156 1 19.33 2 ALA B O 1
ATOM 3119 N N . VAL B 1 3 ? 10.258 27.406 57.969 1 25.47 3 VAL B N 1
ATOM 3120 C CA . VAL B 1 3 ? 9.992 26.328 57.031 1 25.47 3 VAL B CA 1
ATOM 3121 C C . VAL B 1 3 ? 10.781 26.547 55.719 1 25.47 3 VAL B C 1
ATOM 3123 O O . VAL B 1 3 ? 10.5 27.484 54.969 1 25.47 3 VAL B O 1
ATOM 3126 N N . CYS B 1 4 ? 12.156 26.531 55.875 1 25 4 CYS B N 1
ATOM 3127 C CA . CYS B 1 4 ? 13.242 26.781 54.938 1 25 4 CYS B CA 1
ATOM 3128 C C . CYS B 1 4 ? 13.117 25.891 53.719 1 25 4 CYS B C 1
ATOM 3130 O O . CYS B 1 4 ? 13.234 24.672 53.812 1 25 4 CYS B O 1
ATOM 3132 N N . PHE B 1 5 ? 12.117 26.078 52.906 1 24.86 5 PHE B N 1
ATOM 3133 C CA . PHE B 1 5 ? 11.695 25.359 51.719 1 24.86 5 PHE B CA 1
ATOM 3134 C C . PHE B 1 5 ? 12.852 25.188 50.75 1 24.86 5 PHE B C 1
ATOM 3136 O O . PHE B 1 5 ? 13.43 26.172 50.281 1 24.86 5 PHE B O 1
ATOM 3143 N N . SER B 1 6 ? 13.656 24.094 50.875 1 23.23 6 SER B N 1
ATOM 3144 C CA . SER B 1 6 ? 14.844 23.391 50.406 1 23.23 6 SER B CA 1
ATOM 3145 C C . SER B 1 6 ? 14.82 23.219 48.906 1 23.23 6 SER B C 1
ATOM 3147 O O . SER B 1 6 ? 14.039 22.422 48.375 1 23.23 6 SER B O 1
ATOM 3149 N N . SER B 1 7 ? 14.516 24.234 48.156 1 24.27 7 SER B N 1
ATOM 3150 C CA . SER B 1 7 ? 14.281 24.156 46.719 1 24.27 7 SER B CA 1
ATOM 3151 C C . SER B 1 7 ? 15.508 23.609 45.969 1 24.27 7 SER B C 1
ATOM 3153 O O . SER B 1 7 ? 16.469 24.359 45.75 1 24.27 7 SER B O 1
ATOM 3155 N N . THR B 1 8 ? 16.125 22.562 46.438 1 25.47 8 THR B N 1
ATOM 3156 C CA . THR B 1 8 ? 17.375 21.859 46.125 1 25.47 8 THR B CA 1
ATOM 3157 C C . THR B 1 8 ? 17.438 21.484 44.656 1 25.47 8 THR B C 1
ATOM 3159 O O . THR B 1 8 ? 18.328 20.719 44.25 1 25.47 8 THR B O 1
ATOM 3162 N N . ILE B 1 9 ? 16.516 21.922 43.875 1 22.92 9 ILE B N 1
ATOM 3163 C CA . ILE B 1 9 ? 16.344 21.047 42.719 1 22.92 9 ILE B CA 1
ATOM 3164 C C . ILE B 1 9 ? 17.656 20.922 41.969 1 22.92 9 ILE B C 1
ATOM 3166 O O . ILE B 1 9 ? 18.047 19.828 41.562 1 22.92 9 ILE B O 1
ATOM 3170 N N . SER B 1 10 ? 18.266 22.047 41.625 1 23.59 10 SER B N 1
ATOM 3171 C CA . SER B 1 10 ? 18.734 22.125 40.25 1 23.59 10 SER B CA 1
ATOM 3172 C C . SER B 1 10 ? 20.141 21.516 40.094 1 23.59 10 SER B C 1
ATOM 3174 O O . SER B 1 10 ? 20.844 21.797 39.125 1 23.59 10 SER B O 1
ATOM 3176 N N . GLU B 1 11 ? 20.641 21.109 41.188 1 22.14 11 GLU B N 1
ATOM 3177 C CA . GLU B 1 11 ? 22.094 21.047 41.094 1 22.14 11 GLU B CA 1
ATOM 3178 C C . GLU B 1 11 ? 22.516 20.266 39.844 1 22.14 11 GLU B C 1
ATOM 3180 O O . GLU B 1 11 ? 23.609 20.5 39.281 1 22.14 11 GLU B O 1
ATOM 3185 N N . PHE B 1 12 ? 21.922 19.078 39.688 1 22.97 12 PHE B N 1
ATOM 3186 C CA . PHE B 1 12 ? 22.75 17.891 39.562 1 22.97 12 PHE B CA 1
ATOM 3187 C C . PHE B 1 12 ? 23.438 17.859 38.219 1 22.97 12 PHE B C 1
ATOM 3189 O O . PHE B 1 12 ? 24.094 16.891 37.844 1 22.97 12 PHE B O 1
ATOM 3196 N N . LEU B 1 13 ? 23.016 18.578 37.219 1 22.02 13 LEU B N 1
ATOM 3197 C CA . LEU B 1 13 ? 23.156 18.016 35.906 1 22.02 13 LEU B CA 1
ATOM 3198 C C . LEU B 1 13 ? 24.625 17.969 35.469 1 22.02 13 LEU B C 1
ATOM 3200 O O . LEU B 1 13 ? 24.953 17.484 34.406 1 22.02 13 LEU B O 1
ATOM 3204 N N . MET B 1 14 ? 25.391 18.891 35.969 1 24.38 14 MET B N 1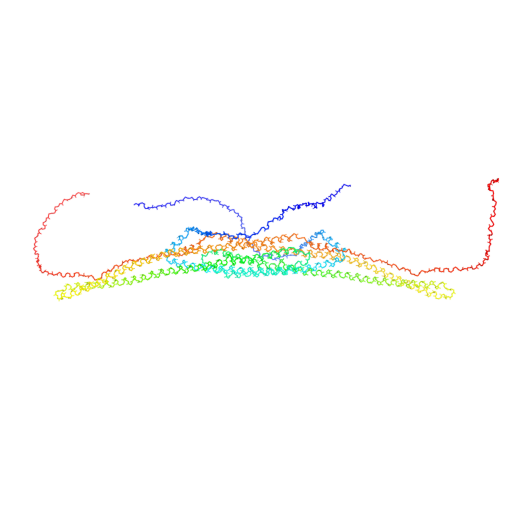
ATOM 3205 C CA . MET B 1 14 ? 26.5 19.297 35.125 1 24.38 14 MET B CA 1
ATOM 3206 C C . MET B 1 14 ? 27.562 18.203 35.031 1 24.38 14 MET B C 1
ATOM 3208 O O . MET B 1 14 ? 28.688 18.453 34.594 1 24.38 14 MET B O 1
ATOM 3212 N N . GLY B 1 15 ? 27.328 17.203 35.812 1 20.83 15 GLY B N 1
ATOM 3213 C CA . GLY B 1 15 ? 28.516 16.438 36.125 1 20.83 15 GLY B CA 1
ATOM 3214 C C . GLY B 1 15 ? 29.438 16.234 34.938 1 20.83 15 GLY B C 1
ATOM 3215 O O . GLY B 1 15 ? 29.031 16.422 33.781 1 20.83 15 GLY B O 1
ATOM 3216 N N . GLU B 1 16 ? 30.641 16.312 35.219 1 24.61 16 GLU B N 1
ATOM 3217 C CA . GLU B 1 16 ? 31.938 16.156 34.594 1 24.61 16 GLU B CA 1
ATOM 3218 C C . GLU B 1 16 ? 31.969 14.875 33.75 1 24.61 16 GLU B C 1
ATOM 3220 O O . GLU B 1 16 ? 31.922 13.766 34.281 1 24.61 16 GLU B O 1
ATOM 3225 N N . VAL B 1 17 ? 31.141 14.703 32.969 1 21.53 17 VAL B N 1
ATOM 3226 C CA . VAL B 1 17 ? 31.25 13.422 32.25 1 21.53 17 VAL B CA 1
ATOM 3227 C C . VAL B 1 17 ? 32.656 13.227 31.75 1 21.53 17 VAL B C 1
ATOM 3229 O O . VAL B 1 17 ? 33.125 13.969 30.875 1 21.53 17 VAL B O 1
ATOM 3232 N N . ASP B 1 18 ? 33.469 13.156 32.656 1 23.08 18 ASP B N 1
ATOM 3233 C CA . ASP B 1 18 ? 34.844 12.844 32.281 1 23.08 18 ASP B CA 1
ATOM 3234 C C . ASP B 1 18 ? 34.906 11.734 31.219 1 23.08 18 ASP B C 1
ATOM 3236 O O . ASP B 1 18 ? 35.938 11.109 31.016 1 23.08 18 ASP B O 1
ATOM 3240 N N . SER B 1 19 ? 33.781 11.461 30.812 1 20.28 19 SER B N 1
ATOM 3241 C CA . SER B 1 19 ? 33.812 10.117 30.234 1 20.28 19 SER B CA 1
ATOM 3242 C C . SER B 1 19 ? 35.031 9.945 29.328 1 20.28 19 SER B C 1
ATOM 3244 O O . SER B 1 19 ? 35.562 8.844 29.203 1 20.28 19 SER B O 1
ATOM 3246 N N . SER B 1 20 ? 35.094 10.93 28.438 1 21.73 20 SER B N 1
ATOM 3247 C CA . SER B 1 20 ? 35.469 10.227 27.203 1 21.73 20 SER B CA 1
ATOM 3248 C C . SER B 1 20 ? 36.906 9.781 27.219 1 21.73 20 SER B C 1
ATOM 3250 O O . SER B 1 20 ? 37.812 10.586 26.984 1 21.73 20 SER B O 1
ATOM 3252 N N . THR B 1 21 ? 37.438 9.539 28.391 1 22.38 21 THR B N 1
ATOM 3253 C CA . THR B 1 21 ? 38.75 9.031 28.109 1 22.38 21 THR B CA 1
ATOM 3254 C C . THR B 1 21 ? 38.75 8.156 26.859 1 22.38 21 THR B C 1
ATOM 3256 O O . THR B 1 21 ? 38.188 7.066 26.859 1 22.38 21 THR B O 1
ATOM 3259 N N . LEU B 1 22 ? 38.438 8.773 25.781 1 20.86 22 LEU B N 1
ATOM 3260 C CA . LEU B 1 22 ? 38.594 8.289 24.422 1 20.86 22 LEU B CA 1
ATOM 3261 C C . LEU B 1 22 ? 39.906 7.484 24.297 1 20.86 22 LEU B C 1
ATOM 3263 O O . LEU B 1 22 ? 40.969 7.988 24.625 1 20.86 22 LEU B O 1
ATOM 3267 N N . LEU B 1 23 ? 39.719 6.203 24.453 1 20.16 23 LEU B N 1
ATOM 3268 C CA . LEU B 1 23 ? 40.625 5.062 24.422 1 20.16 23 LEU B CA 1
ATOM 3269 C C . LEU B 1 23 ? 41.688 5.254 23.359 1 20.16 23 LEU B C 1
ATOM 3271 O O . LEU B 1 23 ? 42.875 5.066 23.641 1 20.16 23 LEU B O 1
ATOM 3275 N N . SER B 1 24 ? 41.188 5.129 22.156 1 20.78 24 SER B N 1
ATOM 3276 C CA . SER B 1 24 ? 41.719 4.062 21.312 1 20.78 24 SER B CA 1
ATOM 3277 C C . SER B 1 24 ? 43.062 4.453 20.734 1 20.78 24 SER B C 1
ATOM 3279 O O . SER B 1 24 ? 43.375 5.641 20.625 1 20.78 24 SER B O 1
ATOM 3281 N N . LEU B 1 25 ? 43.844 3.449 20.266 1 20.72 25 LEU B N 1
ATOM 3282 C CA . LEU B 1 25 ? 45.094 2.838 19.875 1 20.72 25 LEU B CA 1
ATOM 3283 C C . LEU B 1 25 ? 45.688 3.539 18.672 1 20.72 25 LEU B C 1
ATOM 3285 O O . LEU B 1 25 ? 44.969 4.109 17.844 1 20.72 25 LEU B O 1
ATOM 3289 N N . PRO B 1 26 ? 46.906 3.633 18.672 1 24.45 26 PRO B N 1
ATOM 3290 C CA . PRO B 1 26 ? 47.906 4.316 17.875 1 24.45 26 PRO B CA 1
ATOM 3291 C C . PRO B 1 26 ? 47.812 3.994 16.391 1 24.45 26 PRO B C 1
ATOM 3293 O O . PRO B 1 26 ? 47.281 2.939 16.016 1 24.45 26 PRO B O 1
ATOM 3296 N N . PRO B 1 27 ? 47.688 4.969 15.523 1 26.06 27 PRO B N 1
ATOM 3297 C CA . PRO B 1 27 ? 47.562 4.906 14.062 1 26.06 27 PRO B CA 1
ATOM 3298 C C . PRO B 1 27 ? 48.719 4.125 13.414 1 26.06 27 PRO B C 1
ATOM 3300 O O . PRO B 1 27 ? 48.906 4.188 12.195 1 26.06 27 PRO B O 1
ATOM 3303 N N . GLY B 1 28 ? 49.438 3.312 14.266 1 19.92 28 GLY B N 1
ATOM 3304 C CA . GLY B 1 28 ? 50.719 3.109 13.609 1 19.92 28 GLY B CA 1
ATOM 3305 C C . GLY B 1 28 ? 50.594 2.754 12.141 1 19.92 28 GLY B C 1
ATOM 3306 O O . GLY B 1 28 ? 51.188 3.418 11.281 1 19.92 28 GLY B O 1
ATOM 3307 N N . ASP B 1 29 ? 50.625 1.472 11.961 1 21.56 29 ASP B N 1
ATOM 3308 C CA . ASP B 1 29 ? 51.688 0.848 11.18 1 21.56 29 ASP B CA 1
ATOM 3309 C C . ASP B 1 29 ? 51.406 0.949 9.68 1 21.56 29 ASP B C 1
ATOM 3311 O O . ASP B 1 29 ? 52.25 1.404 8.914 1 21.56 29 ASP B O 1
ATOM 3315 N N . GLN B 1 30 ? 50.625 -0.062 9.117 1 21.22 30 GLN B N 1
ATOM 3316 C CA . GLN B 1 30 ? 51.125 -1.101 8.234 1 21.22 30 GLN B CA 1
ATOM 3317 C C . GLN B 1 30 ? 50.812 -0.796 6.773 1 21.22 30 GLN B C 1
ATOM 3319 O O . GLN B 1 30 ? 49.625 -0.812 6.383 1 21.22 30 GLN B O 1
ATOM 3324 N N . SER B 1 31 ? 51.438 0.155 5.965 1 24.27 31 SER B N 1
ATOM 3325 C CA . SER B 1 31 ? 51.375 0.461 4.543 1 24.27 31 SER B CA 1
ATOM 3326 C C . SER B 1 31 ? 51.344 -0.812 3.703 1 24.27 31 SER B C 1
ATOM 3328 O O . SER B 1 31 ? 51.219 -0.751 2.479 1 24.27 31 SER B O 1
ATOM 3330 N N . GLN B 1 32 ? 51.688 -1.973 4.191 1 21.64 32 GLN B N 1
ATOM 3331 C CA . GLN B 1 32 ? 52.375 -2.863 3.262 1 21.64 32 GLN B CA 1
ATOM 3332 C C . GLN B 1 32 ? 51.531 -3.105 2.01 1 21.64 32 GLN B C 1
ATOM 3334 O O . GLN B 1 32 ? 50.312 -2.992 2.047 1 21.64 32 GLN B O 1
ATOM 3339 N N . SER B 1 33 ? 52.219 -3.289 0.781 1 24.92 33 SER B N 1
ATOM 3340 C CA . SER B 1 33 ? 52.219 -3.488 -0.665 1 24.92 33 SER B CA 1
ATOM 3341 C C . SER B 1 33 ? 51.312 -4.664 -1.051 1 24.92 33 SER B C 1
ATOM 3343 O O . SER B 1 33 ? 51.562 -5.797 -0.633 1 24.92 33 SER B O 1
ATOM 3345 N N . MET B 1 34 ? 50.156 -4.574 -1.017 1 23.23 34 MET B N 1
ATOM 3346 C CA . MET B 1 34 ? 49.312 -5.762 -1.229 1 23.23 34 MET B CA 1
ATOM 3347 C C . MET B 1 34 ? 49.625 -6.395 -2.584 1 23.23 34 MET B C 1
ATOM 3349 O O . MET B 1 34 ? 49.062 -5.984 -3.602 1 23.23 34 MET B O 1
ATOM 3353 N N . GLU B 1 35 ? 50.875 -6.293 -3.055 1 23.2 35 GLU B N 1
ATOM 3354 C CA . GLU B 1 35 ? 51.219 -6.957 -4.309 1 23.2 35 GLU B CA 1
ATOM 3355 C C . GLU B 1 35 ? 50.469 -8.273 -4.457 1 23.2 35 GLU B C 1
ATOM 3357 O O . GLU B 1 35 ? 49.938 -8.586 -5.531 1 23.2 35 GLU B O 1
ATOM 3362 N N . SER B 1 36 ? 51 -9.203 -3.604 1 23.23 36 SER B N 1
ATOM 3363 C CA . SER B 1 36 ? 51.281 -10.555 -4.074 1 23.23 36 SER B CA 1
ATOM 3364 C C . SER B 1 36 ? 50.031 -11.344 -4.344 1 23.23 36 SER B C 1
ATOM 3366 O O . SER B 1 36 ? 50.062 -12.5 -4.773 1 23.23 36 SER B O 1
ATOM 3368 N N . LEU B 1 37 ? 48.969 -11.109 -3.564 1 20.84 37 LEU B N 1
ATOM 3369 C CA . LEU B 1 37 ? 48.438 -12.414 -3.211 1 20.84 37 LEU B CA 1
ATOM 3370 C C . LEU B 1 37 ? 47.688 -13.039 -4.398 1 20.84 37 LEU B C 1
ATOM 3372 O O . LEU B 1 37 ? 46.938 -13.992 -4.23 1 20.84 37 LEU B O 1
ATOM 3376 N N . TYR B 1 38 ? 47.688 -12.406 -5.629 1 24.77 38 TYR B N 1
ATOM 3377 C CA . TYR B 1 38 ? 46.906 -13 -6.703 1 24.77 38 TYR B CA 1
ATOM 3378 C C . TYR B 1 38 ? 47.281 -14.461 -6.906 1 24.77 38 TYR B C 1
ATOM 3380 O O . TYR B 1 38 ? 46.906 -15.062 -7.918 1 24.77 38 TYR B O 1
ATOM 3388 N N . GLY B 1 39 ? 48.344 -14.742 -6.195 1 21.06 39 GLY B N 1
ATOM 3389 C CA . GLY B 1 39 ? 48.938 -15.898 -6.828 1 21.06 39 GLY B CA 1
ATOM 3390 C C . GLY B 1 39 ? 47.938 -16.969 -7.227 1 21.06 39 GLY B C 1
ATOM 3391 O O . GLY B 1 39 ? 47.438 -16.953 -8.344 1 21.06 39 GLY B O 1
ATOM 3392 N N . SER B 1 40 ? 48.219 -18.203 -6.664 1 21.94 40 SER B N 1
ATOM 3393 C CA . SER B 1 40 ? 48.156 -19.609 -7.051 1 21.94 40 SER B CA 1
ATOM 3394 C C . SER B 1 40 ? 46.75 -20.172 -6.832 1 21.94 40 SER B C 1
ATOM 3396 O O . SER B 1 40 ? 46.438 -20.719 -5.77 1 21.94 40 SER B O 1
ATOM 3398 N N . LEU B 1 41 ? 45.75 -19.5 -6.695 1 23.66 41 LEU B N 1
ATOM 3399 C CA . LEU B 1 41 ? 44.5 -20.188 -6.418 1 23.66 41 LEU B CA 1
ATOM 3400 C C . LEU B 1 41 ? 44.312 -21.375 -7.367 1 23.66 41 LEU B C 1
ATOM 3402 O O . LEU B 1 41 ? 44.094 -21.188 -8.562 1 23.66 41 LEU B O 1
ATOM 3406 N N . SER B 1 42 ? 45 -22.328 -7.137 1 23.53 42 SER B N 1
ATOM 3407 C CA . SER B 1 42 ? 45.062 -23.656 -7.734 1 23.53 42 SER B CA 1
ATOM 3408 C C . SER B 1 42 ? 43.656 -24.203 -7.984 1 23.53 42 SER B C 1
ATOM 3410 O O . SER B 1 42 ? 42.688 -23.703 -7.43 1 23.53 42 SER B O 1
ATOM 3412 N N . GLY B 1 43 ? 43.469 -25.516 -8.695 1 23.53 43 GLY B N 1
ATOM 3413 C CA . GLY B 1 43 ? 42.688 -26.422 -9.547 1 23.53 43 GLY B CA 1
ATOM 3414 C C . GLY B 1 43 ? 41.469 -27.016 -8.844 1 23.53 43 GLY B C 1
ATOM 3415 O O . GLY B 1 43 ? 40.875 -27.969 -9.328 1 23.53 43 GLY B O 1
ATOM 3416 N N . THR B 1 44 ? 41.281 -26.812 -7.512 1 24.64 44 THR B N 1
ATOM 3417 C CA . THR B 1 44 ? 40.5 -27.875 -6.914 1 24.64 44 THR B CA 1
ATOM 3418 C C . THR B 1 44 ? 39.031 -27.828 -7.398 1 24.64 44 THR B C 1
ATOM 3420 O O . THR B 1 44 ? 38.469 -26.734 -7.5 1 24.64 44 THR B O 1
ATOM 3423 N N . GLU B 1 45 ? 38.344 -28.922 -7.887 1 26.16 45 GLU B N 1
ATOM 3424 C CA . GLU B 1 45 ? 37.156 -29.531 -8.445 1 26.16 45 GLU B CA 1
ATOM 3425 C C . GLU B 1 45 ? 35.938 -29.312 -7.539 1 26.16 45 GLU B C 1
ATOM 3427 O O . GLU B 1 45 ? 35.875 -29.859 -6.438 1 26.16 45 GLU B O 1
ATOM 3432 N N . SER B 1 46 ? 35.594 -28.203 -7.238 1 26.38 46 SER B N 1
ATOM 3433 C CA . SER B 1 46 ? 34.469 -27.859 -6.375 1 26.38 46 SER B CA 1
ATOM 3434 C C . SER B 1 46 ? 33.219 -28.672 -6.738 1 26.38 46 SER B C 1
ATOM 3436 O O . SER B 1 46 ? 32.75 -28.609 -7.875 1 26.38 46 SER B O 1
ATOM 3438 N N . THR B 1 47 ? 33.031 -29.688 -6.008 1 25.27 47 THR B N 1
ATOM 3439 C CA . THR B 1 47 ? 31.891 -30.594 -5.996 1 25.27 47 THR B CA 1
ATOM 3440 C C . THR B 1 47 ? 30.594 -29.828 -5.75 1 25.27 47 THR B C 1
ATOM 3442 O O . THR B 1 47 ? 30.406 -29.219 -4.699 1 25.27 47 THR B O 1
ATOM 3445 N N . LEU B 1 48 ? 30.156 -28.922 -6.617 1 25 48 LEU B N 1
ATOM 3446 C CA . LEU B 1 48 ? 28.734 -28.672 -6.711 1 25 48 LEU B CA 1
ATOM 3447 C C . LEU B 1 48 ? 27.922 -29.828 -6.125 1 25 48 LEU B C 1
ATOM 3449 O O . LEU B 1 48 ? 27.984 -30.938 -6.648 1 25 48 LEU B O 1
ATOM 3453 N N . ALA B 1 49 ? 27.875 -29.766 -4.797 1 26.27 49 ALA B N 1
ATOM 3454 C CA . ALA B 1 49 ? 27.078 -30.781 -4.102 1 26.27 49 ALA B CA 1
ATOM 3455 C C . ALA B 1 49 ? 25.797 -31.094 -4.863 1 26.27 49 ALA B C 1
ATOM 3457 O O . ALA B 1 49 ? 25.016 -30.188 -5.176 1 26.27 49 ALA B O 1
ATOM 3458 N N . ASN B 1 50 ? 25.844 -31.938 -5.77 1 22.86 50 ASN B N 1
ATOM 3459 C CA . ASN B 1 50 ? 24.656 -32.688 -6.188 1 22.86 50 ASN B CA 1
ATOM 3460 C C . ASN B 1 50 ? 23.641 -32.812 -5.059 1 22.86 50 ASN B C 1
ATOM 3462 O O . ASN B 1 50 ? 23.875 -33.5 -4.078 1 22.86 50 ASN B O 1
ATOM 3466 N N . ALA B 1 51 ? 23.094 -31.656 -4.559 1 29.95 51 ALA B N 1
ATOM 3467 C CA . ALA B 1 51 ? 21.938 -31.969 -3.725 1 29.95 51 ALA B CA 1
ATOM 3468 C C . ALA B 1 51 ? 21.281 -33.281 -4.156 1 29.95 51 ALA B C 1
ATOM 3470 O O . ALA B 1 51 ? 20.688 -33.344 -5.234 1 29.95 51 ALA B O 1
ATOM 3471 N N . GLU B 1 52 ? 21.969 -34.281 -3.801 1 28.3 52 GLU B N 1
ATOM 3472 C CA . GLU B 1 52 ? 21.266 -35.562 -3.818 1 28.3 52 GLU B CA 1
ATOM 3473 C C . GLU B 1 52 ? 19.797 -35.375 -3.459 1 28.3 52 GLU B C 1
ATOM 3475 O O . GLU B 1 52 ? 19.469 -34.938 -2.354 1 28.3 52 GLU B O 1
ATOM 3480 N N . TYR B 1 53 ? 19.016 -34.781 -4.352 1 31.28 53 TYR B N 1
ATOM 3481 C CA . TYR B 1 53 ? 17.594 -35.062 -4.258 1 31.28 53 TYR B CA 1
ATOM 3482 C C . TYR B 1 53 ? 17.344 -36.375 -3.49 1 31.28 53 TYR B C 1
ATOM 3484 O O . TYR B 1 53 ? 17.703 -37.438 -3.953 1 31.28 53 TYR B O 1
ATOM 3492 N N . VAL B 1 54 ? 17.719 -36.219 -2.199 1 33.84 54 VAL B N 1
ATOM 3493 C CA . VAL B 1 54 ? 17.188 -37.375 -1.489 1 33.84 54 VAL B CA 1
ATOM 3494 C C . VAL B 1 54 ? 15.844 -37.75 -2.1 1 33.84 54 VAL B C 1
ATOM 3496 O O . VAL B 1 54 ? 14.891 -36.969 -2.096 1 33.84 54 VAL B O 1
ATOM 3499 N N . ASP B 1 55 ? 15.82 -38.438 -3.074 1 37.12 55 ASP B N 1
ATOM 3500 C CA . ASP B 1 55 ? 14.719 -39.281 -3.525 1 37.12 55 ASP B CA 1
ATOM 3501 C C . ASP B 1 55 ? 13.906 -39.781 -2.342 1 37.12 55 ASP B C 1
ATOM 3503 O O . ASP B 1 55 ? 14.156 -40.875 -1.844 1 37.12 55 ASP B O 1
ATOM 3507 N N . ALA B 1 56 ? 13.758 -38.938 -1.347 1 36.47 56 ALA B N 1
ATOM 3508 C CA . ALA B 1 56 ? 12.781 -39.562 -0.459 1 36.47 56 ALA B CA 1
ATOM 3509 C C . ALA B 1 56 ? 11.586 -40.094 -1.245 1 36.47 56 ALA B C 1
ATOM 3511 O O . ALA B 1 56 ? 10.797 -39.312 -1.776 1 36.47 56 ALA B O 1
ATOM 3512 N N . GLY B 1 57 ? 11.648 -41 -1.95 1 38.97 57 GLY B N 1
ATOM 3513 C CA . GLY B 1 57 ? 10.523 -41.781 -2.465 1 38.97 57 GLY B CA 1
ATOM 3514 C C . GLY B 1 57 ? 9.266 -41.625 -1.641 1 38.97 57 GLY B C 1
ATOM 3515 O O . GLY B 1 57 ? 9.102 -42.281 -0.61 1 38.97 57 GLY B O 1
ATOM 3516 N N . ASN B 1 58 ? 8.797 -40.438 -1.45 1 47.69 58 ASN B N 1
ATOM 3517 C CA . ASN B 1 58 ? 7.5 -40.406 -0.785 1 47.69 58 ASN B CA 1
ATOM 3518 C C . ASN B 1 58 ? 6.602 -41.531 -1.275 1 47.69 58 ASN B C 1
ATOM 3520 O O . ASN B 1 58 ? 6.496 -41.781 -2.48 1 47.69 58 ASN B O 1
ATOM 3524 N N . PRO B 1 59 ? 6.328 -42.406 -0.455 1 50.22 59 PRO B N 1
ATOM 3525 C CA . PRO B 1 59 ? 5.461 -43.531 -0.792 1 50.22 59 PRO B CA 1
ATOM 3526 C C . PRO B 1 59 ? 4.375 -43.156 -1.8 1 50.22 59 PRO B C 1
ATOM 3528 O O . PRO B 1 59 ? 3.881 -44.031 -2.525 1 50.22 59 PRO B O 1
ATOM 3531 N N . LEU B 1 60 ? 4.137 -41.875 -2.002 1 58.19 60 LEU B N 1
ATOM 3532 C CA . LEU B 1 60 ? 3.031 -41.469 -2.859 1 58.19 60 LEU B CA 1
ATOM 3533 C C . LEU B 1 60 ? 3.42 -41.562 -4.332 1 58.19 60 LEU B C 1
ATOM 3535 O O . LEU B 1 60 ? 2.57 -41.844 -5.184 1 58.19 60 LEU B O 1
ATOM 3539 N N . GLY B 1 61 ? 4.812 -41.406 -4.559 1 58.31 61 GLY B N 1
ATOM 3540 C CA . GLY B 1 61 ? 5.242 -41.375 -5.949 1 58.31 61 GLY B CA 1
ATOM 3541 C C . GLY B 1 61 ? 5.09 -42.719 -6.652 1 58.31 61 GLY B C 1
ATOM 3542 O O . GLY B 1 61 ? 4.57 -42.781 -7.77 1 58.31 61 GLY B O 1
ATOM 3543 N N . ASP B 1 62 ? 5.578 -43.719 -5.918 1 62.41 62 ASP B N 1
ATOM 3544 C CA . ASP B 1 62 ? 5.562 -45.031 -6.539 1 62.41 62 ASP B CA 1
ATOM 3545 C C . ASP B 1 62 ? 4.133 -45.531 -6.758 1 62.41 62 ASP B C 1
ATOM 3547 O O . ASP B 1 62 ? 3.824 -46.094 -7.797 1 62.41 62 ASP B O 1
ATOM 3551 N N . ASP B 1 63 ? 3.355 -45 -5.91 1 83.06 63 ASP B N 1
ATOM 3552 C CA . ASP B 1 63 ? 1.958 -45.406 -6 1 83.06 63 ASP B CA 1
ATOM 3553 C C . ASP B 1 63 ? 1.25 -44.719 -7.152 1 83.06 63 ASP B C 1
ATOM 3555 O O . ASP B 1 63 ? 0.474 -45.344 -7.887 1 83.06 63 ASP B O 1
ATOM 3559 N N . VAL B 1 64 ? 1.771 -43.594 -7.488 1 89.06 64 VAL B N 1
ATOM 3560 C CA . VAL B 1 64 ? 1.127 -42.781 -8.531 1 89.06 64 VAL B CA 1
ATOM 3561 C C . VAL B 1 64 ? 1.462 -43.375 -9.906 1 89.06 64 VAL B C 1
ATOM 3563 O O . VAL B 1 64 ? 0.579 -43.531 -10.75 1 89.06 64 VAL B O 1
ATOM 3566 N N . ASP B 1 65 ? 2.756 -43.719 -10.008 1 89.12 65 ASP B N 1
ATOM 3567 C CA . ASP B 1 65 ? 3.188 -44.25 -11.297 1 89.12 65 ASP B CA 1
ATOM 3568 C C . ASP B 1 65 ? 2.514 -45.594 -11.578 1 89.12 65 ASP B C 1
ATOM 3570 O O . ASP B 1 65 ? 2.127 -45.875 -12.719 1 89.12 65 ASP B O 1
ATOM 3574 N N . ILE B 1 66 ? 2.336 -46.344 -10.547 1 88.81 66 ILE B N 1
ATOM 3575 C CA . ILE B 1 66 ? 1.725 -47.656 -10.703 1 88.81 66 ILE B CA 1
ATOM 3576 C C . ILE B 1 66 ? 0.265 -47.5 -11.125 1 88.81 66 ILE B C 1
ATOM 3578 O O . ILE B 1 66 ? -0.211 -48.219 -12.008 1 88.81 66 ILE B O 1
ATOM 3582 N N . ILE B 1 67 ? -0.343 -46.594 -10.57 1 89.38 67 ILE B N 1
ATOM 3583 C CA . ILE B 1 67 ? -1.738 -46.344 -10.898 1 89.38 67 ILE B CA 1
ATOM 3584 C C . ILE B 1 67 ? -1.849 -45.906 -12.359 1 89.38 67 ILE B C 1
ATOM 3586 O O . ILE B 1 67 ? -2.699 -46.406 -13.102 1 89.38 67 ILE B O 1
ATOM 3590 N N . LEU B 1 68 ? -0.95 -45.094 -12.797 1 92.94 68 LEU B N 1
ATOM 3591 C CA . LEU B 1 68 ? -0.995 -44.562 -14.156 1 92.94 68 LEU B CA 1
ATOM 3592 C C . LEU B 1 68 ? -0.608 -45.625 -15.172 1 92.94 68 LEU B C 1
ATOM 3594 O O . LEU B 1 68 ? -1.165 -45.688 -16.266 1 92.94 68 LEU B O 1
ATOM 3598 N N . GLN B 1 69 ? 0.331 -46.438 -14.719 1 90.69 69 GLN B N 1
ATOM 3599 C CA . GLN B 1 69 ? 0.776 -47.531 -15.594 1 90.69 69 GLN B CA 1
ATOM 3600 C C . GLN B 1 69 ? -0.362 -48.5 -15.891 1 90.69 69 GLN B C 1
ATOM 3602 O O . GLN B 1 69 ? -0.481 -49 -17.016 1 90.69 69 GLN B O 1
ATOM 3607 N N . LYS B 1 70 ? -1.171 -48.688 -14.945 1 87.31 70 LYS B N 1
ATOM 3608 C CA . LYS B 1 70 ? -2.24 -49.688 -15.062 1 87.31 70 LYS B CA 1
ATOM 3609 C C . LYS B 1 70 ? -3.504 -49.062 -15.656 1 87.31 70 LYS B C 1
ATOM 3611 O O . LYS B 1 70 ? -4.418 -49.781 -16.062 1 87.31 70 LYS B O 1
ATOM 3616 N N . SER B 1 71 ? -3.543 -47.844 -15.742 1 86.06 71 SER B N 1
ATOM 3617 C CA . SER B 1 71 ? -4.742 -47.156 -16.188 1 86.06 71 SER B CA 1
ATOM 3618 C C . SER B 1 71 ? -4.719 -46.906 -17.688 1 86.06 71 SER B C 1
ATOM 3620 O O . SER B 1 71 ? -3.686 -46.562 -18.25 1 86.06 71 SER B O 1
ATOM 3622 N N . GLU B 1 72 ? -5.941 -47.125 -18.312 1 85.06 72 GLU B N 1
ATOM 3623 C CA . GLU B 1 72 ? -6.066 -46.781 -19.734 1 85.06 72 GLU B CA 1
ATOM 3624 C C . GLU B 1 72 ? -5.934 -45.281 -19.938 1 85.06 72 GLU B C 1
ATOM 3626 O O . GLU B 1 72 ? -6.66 -44.5 -19.328 1 85.06 72 GLU B O 1
ATOM 3631 N N . GLY B 1 73 ? -5.02 -44.875 -20.641 1 89.69 73 GLY B N 1
ATOM 3632 C CA . GLY B 1 73 ? -4.805 -43.469 -20.922 1 89.69 73 GLY B CA 1
ATOM 3633 C C . GLY B 1 73 ? -4 -42.781 -19.844 1 89.69 73 GLY B C 1
ATOM 3634 O O . GLY B 1 73 ? -4.02 -41.531 -19.75 1 89.69 73 GLY B O 1
ATOM 3635 N N . GLY B 1 74 ? -3.479 -43.531 -18.969 1 93.25 74 GLY B N 1
ATOM 3636 C CA . GLY B 1 74 ? -2.715 -42.969 -17.859 1 93.25 74 GLY B CA 1
ATOM 3637 C C . GLY B 1 74 ? -1.611 -42.031 -18.312 1 93.25 74 GLY B C 1
ATOM 3638 O O . GLY B 1 74 ? -1.443 -40.938 -17.75 1 93.25 74 GLY B O 1
ATOM 3639 N N . VAL B 1 75 ? -0.884 -42.375 -19.375 1 95.5 75 VAL B N 1
ATOM 3640 C CA . VAL B 1 75 ? 0.217 -41.562 -19.891 1 95.5 75 VAL B CA 1
ATOM 3641 C C . VAL B 1 75 ? -0.318 -40.25 -20.422 1 95.5 75 VAL B C 1
ATOM 3643 O O . VAL B 1 75 ? 0.266 -39.188 -20.172 1 95.5 75 VAL B O 1
ATOM 3646 N N . ARG B 1 76 ? -1.429 -40.281 -21.141 1 94.62 76 ARG B N 1
ATOM 3647 C CA . ARG B 1 76 ? -2.051 -39.094 -21.672 1 94.62 76 ARG B CA 1
ATOM 3648 C C . ARG B 1 76 ? -2.465 -38.125 -20.547 1 94.62 76 ARG B C 1
ATOM 3650 O O . ARG B 1 76 ? -2.281 -36.938 -20.641 1 94.62 76 ARG B O 1
ATOM 3657 N N . ALA B 1 77 ? -3.045 -38.75 -19.531 1 95.06 77 ALA B N 1
ATOM 3658 C CA . ALA B 1 77 ? -3.477 -37.938 -18.391 1 95.06 77 ALA B CA 1
ATOM 3659 C C . ALA B 1 77 ? -2.291 -37.25 -17.734 1 95.06 77 ALA B C 1
ATOM 3661 O O . ALA B 1 77 ? -2.393 -36.094 -17.328 1 95.06 77 ALA B O 1
ATOM 3662 N N . ALA B 1 78 ? -1.199 -37.969 -17.578 1 97 78 ALA B N 1
ATOM 3663 C CA . ALA B 1 78 ? 0.001 -37.375 -16.969 1 97 78 ALA B CA 1
ATOM 3664 C C . ALA B 1 78 ? 0.524 -36.219 -17.797 1 97 78 ALA B C 1
ATOM 3666 O O . ALA B 1 78 ? 0.896 -35.188 -17.25 1 97 78 ALA B O 1
ATOM 3667 N N . PHE B 1 79 ? 0.541 -36.375 -19.078 1 98 79 PHE B N 1
ATOM 3668 C CA . PHE B 1 79 ? 0.986 -35.312 -19.969 1 98 79 PHE B CA 1
ATOM 3669 C C . PHE B 1 79 ? 0.037 -34.125 -19.906 1 98 79 PHE B C 1
ATOM 3671 O O . PHE B 1 79 ? 0.473 -32.969 -19.969 1 98 79 PHE B O 1
ATOM 3678 N N . PHE B 1 80 ? -1.17 -34.406 -19.812 1 97.19 80 PHE B N 1
ATOM 3679 C CA . PHE B 1 80 ? -2.172 -33.344 -19.734 1 97.19 80 PHE B CA 1
ATOM 3680 C C . PHE B 1 80 ? -1.983 -32.531 -18.469 1 97.19 80 PHE B C 1
ATOM 3682 O O . PHE B 1 80 ? -2.059 -31.297 -18.516 1 97.19 80 PHE B O 1
ATOM 3689 N N . TYR B 1 81 ? -1.723 -33.188 -17.406 1 97.56 81 TYR B N 1
ATOM 3690 C CA . TYR B 1 81 ? -1.455 -32.5 -16.156 1 97.56 81 TYR B CA 1
ATOM 3691 C C . TYR B 1 81 ? -0.233 -31.594 -16.281 1 97.56 81 TYR B C 1
ATOM 3693 O O . TYR B 1 81 ? -0.261 -30.438 -15.859 1 97.56 81 TYR B O 1
ATOM 3701 N N . ALA B 1 82 ? 0.811 -32.156 -16.828 1 98.44 82 ALA B N 1
ATOM 3702 C CA . ALA B 1 82 ? 2.049 -31.406 -16.984 1 98.44 82 ALA B CA 1
ATOM 3703 C C . ALA B 1 82 ? 1.828 -30.172 -17.859 1 98.44 82 ALA B C 1
ATOM 3705 O O . ALA B 1 82 ? 2.418 -29.109 -17.609 1 98.44 82 ALA B O 1
ATOM 3706 N N . LYS B 1 83 ? 1.042 -30.297 -18.859 1 98.25 83 LYS B N 1
ATOM 3707 C CA . LYS B 1 83 ? 0.731 -29.172 -19.734 1 98.25 83 LYS B CA 1
ATOM 3708 C C . LYS B 1 83 ? -0.04 -28.078 -18.984 1 98.25 83 LYS B C 1
ATOM 3710 O O . LYS B 1 83 ? 0.267 -26.891 -19.109 1 98.25 83 LYS B O 1
ATOM 3715 N N . LYS B 1 84 ? -1.03 -28.484 -18.266 1 97.69 84 LYS B N 1
ATOM 3716 C CA . LYS B 1 84 ? -1.841 -27.547 -17.484 1 97.69 84 LYS B CA 1
ATOM 3717 C C . LYS B 1 84 ? -1.005 -26.844 -16.422 1 97.69 84 LYS B C 1
ATOM 3719 O O . LYS B 1 84 ? -1.24 -25.672 -16.109 1 97.69 84 LYS B O 1
ATOM 3724 N N . LEU B 1 85 ? -0.068 -27.625 -15.867 1 98.19 85 LEU B N 1
ATOM 3725 C CA . LEU B 1 85 ? 0.828 -27.062 -14.867 1 98.19 85 LEU B CA 1
ATOM 3726 C C . LEU B 1 85 ? 1.642 -25.906 -15.445 1 98.19 85 LEU B C 1
ATOM 3728 O O . LEU B 1 85 ? 1.836 -24.875 -14.789 1 98.19 85 LEU B O 1
ATOM 3732 N N . ALA B 1 86 ? 2.098 -26.062 -16.656 1 98.06 86 ALA B N 1
ATOM 3733 C CA . ALA B 1 86 ? 2.854 -25 -17.312 1 98.06 86 ALA B CA 1
ATOM 3734 C C . ALA B 1 86 ? 1.994 -23.766 -17.516 1 98.06 86 ALA B C 1
ATOM 3736 O O . ALA B 1 86 ? 2.457 -22.641 -17.297 1 98.06 86 ALA B O 1
ATOM 3737 N N . LYS B 1 87 ? 0.792 -23.922 -17.938 1 97.25 87 LYS B N 1
ATOM 3738 C CA . LYS B 1 87 ? -0.129 -22.812 -18.109 1 97.25 87 LYS B CA 1
ATOM 3739 C C . LYS B 1 87 ? -0.404 -22.109 -16.781 1 97.25 87 LYS B C 1
ATOM 3741 O O . LYS B 1 87 ? -0.437 -20.891 -16.719 1 97.25 87 LYS B O 1
ATOM 3746 N N . TYR B 1 88 ? -0.604 -22.859 -15.789 1 97.75 88 TYR B N 1
ATOM 3747 C CA . TYR B 1 88 ? -0.825 -22.359 -14.438 1 97.75 88 TYR B CA 1
ATOM 3748 C C . TYR B 1 88 ? 0.347 -21.5 -13.977 1 97.75 88 TYR B C 1
ATOM 3750 O O . TYR B 1 88 ? 0.151 -20.422 -13.414 1 97.75 88 TYR B O 1
ATOM 3758 N N . MET B 1 89 ? 1.558 -21.984 -14.188 1 97.75 89 MET B N 1
ATOM 3759 C CA . MET B 1 89 ? 2.754 -21.219 -13.82 1 97.75 89 MET B CA 1
ATOM 3760 C C . MET B 1 89 ? 2.779 -19.875 -14.523 1 97.75 89 MET B C 1
ATOM 3762 O O . MET B 1 89 ? 3.193 -18.875 -13.938 1 97.75 89 MET B O 1
ATOM 3766 N N . LYS B 1 90 ? 2.395 -19.875 -15.734 1 97.25 90 LYS B N 1
ATOM 3767 C CA . LYS B 1 90 ? 2.334 -18.625 -16.484 1 97.25 90 LYS B CA 1
ATOM 3768 C C . LYS B 1 90 ? 1.339 -17.656 -15.867 1 97.25 90 LYS B C 1
ATOM 3770 O O . LYS B 1 90 ? 1.618 -16.453 -15.758 1 97.25 90 LYS B O 1
ATOM 3775 N N . ASP B 1 91 ? 0.199 -18.125 -15.508 1 96.81 91 ASP B N 1
ATOM 3776 C CA . ASP B 1 91 ? -0.828 -17.297 -14.875 1 96.81 91 ASP B CA 1
ATOM 3777 C C . ASP B 1 91 ? -0.345 -16.75 -13.539 1 96.81 91 ASP B C 1
ATOM 3779 O O . ASP B 1 91 ? -0.59 -15.586 -13.211 1 96.81 91 ASP B O 1
ATOM 3783 N N . LEU B 1 92 ? 0.36 -17.594 -12.773 1 96.88 92 LEU B N 1
ATOM 3784 C CA . LEU B 1 92 ? 0.899 -17.172 -11.484 1 96.88 92 LEU B CA 1
ATOM 3785 C C . LEU B 1 92 ? 1.924 -16.047 -11.672 1 96.88 92 LEU B C 1
ATOM 3787 O O . LEU B 1 92 ? 1.896 -15.055 -10.953 1 96.88 92 LEU B O 1
ATOM 3791 N N . THR B 1 93 ? 2.789 -16.266 -12.641 1 96.81 93 THR B N 1
ATOM 3792 C CA . THR B 1 93 ? 3.818 -15.266 -12.898 1 96.81 93 THR B CA 1
ATOM 3793 C C . THR B 1 93 ? 3.195 -13.953 -13.367 1 96.81 93 THR B C 1
ATOM 3795 O O . THR B 1 93 ? 3.633 -12.875 -12.969 1 96.81 93 THR B O 1
ATOM 3798 N N . SER B 1 94 ? 2.18 -14.023 -14.172 1 96.44 94 SER B N 1
ATOM 3799 C CA . SER B 1 94 ? 1.478 -12.836 -14.641 1 96.44 94 SER B CA 1
ATOM 3800 C C . SER B 1 94 ? 0.831 -12.086 -13.484 1 96.44 94 SER B C 1
ATOM 3802 O O . SER B 1 94 ? 0.909 -10.852 -13.414 1 96.44 94 SER B O 1
ATOM 3804 N N . TYR B 1 95 ? 0.236 -12.812 -12.594 1 96.69 95 TYR B N 1
ATOM 3805 C CA . TYR B 1 95 ? -0.384 -12.227 -11.406 1 96.69 95 TYR B CA 1
ATOM 3806 C C . TYR B 1 95 ? 0.647 -11.5 -10.555 1 96.69 95 TYR B C 1
ATOM 3808 O O . TYR B 1 95 ? 0.457 -10.336 -10.203 1 96.69 95 TYR B O 1
ATOM 3816 N N . ILE B 1 96 ? 1.695 -12.164 -10.227 1 97.12 96 ILE B N 1
ATOM 3817 C CA . ILE B 1 96 ? 2.715 -11.602 -9.352 1 97.12 96 ILE B CA 1
ATOM 3818 C C . ILE B 1 96 ? 3.363 -10.391 -10.016 1 97.12 96 ILE B C 1
ATOM 3820 O O . ILE B 1 96 ? 3.674 -9.398 -9.359 1 97.12 96 ILE B O 1
ATOM 3824 N N . GLU B 1 97 ? 3.549 -10.523 -11.273 1 96.75 97 GLU B N 1
ATOM 3825 C CA . GLU B 1 97 ? 4.125 -9.406 -12.023 1 96.75 97 GLU B CA 1
ATOM 3826 C C . GLU B 1 97 ? 3.227 -8.18 -11.953 1 96.75 97 GLU B C 1
ATOM 3828 O O . GLU B 1 97 ? 3.699 -7.074 -11.672 1 96.75 97 GLU B O 1
ATOM 3833 N N . LYS B 1 98 ? 1.978 -8.352 -12.211 1 97.12 98 LYS B N 1
ATOM 3834 C CA . LYS B 1 98 ? 1.03 -7.238 -12.188 1 97.12 98 LYS B CA 1
ATOM 3835 C C . LYS B 1 98 ? 0.899 -6.652 -10.781 1 97.12 98 LYS B C 1
ATOM 3837 O O . LYS B 1 98 ? 0.811 -5.434 -10.617 1 97.12 98 LYS B O 1
ATOM 3842 N N . ARG B 1 99 ? 0.883 -7.5 -9.82 1 97.19 99 ARG B N 1
ATOM 3843 C CA . ARG B 1 99 ? 0.8 -7.035 -8.438 1 97.19 99 ARG B CA 1
ATOM 3844 C C . ARG B 1 99 ? 2.025 -6.207 -8.07 1 97.19 99 ARG B C 1
ATOM 3846 O O . ARG B 1 99 ? 1.902 -5.168 -7.414 1 97.19 99 ARG B O 1
ATOM 3853 N N . THR B 1 100 ? 3.145 -6.707 -8.469 1 96.69 100 THR B N 1
ATOM 3854 C CA . THR B 1 100 ? 4.395 -6.012 -8.195 1 96.69 100 THR B CA 1
ATOM 3855 C C . THR B 1 100 ? 4.422 -4.652 -8.883 1 96.69 100 THR B C 1
ATOM 3857 O O . THR B 1 100 ? 4.879 -3.664 -8.305 1 96.69 100 THR B O 1
ATOM 3860 N N . LEU B 1 101 ? 3.922 -4.594 -10.07 1 96.81 101 LEU B N 1
ATOM 3861 C CA . LEU B 1 101 ? 3.875 -3.336 -10.812 1 96.81 101 LEU B CA 1
ATOM 3862 C C . LEU B 1 101 ? 2.961 -2.332 -10.117 1 96.81 101 LEU B C 1
ATOM 3864 O O . LEU B 1 101 ? 3.283 -1.144 -10.039 1 96.81 101 LEU B O 1
ATOM 3868 N N . LEU B 1 102 ? 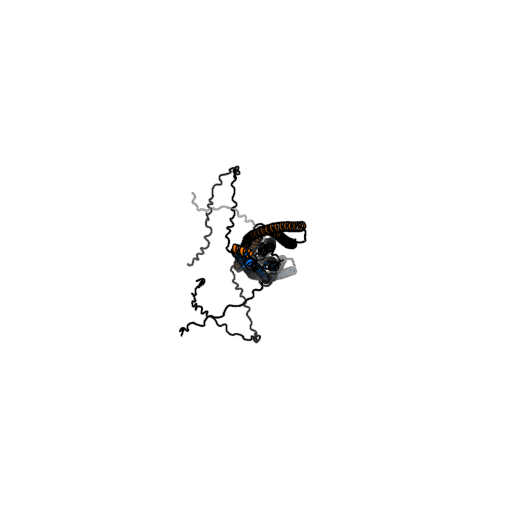1.815 -2.783 -9.617 1 96.75 102 LEU B N 1
ATOM 3869 C CA . LEU B 1 102 ? 0.894 -1.933 -8.875 1 96.75 102 LEU B CA 1
ATOM 3870 C C . LEU B 1 102 ? 1.565 -1.363 -7.629 1 96.75 102 LEU B C 1
ATOM 3872 O O . LEU B 1 102 ? 1.433 -0.174 -7.336 1 96.75 102 LEU B O 1
ATOM 3876 N N . GLU B 1 103 ? 2.291 -2.1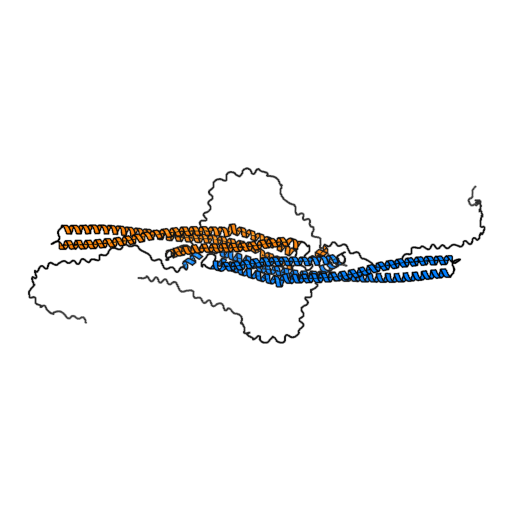68 -6.977 1 96.75 103 GLU B N 1
ATOM 3877 C CA . GLU B 1 103 ? 2.988 -1.756 -5.762 1 96.75 103 GLU B CA 1
ATOM 3878 C C . GLU B 1 103 ? 4.082 -0.736 -6.07 1 96.75 103 GLU B C 1
ATOM 3880 O O . GLU B 1 103 ? 4.273 0.22 -5.316 1 96.75 103 GLU B O 1
ATOM 3885 N N . MET B 1 104 ? 4.766 -0.974 -7.121 1 97.06 104 MET B N 1
ATOM 3886 C CA . MET B 1 104 ? 5.828 -0.059 -7.523 1 97.06 104 MET B CA 1
ATOM 3887 C C . MET B 1 104 ? 5.266 1.315 -7.867 1 97.06 104 MET B C 1
ATOM 3889 O O . MET B 1 104 ? 5.844 2.34 -7.504 1 97.06 104 MET B O 1
ATOM 3893 N N . GLU B 1 105 ? 4.164 1.345 -8.539 1 97.81 105 GLU B N 1
ATOM 3894 C CA . GLU B 1 105 ? 3.523 2.609 -8.883 1 97.81 105 GLU B CA 1
ATOM 3895 C C . GLU B 1 105 ? 3.088 3.369 -7.637 1 97.81 105 GLU B C 1
ATOM 3897 O O . GLU B 1 105 ? 3.271 4.586 -7.547 1 97.81 105 GLU B O 1
ATOM 3902 N N . TYR B 1 106 ? 2.562 2.691 -6.75 1 97.44 106 TYR B N 1
ATOM 3903 C CA . TYR B 1 106 ? 2.176 3.283 -5.473 1 97.44 106 TYR B CA 1
ATOM 3904 C C . TYR B 1 106 ? 3.389 3.852 -4.746 1 97.44 106 TYR B C 1
ATOM 3906 O O . TYR B 1 106 ? 3.348 4.98 -4.25 1 97.44 106 TYR B O 1
ATOM 3914 N N . ALA B 1 107 ? 4.441 3.074 -4.711 1 98.06 107 ALA B N 1
ATOM 3915 C CA . ALA B 1 107 ? 5.66 3.488 -4.023 1 98.06 107 ALA B CA 1
ATOM 3916 C C . ALA B 1 107 ? 6.258 4.734 -4.672 1 98.06 107 ALA B C 1
ATOM 3918 O O . ALA B 1 107 ? 6.695 5.656 -3.975 1 98.06 107 ALA B O 1
ATOM 3919 N N . LYS B 1 108 ? 6.27 4.77 -5.949 1 98.19 108 LYS B N 1
ATOM 3920 C CA . LYS B 1 108 ? 6.773 5.941 -6.664 1 98.19 108 LYS B CA 1
ATOM 3921 C C . LYS B 1 108 ? 5.91 7.168 -6.383 1 98.19 108 LYS B C 1
ATOM 3923 O O . LYS B 1 108 ? 6.43 8.281 -6.238 1 98.19 108 LYS B O 1
ATOM 3928 N N . GLY B 1 109 ? 4.609 6.922 -6.359 1 98.31 109 GLY B N 1
ATOM 3929 C CA . GLY B 1 109 ? 3.709 8 -5.992 1 98.31 109 GLY B CA 1
ATOM 3930 C C . GLY B 1 109 ? 3.959 8.539 -4.598 1 98.31 109 GLY B C 1
ATOM 3931 O O . GLY B 1 109 ? 3.947 9.758 -4.383 1 98.31 109 GLY B O 1
ATOM 3932 N N . LEU B 1 110 ? 4.215 7.66 -3.68 1 97.56 110 LEU B N 1
ATOM 3933 C CA . LEU B 1 110 ? 4.512 8.047 -2.305 1 97.56 110 LEU B CA 1
ATOM 3934 C C . LEU B 1 110 ? 5.805 8.852 -2.234 1 97.56 110 LEU B C 1
ATOM 3936 O O . LEU B 1 110 ? 5.883 9.852 -1.517 1 97.56 110 LEU B O 1
ATOM 3940 N N . GLN B 1 111 ? 6.777 8.422 -2.971 1 97.5 111 GLN B N 1
ATOM 3941 C CA . GLN B 1 111 ? 8.062 9.117 -3.002 1 97.5 111 GLN B CA 1
ATOM 3942 C C . GLN B 1 111 ? 7.898 10.547 -3.518 1 97.5 111 GLN B C 1
ATOM 3944 O O . GLN B 1 111 ? 8.453 11.484 -2.945 1 97.5 111 GLN B O 1
ATOM 3949 N N . LYS B 1 112 ? 7.199 10.664 -4.566 1 98.06 112 LYS B N 1
ATOM 3950 C CA . LYS B 1 112 ? 6.949 11.977 -5.145 1 98.06 112 LYS B CA 1
ATOM 3951 C C . LYS B 1 112 ? 6.207 12.883 -4.164 1 98.06 112 LYS B C 1
ATOM 3953 O O . LYS B 1 112 ? 6.535 14.062 -4.023 1 98.06 112 LYS B O 1
ATOM 3958 N N . LEU B 1 113 ? 5.273 12.328 -3.527 1 97.81 113 LEU B N 1
ATOM 3959 C CA . LEU B 1 113 ? 4.48 13.078 -2.559 1 97.81 113 LEU B CA 1
ATOM 3960 C C . LEU B 1 113 ? 5.344 13.555 -1.398 1 97.81 113 LEU B C 1
ATOM 3962 O O . LEU B 1 113 ? 5.246 14.711 -0.979 1 97.81 113 LEU B O 1
ATOM 3966 N N . VAL B 1 114 ? 6.203 12.695 -0.879 1 97.56 114 VAL B N 1
ATOM 3967 C CA . VAL B 1 114 ? 7.082 13.031 0.236 1 97.56 114 VAL B CA 1
ATOM 3968 C C . VAL B 1 114 ? 8.008 14.172 -0.163 1 97.56 114 VAL B C 1
ATOM 3970 O O . VAL B 1 114 ? 8.18 15.133 0.592 1 97.56 114 VAL B O 1
ATOM 3973 N N . ASN B 1 115 ? 8.508 14.148 -1.328 1 96.5 115 ASN B N 1
ATOM 3974 C CA . ASN B 1 115 ? 9.461 15.141 -1.808 1 96.5 115 ASN B CA 1
ATOM 3975 C C . ASN B 1 115 ? 8.812 16.516 -1.979 1 96.5 115 ASN B C 1
ATOM 3977 O O . ASN B 1 115 ? 9.445 17.547 -1.727 1 96.5 115 ASN B O 1
ATOM 3981 N N . THR B 1 116 ? 7.582 16.547 -2.377 1 96.12 116 THR B N 1
ATOM 3982 C CA . THR B 1 116 ? 6.898 17.812 -2.625 1 96.12 116 THR B CA 1
ATOM 3983 C C . THR B 1 116 ? 6.352 18.391 -1.324 1 96.12 116 THR B C 1
ATOM 3985 O O . THR B 1 116 ? 6.152 19.594 -1.216 1 96.12 116 THR B O 1
ATOM 3988 N N . THR B 1 117 ? 6.145 17.562 -0.316 1 96.19 117 THR B N 1
ATOM 3989 C CA . THR B 1 117 ? 5.445 17.984 0.891 1 96.19 117 THR B CA 1
ATOM 3990 C C . THR B 1 117 ? 6.434 18.266 2.02 1 96.19 117 THR B C 1
ATOM 3992 O O . THR B 1 117 ? 6.18 19.125 2.869 1 96.19 117 THR B O 1
ATOM 3995 N N . LYS B 1 118 ? 7.551 17.625 2.078 1 95.38 118 LYS B N 1
ATOM 3996 C CA . LYS B 1 118 ? 8.508 17.703 3.178 1 95.38 118 LYS B CA 1
ATOM 3997 C C . LYS B 1 118 ? 8.938 19.156 3.422 1 95.38 118 LYS B C 1
ATOM 3999 O O . LYS B 1 118 ? 8.922 19.625 4.559 1 95.38 118 LYS B O 1
ATOM 4004 N N . GLY B 1 119 ? 9.273 19.859 2.379 1 94.81 119 GLY B N 1
ATOM 4005 C CA . GLY B 1 119 ? 9.711 21.234 2.51 1 94.81 119 GLY B CA 1
ATOM 4006 C C . GLY B 1 119 ? 8.609 22.156 2.994 1 94.81 119 GLY B C 1
ATOM 4007 O O . GLY B 1 119 ? 8.852 23.047 3.822 1 94.81 119 GLY B O 1
ATOM 4008 N N . VAL B 1 120 ? 7.43 21.969 2.547 1 94.81 120 VAL B N 1
ATOM 4009 C CA . VAL B 1 120 ? 6.289 22.828 2.848 1 94.81 120 VAL B CA 1
ATOM 4010 C C . VAL B 1 120 ? 5.887 22.656 4.312 1 94.81 120 VAL B C 1
ATOM 4012 O O . VAL B 1 120 ? 5.605 23.641 5 1 94.81 120 VAL B O 1
ATOM 4015 N N . ILE B 1 121 ? 5.887 21.484 4.91 1 94.5 121 ILE B N 1
ATOM 4016 C CA . ILE B 1 121 ? 5.434 21.172 6.262 1 94.5 121 ILE B CA 1
ATOM 4017 C C . ILE B 1 121 ? 6.484 21.625 7.273 1 94.5 121 ILE B C 1
ATOM 4019 O O . ILE B 1 121 ? 6.145 22.016 8.398 1 94.5 121 ILE B O 1
ATOM 4023 N N . THR B 1 122 ? 7.773 21.672 6.836 1 92.19 122 THR B N 1
ATOM 4024 C CA . THR B 1 122 ? 8.844 22 7.773 1 92.19 122 THR B CA 1
ATOM 4025 C C . THR B 1 122 ? 9.273 23.453 7.617 1 92.19 122 THR B C 1
ATOM 4027 O O . THR B 1 122 ? 10.211 23.891 8.273 1 92.19 122 THR B O 1
ATOM 4030 N N . GLN B 1 123 ? 8.648 24.172 6.766 1 91.44 123 GLN B N 1
ATOM 4031 C CA . GLN B 1 123 ? 9.031 25.547 6.457 1 91.44 123 GLN B CA 1
ATOM 4032 C C . GLN B 1 123 ? 8.891 26.453 7.68 1 91.44 123 GLN B C 1
ATOM 4034 O O . GLN B 1 123 ? 9.797 27.219 8 1 91.44 123 GLN B O 1
ATOM 4039 N N . GLU B 1 124 ? 7.754 26.312 8.32 1 91.25 124 GLU B N 1
ATOM 4040 C CA . GLU B 1 124 ? 7.477 27.156 9.477 1 91.25 124 GLU B CA 1
ATOM 4041 C C . GLU B 1 124 ? 7.824 26.453 10.773 1 91.25 124 GLU B C 1
ATOM 4043 O O . GLU B 1 124 ? 7.434 25.297 10.984 1 91.25 124 GLU B O 1
ATOM 4048 N N . PRO B 1 125 ? 8.547 27.141 11.609 1 91.25 125 PRO B N 1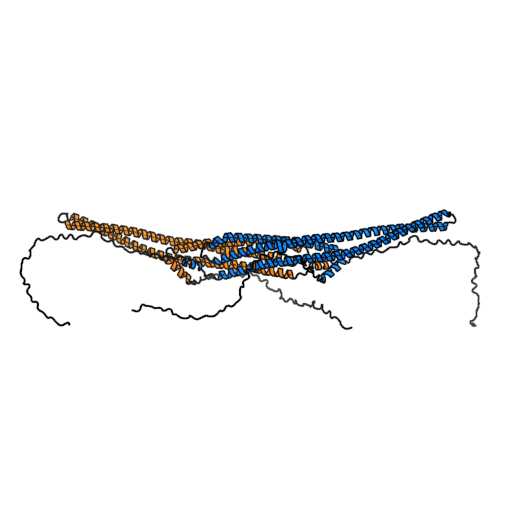
ATOM 4049 C CA . PRO B 1 125 ? 8.875 26.516 12.891 1 91.25 125 PRO B CA 1
ATOM 4050 C C . PRO B 1 125 ? 7.711 26.547 13.875 1 91.25 125 PRO B C 1
ATOM 4052 O O . PRO B 1 125 ? 6.766 27.328 13.703 1 91.25 125 PRO B O 1
ATOM 4055 N N . CYS B 1 126 ? 7.652 25.688 14.891 1 95.25 126 CYS B N 1
ATOM 4056 C CA . CYS B 1 126 ? 6.754 25.641 16.047 1 95.25 126 CYS B CA 1
ATOM 4057 C C . CYS B 1 126 ? 5.316 25.406 15.602 1 95.25 126 CYS B C 1
ATOM 4059 O O . CYS B 1 126 ? 4.402 26.109 16.031 1 95.25 126 CYS B O 1
ATOM 4061 N N . MET B 1 127 ? 5.141 24.562 14.664 1 97.56 127 MET B N 1
ATOM 4062 C CA . MET B 1 127 ? 3.795 24.172 14.258 1 97.56 127 MET B CA 1
ATOM 4063 C C . MET B 1 127 ? 3.355 22.906 14.984 1 97.56 127 MET B C 1
ATOM 4065 O O . MET B 1 127 ? 4.184 22.047 15.305 1 97.56 127 MET B O 1
ATOM 4069 N N . PRO B 1 128 ? 2.068 22.781 15.281 1 97.75 128 PRO B N 1
ATOM 4070 C CA . PRO B 1 128 ? 1.587 21.609 16 1 97.75 128 PRO B CA 1
ATOM 4071 C C . PRO B 1 128 ? 1.738 20.312 15.203 1 97.75 128 PRO B C 1
ATOM 4073 O O . PRO B 1 128 ? 1.481 20.297 14 1 97.75 128 PRO B O 1
ATOM 4076 N N . PHE B 1 129 ? 2.203 19.266 15.891 1 97.75 129 PHE B N 1
ATOM 4077 C CA . PHE B 1 129 ? 2.318 17.922 15.336 1 97.75 129 PHE B CA 1
ATOM 4078 C C . PHE B 1 129 ? 3.318 17.891 14.188 1 97.75 129 PHE B C 1
ATOM 4080 O O . PHE B 1 129 ? 3.297 16.984 13.367 1 97.75 129 PHE B O 1
ATOM 4087 N N . GLN B 1 130 ? 4.098 18.906 14.055 1 97.19 130 GLN B N 1
ATOM 4088 C CA . GLN B 1 130 ? 5.051 19 12.953 1 97.19 130 GLN B CA 1
ATOM 4089 C C . GLN B 1 130 ? 6.039 17.828 12.984 1 97.19 130 GLN B C 1
ATOM 4091 O O . GLN B 1 130 ? 6.32 17.219 11.953 1 97.19 130 GLN B O 1
ATOM 4096 N N . SER B 1 131 ? 6.551 17.5 14.141 1 96.06 131 SER B N 1
ATOM 4097 C CA . SER B 1 131 ? 7.484 16.391 14.289 1 96.06 131 SER B CA 1
ATOM 4098 C C . SER B 1 131 ? 6.832 15.062 13.922 1 96.06 131 SER B C 1
ATOM 4100 O O . SER B 1 131 ? 7.469 14.195 13.32 1 96.06 131 SER B O 1
ATOM 4102 N N . ILE B 1 132 ? 5.582 14.938 14.266 1 97.88 132 ILE B N 1
ATOM 4103 C CA . ILE B 1 132 ? 4.84 13.719 13.969 1 97.88 132 ILE B CA 1
ATOM 4104 C C . ILE B 1 132 ? 4.723 13.531 12.461 1 97.88 132 ILE B C 1
ATOM 4106 O O . ILE B 1 132 ? 5.027 12.461 11.938 1 97.88 132 ILE B O 1
ATOM 4110 N N . TYR B 1 133 ? 4.324 14.547 11.789 1 98 133 TYR B N 1
ATOM 4111 C CA . TYR B 1 133 ? 4.156 14.469 10.344 1 98 133 TYR B CA 1
ATOM 4112 C C . TYR B 1 133 ? 5.504 14.344 9.641 1 98 133 TYR B C 1
ATOM 4114 O O . TYR B 1 133 ? 5.605 13.703 8.594 1 98 133 TYR B O 1
ATOM 4122 N N . SER B 1 134 ? 6.535 14.93 10.219 1 97.19 134 SER B N 1
ATOM 4123 C CA . SER B 1 134 ? 7.879 14.758 9.672 1 97.19 134 SER B CA 1
ATOM 4124 C C . SER B 1 134 ? 8.32 13.305 9.742 1 97.19 134 SER B C 1
ATOM 4126 O O . SER B 1 134 ? 8.852 12.766 8.766 1 97.19 134 SER B O 1
ATOM 4128 N N . VAL B 1 135 ? 8.086 12.711 10.875 1 97.62 135 VAL B N 1
ATOM 4129 C CA . VAL B 1 135 ? 8.422 11.297 11.039 1 97.62 135 VAL B CA 1
ATOM 4130 C C . VAL B 1 135 ? 7.582 10.453 10.086 1 97.62 135 VAL B C 1
ATOM 4132 O O . VAL B 1 135 ? 8.078 9.492 9.492 1 97.62 135 VAL B O 1
ATOM 4135 N N . ALA B 1 136 ? 6.344 10.789 9.945 1 97.88 136 ALA B N 1
ATOM 4136 C CA . ALA B 1 136 ? 5.457 10.078 9.031 1 97.88 136 ALA B CA 1
ATOM 4137 C C . ALA B 1 136 ? 5.98 10.125 7.602 1 97.88 136 ALA B C 1
ATOM 4139 O O . ALA B 1 136 ? 5.949 9.117 6.887 1 97.88 136 ALA B O 1
ATOM 4140 N N . LEU B 1 137 ? 6.391 11.273 7.184 1 97.62 137 LEU B N 1
ATOM 4141 C CA . LEU B 1 137 ? 6.941 11.445 5.844 1 97.62 137 LEU B CA 1
ATOM 4142 C C . LEU B 1 137 ? 8.203 10.609 5.668 1 97.62 137 LEU B C 1
ATOM 4144 O O . LEU B 1 137 ? 8.414 10.008 4.613 1 97.62 137 LEU B O 1
ATOM 4148 N N . GLU B 1 138 ? 9 10.555 6.668 1 97.56 138 GLU B N 1
ATOM 4149 C CA . GLU B 1 138 ? 10.203 9.727 6.625 1 97.56 138 GLU B CA 1
ATOM 4150 C C . GLU B 1 138 ? 9.844 8.242 6.512 1 97.56 138 GLU B C 1
ATOM 4152 O O . GLU B 1 138 ? 10.484 7.5 5.766 1 97.56 138 GLU B O 1
ATOM 4157 N N . GLN B 1 139 ? 8.891 7.859 7.285 1 97.31 139 GLN B N 1
ATOM 4158 C CA . GLN B 1 139 ? 8.422 6.48 7.23 1 97.31 139 GLN B CA 1
ATOM 4159 C C . GLN B 1 139 ? 7.883 6.137 5.844 1 97.31 139 GLN B C 1
ATOM 4161 O O . GLN B 1 139 ? 8.133 5.043 5.332 1 97.31 139 GLN B O 1
ATOM 4166 N N . ASP B 1 140 ? 7.141 7.047 5.273 1 97.19 140 ASP B N 1
ATOM 4167 C CA . ASP B 1 140 ? 6.637 6.848 3.92 1 97.19 140 ASP B CA 1
ATOM 4168 C C . ASP B 1 140 ? 7.781 6.699 2.922 1 97.19 140 ASP B C 1
ATOM 4170 O O . ASP B 1 140 ? 7.723 5.859 2.02 1 97.19 140 ASP B O 1
ATOM 4174 N N . GLN B 1 141 ? 8.758 7.492 3.074 1 97.38 141 GLN B N 1
ATOM 4175 C CA . GLN B 1 141 ? 9.922 7.426 2.203 1 97.38 141 GLN B CA 1
ATOM 4176 C C . GLN B 1 141 ? 10.633 6.082 2.332 1 97.38 141 GLN B C 1
ATOM 4178 O O . GLN B 1 141 ? 10.992 5.465 1.327 1 97.38 141 GLN B O 1
ATOM 4183 N N . ASP B 1 142 ? 10.828 5.66 3.492 1 97.62 142 ASP B N 1
ATOM 4184 C CA . ASP B 1 142 ? 11.484 4.383 3.754 1 97.62 142 ASP B CA 1
ATOM 4185 C C . ASP B 1 142 ? 10.672 3.221 3.186 1 97.62 142 ASP B C 1
ATOM 4187 O O . ASP B 1 142 ? 11.234 2.293 2.598 1 97.62 142 ASP B O 1
ATOM 4191 N N . HIS B 1 143 ? 9.422 3.268 3.418 1 97.25 143 HIS B N 1
ATOM 4192 C CA . HIS B 1 143 ? 8.547 2.229 2.893 1 97.25 143 HIS B CA 1
ATOM 4193 C C . HIS B 1 143 ? 8.609 2.166 1.369 1 97.25 143 HIS B C 1
ATOM 4195 O O . HIS B 1 143 ? 8.719 1.083 0.792 1 97.25 143 HIS B O 1
ATOM 4201 N N . ALA B 1 144 ? 8.539 3.316 0.76 1 97.62 144 ALA B N 1
ATOM 4202 C CA . ALA B 1 144 ? 8.602 3.379 -0.698 1 97.62 144 ALA B CA 1
ATOM 4203 C C . ALA B 1 144 ? 9.914 2.791 -1.215 1 97.62 144 ALA B C 1
ATOM 4205 O O . ALA B 1 144 ? 9.914 2.012 -2.17 1 97.62 144 ALA B O 1
ATOM 4206 N N . HIS B 1 145 ? 10.977 3.109 -0.545 1 96.75 145 HIS B N 1
ATOM 4207 C CA . HIS B 1 145 ? 12.273 2.57 -0.919 1 96.75 145 HIS B CA 1
ATOM 4208 C C . HIS B 1 145 ? 12.312 1.054 -0.754 1 96.75 145 HIS B C 1
ATOM 4210 O O . HIS B 1 145 ? 12.852 0.345 -1.607 1 96.75 145 HIS B O 1
ATOM 4216 N N . GLY B 1 146 ? 11.789 0.613 0.349 1 96.56 146 GLY B N 1
ATOM 4217 C CA . GLY B 1 146 ? 11.727 -0.816 0.605 1 96.56 146 GLY B CA 1
ATOM 4218 C C . GLY B 1 146 ? 10.922 -1.574 -0.432 1 96.56 146 GLY B C 1
ATOM 4219 O O . GLY B 1 146 ? 11.352 -2.625 -0.912 1 96.56 146 GLY B O 1
ATOM 4220 N N . VAL B 1 147 ? 9.836 -1.043 -0.818 1 97.38 147 VAL B N 1
ATOM 4221 C CA . VAL B 1 147 ? 8.961 -1.661 -1.81 1 97.38 147 VAL B CA 1
ATOM 4222 C C . VAL B 1 147 ? 9.688 -1.751 -3.152 1 97.38 147 VAL B C 1
ATOM 4224 O O . VAL B 1 147 ? 9.641 -2.787 -3.818 1 97.38 147 VAL B O 1
ATOM 4227 N N . LEU B 1 148 ? 10.32 -0.718 -3.576 1 96.81 148 LEU B N 1
ATOM 4228 C CA . LEU B 1 148 ? 11.016 -0.691 -4.859 1 96.81 148 LEU B CA 1
ATOM 4229 C C . LEU B 1 148 ? 12.172 -1.686 -4.871 1 96.81 148 LEU B C 1
ATOM 4231 O O . LEU B 1 148 ? 12.383 -2.387 -5.863 1 96.81 148 LEU B O 1
ATOM 4235 N N . HIS B 1 149 ? 12.836 -1.801 -3.756 1 95.06 149 HIS B N 1
ATOM 4236 C CA . HIS B 1 149 ? 13.93 -2.756 -3.639 1 95.06 149 HIS B CA 1
ATOM 4237 C C . HIS B 1 149 ? 13.422 -4.191 -3.709 1 95.06 149 HIS B C 1
ATOM 4239 O O . HIS B 1 149 ? 13.969 -5.016 -4.445 1 95.06 149 HIS B O 1
ATOM 4245 N N . THR B 1 150 ? 12.43 -4.426 -2.945 1 95.12 150 THR B N 1
ATOM 4246 C CA . THR B 1 150 ? 11.836 -5.758 -2.93 1 95.12 150 THR B CA 1
ATOM 4247 C C . THR B 1 150 ? 11.305 -6.129 -4.309 1 95.12 150 THR B C 1
ATOM 4249 O O . THR B 1 150 ? 11.453 -7.273 -4.75 1 95.12 150 THR B O 1
ATOM 4252 N N . SER B 1 151 ? 10.695 -5.188 -4.996 1 94.75 151 SER B N 1
ATOM 4253 C CA . SER B 1 151 ? 10.148 -5.426 -6.324 1 94.75 151 SER B CA 1
ATOM 4254 C C . SER B 1 151 ? 11.242 -5.824 -7.312 1 94.75 151 SER B C 1
ATOM 4256 O O . SER B 1 151 ? 11.047 -6.727 -8.125 1 94.75 151 SER B O 1
ATOM 4258 N N . LEU B 1 152 ? 12.352 -5.203 -7.211 1 92.62 152 LEU B N 1
ATOM 4259 C CA . LEU B 1 152 ? 13.469 -5.516 -8.094 1 92.62 152 LEU B CA 1
ATOM 4260 C C . LEU B 1 152 ? 14.023 -6.91 -7.805 1 92.62 152 LEU B C 1
ATOM 4262 O O . LEU B 1 152 ? 14.305 -7.676 -8.727 1 92.62 152 LEU B O 1
ATOM 4266 N N . THR B 1 153 ? 14.117 -7.258 -6.609 1 92.75 153 THR B N 1
ATOM 4267 C CA . THR B 1 153 ? 14.602 -8.57 -6.191 1 92.75 153 THR B CA 1
ATOM 4268 C C . THR B 1 153 ? 13.641 -9.672 -6.645 1 92.75 153 THR B C 1
ATOM 4270 O O . THR B 1 153 ? 14.07 -10.727 -7.109 1 92.75 153 THR B O 1
ATOM 4273 N N . LEU B 1 154 ? 12.352 -9.398 -6.539 1 92.62 154 LEU B N 1
ATOM 4274 C CA . LEU B 1 154 ? 11.32 -10.344 -6.953 1 92.62 154 LEU B CA 1
ATOM 4275 C C . LEU B 1 154 ? 11.383 -10.594 -8.453 1 92.62 154 LEU B C 1
ATOM 4277 O O . LEU B 1 154 ? 11.227 -11.727 -8.906 1 92.62 154 LEU B O 1
ATOM 4281 N N . GLN B 1 155 ? 11.656 -9.578 -9.203 1 88.12 155 GLN B N 1
ATOM 4282 C CA . GLN B 1 155 ? 11.664 -9.68 -10.656 1 88.12 155 GLN B CA 1
ATOM 4283 C C . GLN B 1 155 ? 12.898 -10.422 -11.156 1 88.12 155 GLN B C 1
ATOM 4285 O O . GLN B 1 155 ? 12.805 -11.281 -12.031 1 88.12 155 GLN B O 1
ATOM 4290 N N . GLN B 1 156 ? 13.969 -10.266 -10.461 1 87.19 156 GLN B N 1
ATOM 4291 C CA . GLN B 1 156 ? 15.234 -10.711 -11.047 1 87.19 156 GLN B CA 1
ATOM 4292 C C . GLN B 1 156 ? 15.758 -11.961 -10.352 1 87.19 156 GLN B C 1
ATOM 4294 O O . GLN B 1 156 ? 16.484 -12.758 -10.953 1 87.19 156 GLN B O 1
ATOM 4299 N N . GLN B 1 157 ? 15.312 -12.203 -9.078 1 85.69 157 GLN B N 1
ATOM 4300 C CA . GLN B 1 157 ? 16.109 -13.164 -8.32 1 85.69 157 GLN B CA 1
ATOM 4301 C C . GLN B 1 157 ? 15.219 -14.227 -7.688 1 85.69 157 GLN B C 1
ATOM 4303 O O . GLN B 1 157 ? 15.57 -15.406 -7.668 1 85.69 157 GLN B O 1
ATOM 4308 N N . THR B 1 158 ? 14.07 -13.805 -7.312 1 88.62 158 THR B N 1
ATOM 4309 C CA . THR B 1 158 ? 13.492 -14.734 -6.348 1 88.62 158 THR B CA 1
ATOM 4310 C C . THR B 1 158 ? 12.219 -15.359 -6.898 1 88.62 158 THR B C 1
ATOM 4312 O O . THR B 1 158 ? 11.836 -16.453 -6.496 1 88.62 158 THR B O 1
ATOM 4315 N N . TYR B 1 159 ? 11.57 -14.641 -7.859 1 95.06 159 TYR B N 1
ATOM 4316 C CA . TYR B 1 159 ? 10.297 -15.25 -8.234 1 95.06 159 TYR B CA 1
ATOM 4317 C C . TYR B 1 159 ? 10.125 -15.258 -9.75 1 95.06 159 TYR B C 1
ATOM 4319 O O . TYR B 1 159 ? 10.094 -16.312 -10.375 1 95.06 159 TYR B O 1
ATOM 4327 N N . LEU B 1 160 ? 10.031 -14.109 -10.375 1 94.94 160 LEU B N 1
ATOM 4328 C CA . LEU B 1 160 ? 9.586 -14 -11.758 1 94.94 160 LEU B CA 1
ATOM 4329 C C . LEU B 1 160 ? 10.547 -14.719 -12.703 1 94.94 160 LEU B C 1
ATOM 4331 O O . LEU B 1 160 ? 10.125 -15.57 -13.484 1 94.94 160 LEU B O 1
ATOM 4335 N N . GLN B 1 161 ? 11.812 -14.445 -12.57 1 95.19 161 GLN B N 1
ATOM 4336 C CA . GLN B 1 161 ? 12.781 -15.047 -13.484 1 95.19 161 GLN B CA 1
ATOM 4337 C C . GLN B 1 161 ? 12.93 -16.547 -13.211 1 95.19 161 GLN B C 1
ATOM 4339 O O . GLN B 1 161 ? 12.812 -17.359 -14.125 1 95.19 161 GLN B O 1
ATOM 4344 N N . PRO B 1 162 ? 13.109 -16.969 -11.969 1 95.88 162 PRO B N 1
ATOM 4345 C CA . PRO B 1 162 ? 13.258 -18.391 -11.688 1 95.88 162 PRO B CA 1
ATOM 4346 C C . PRO B 1 162 ? 12.039 -19.203 -12.109 1 95.88 162 PRO B C 1
ATOM 4348 O O . PRO B 1 162 ? 12.18 -20.281 -12.688 1 95.88 162 PRO B O 1
ATOM 4351 N N . VAL B 1 163 ? 10.852 -18.703 -11.852 1 98 163 VAL B N 1
ATOM 4352 C CA . VAL B 1 163 ? 9.633 -19.453 -12.18 1 98 163 VAL B CA 1
ATOM 4353 C C . VAL B 1 163 ? 9.438 -19.484 -13.695 1 98 163 VAL B C 1
ATOM 4355 O O . VAL B 1 163 ? 9.031 -20.5 -14.258 1 98 163 VAL B O 1
ATOM 4358 N N . SER B 1 164 ? 9.773 -18.391 -14.375 1 97.44 164 SER B N 1
ATOM 4359 C CA . SER B 1 164 ? 9.664 -18.344 -15.828 1 97.44 164 SER B CA 1
ATOM 4360 C C . SER B 1 164 ? 10.656 -19.297 -16.484 1 97.44 164 SER B C 1
ATOM 4362 O O . SER B 1 164 ? 10.32 -19.984 -17.453 1 97.44 164 SER B O 1
ATOM 4364 N N . MET B 1 165 ? 11.852 -19.312 -15.961 1 97.44 165 MET B N 1
ATOM 4365 C CA . MET B 1 165 ? 12.867 -20.219 -16.5 1 97.44 165 MET B CA 1
ATOM 4366 C C . MET B 1 165 ? 12.461 -21.672 -16.266 1 97.44 165 MET B C 1
ATOM 4368 O O . MET B 1 165 ? 12.633 -22.516 -17.156 1 97.44 165 MET B O 1
ATOM 4372 N N . ARG B 1 166 ? 11.922 -21.922 -15.086 1 98 166 ARG B N 1
ATOM 4373 C CA . ARG B 1 166 ? 11.461 -23.281 -14.789 1 98 166 ARG B CA 1
ATOM 4374 C C . ARG B 1 166 ? 10.32 -23.688 -15.711 1 98 166 ARG B C 1
ATOM 4376 O O . ARG B 1 166 ? 10.258 -24.828 -16.156 1 98 166 ARG B O 1
ATOM 4383 N N . ARG B 1 167 ? 9.406 -22.812 -16.016 1 98.25 167 ARG B N 1
ATOM 4384 C CA . ARG B 1 167 ? 8.281 -23.078 -16.906 1 98.25 167 ARG B CA 1
ATOM 4385 C C . ARG B 1 167 ? 8.773 -23.484 -18.297 1 98.25 167 ARG B C 1
ATOM 4387 O O . ARG B 1 167 ? 8.281 -24.453 -18.875 1 98.25 167 ARG B O 1
ATOM 4394 N N . LEU B 1 168 ? 9.781 -22.75 -18.781 1 98.12 168 LEU B N 1
ATOM 4395 C CA . LEU B 1 168 ? 10.32 -23.047 -20.109 1 98.12 168 LEU B CA 1
ATOM 4396 C C . LEU B 1 168 ? 11.008 -24.406 -20.125 1 98.12 168 LEU B C 1
ATOM 4398 O O . LEU B 1 168 ? 10.82 -25.188 -21.062 1 98.12 168 LEU B O 1
ATOM 4402 N N . GLU B 1 169 ? 11.758 -24.672 -19.078 1 98.31 169 GLU B N 1
ATOM 4403 C CA . GLU B 1 169 ? 12.414 -25.969 -18.969 1 98.31 169 GLU B CA 1
ATOM 4404 C C . GLU B 1 169 ? 11.391 -27.094 -18.844 1 98.31 169 GLU B C 1
ATOM 4406 O O . GLU B 1 169 ? 11.562 -28.172 -19.422 1 98.31 169 GLU B O 1
ATOM 4411 N N . HIS B 1 170 ? 10.359 -26.891 -18.047 1 98.75 170 HIS B N 1
ATOM 4412 C CA . HIS B 1 170 ? 9.273 -27.844 -17.859 1 98.75 170 HIS B CA 1
ATOM 4413 C C . HIS B 1 170 ? 8.602 -28.172 -19.188 1 98.75 170 HIS B C 1
ATOM 4415 O O . HIS B 1 170 ? 8.375 -29.344 -19.5 1 98.75 170 HIS B O 1
ATOM 4421 N N . GLU B 1 171 ? 8.359 -27.156 -19.969 1 98.44 171 GLU B N 1
ATOM 4422 C CA . GLU B 1 171 ? 7.715 -27.359 -21.266 1 98.44 171 GLU B CA 1
ATOM 4423 C C . GLU B 1 171 ? 8.633 -28.094 -22.234 1 98.44 171 GLU B C 1
ATOM 4425 O O . GLU B 1 171 ? 8.18 -28.984 -22.969 1 98.44 171 GLU B O 1
ATOM 4430 N N . LYS B 1 172 ? 9.852 -27.75 -22.234 1 98.56 172 LYS B N 1
ATOM 4431 C CA . LYS B 1 172 ? 10.828 -28.391 -23.109 1 98.56 172 LYS B CA 1
ATOM 4432 C C . LYS B 1 172 ? 10.938 -29.891 -22.781 1 98.56 172 LYS B C 1
ATOM 4434 O O . LYS B 1 172 ? 10.859 -30.734 -23.672 1 98.56 172 LYS B O 1
ATOM 4439 N N . ARG B 1 173 ? 11.109 -30.203 -21.531 1 98.62 173 ARG B N 1
ATOM 4440 C CA . ARG B 1 173 ? 11.258 -31.594 -21.109 1 98.62 173 ARG B CA 1
ATOM 4441 C C . ARG B 1 173 ? 9.977 -32.375 -21.359 1 98.62 173 ARG B C 1
ATOM 4443 O O . ARG B 1 173 ? 10.023 -33.531 -21.734 1 98.62 173 ARG B O 1
ATOM 4450 N N . ARG B 1 174 ? 8.82 -31.734 -21.109 1 98.62 174 ARG B N 1
ATOM 4451 C CA . ARG B 1 174 ? 7.535 -32.375 -21.375 1 98.62 174 ARG B CA 1
ATOM 4452 C C . ARG B 1 174 ? 7.418 -32.781 -22.828 1 98.62 174 ARG B C 1
ATOM 4454 O O . ARG B 1 174 ? 7.016 -33.906 -23.141 1 98.62 174 ARG B O 1
ATOM 4461 N N . LYS B 1 175 ? 7.805 -31.875 -23.719 1 98.5 175 LYS B N 1
ATOM 4462 C CA . LYS B 1 175 ? 7.719 -32.125 -25.156 1 98.5 175 LYS B CA 1
ATOM 4463 C C . LYS B 1 175 ? 8.672 -33.25 -25.562 1 98.5 175 LYS B C 1
ATOM 4465 O O . LYS B 1 175 ? 8.336 -34.094 -26.406 1 98.5 175 LYS B O 1
ATOM 4470 N N . GLU B 1 176 ? 9.875 -33.281 -25.016 1 98.62 176 GLU B N 1
ATOM 4471 C CA . GLU B 1 176 ? 10.844 -34.344 -25.281 1 98.62 176 GLU B CA 1
ATOM 4472 C C . GLU B 1 176 ? 10.305 -35.719 -24.859 1 98.62 176 GLU B C 1
ATOM 4474 O O . GLU B 1 176 ? 10.445 -36.688 -25.594 1 98.62 176 GLU B O 1
ATOM 4479 N N . LEU B 1 177 ? 9.719 -35.781 -23.688 1 98.62 177 LEU B N 1
ATOM 4480 C CA . LEU B 1 177 ? 9.156 -37.031 -23.188 1 98.62 177 LEU B CA 1
ATOM 4481 C C . LEU B 1 177 ? 7.969 -37.469 -24.031 1 98.62 177 LEU B C 1
ATOM 4483 O O . LEU B 1 177 ? 7.777 -38.656 -24.266 1 98.62 177 LEU B O 1
ATOM 4487 N N . LYS B 1 178 ? 7.215 -36.5 -24.469 1 98.38 178 LYS B N 1
ATOM 4488 C CA . LYS B 1 178 ? 6.07 -36.812 -25.328 1 98.38 178 LYS B CA 1
ATOM 4489 C C . LYS B 1 178 ? 6.52 -37.438 -26.641 1 98.38 178 LYS B C 1
ATOM 4491 O O . LYS B 1 178 ? 5.918 -38.375 -27.125 1 98.38 178 LYS B O 1
ATOM 4496 N N . GLU B 1 179 ? 7.59 -36.875 -27.188 1 98.19 179 GLU B N 1
ATOM 4497 C CA . GLU B 1 179 ? 8.141 -37.406 -28.438 1 98.19 179 GLU B CA 1
ATOM 4498 C C . GLU B 1 179 ? 8.664 -38.812 -28.25 1 98.19 179 GLU B C 1
ATOM 4500 O O . GLU B 1 179 ? 8.477 -39.688 -29.125 1 98.19 179 GLU B O 1
ATOM 4505 N N . GLN B 1 180 ? 9.297 -39.031 -27.156 1 98.19 180 GLN B N 1
ATOM 4506 C CA . GLN B 1 180 ? 9.797 -40.375 -26.844 1 98.19 180 GLN B CA 1
ATOM 4507 C C . GLN B 1 180 ? 8.648 -41.375 -26.766 1 98.19 180 GLN B C 1
ATOM 4509 O O . GLN B 1 180 ? 8.75 -42.469 -27.312 1 98.19 180 GLN B O 1
ATOM 4514 N N . TRP B 1 181 ? 7.586 -41.031 -26.125 1 98.19 181 TRP B N 1
ATOM 4515 C CA . TRP B 1 181 ? 6.406 -41.875 -25.984 1 98.19 181 TRP B CA 1
ATOM 4516 C C . TRP B 1 181 ? 5.758 -42.156 -27.344 1 98.19 181 TRP B C 1
ATOM 4518 O O . TRP B 1 181 ? 5.445 -43.312 -27.672 1 98.19 181 TRP B O 1
ATOM 4528 N N . GLN B 1 182 ? 5.652 -41.188 -28.172 1 97.88 182 GLN B N 1
ATOM 4529 C CA . GLN B 1 182 ? 5.016 -41.281 -29.484 1 97.88 182 GLN B CA 1
ATOM 4530 C C . GLN B 1 182 ? 5.832 -42.188 -30.422 1 97.88 182 GLN B C 1
ATOM 4532 O O . GLN B 1 182 ? 5.266 -42.938 -31.203 1 97.88 182 GLN B O 1
ATOM 4537 N N . ARG B 1 183 ? 7.117 -42.062 -30.297 1 98.06 183 ARG B N 1
ATOM 4538 C CA . ARG B 1 183 ? 7.988 -42.906 -31.094 1 98.06 183 ARG B CA 1
ATOM 4539 C C . ARG B 1 183 ? 7.793 -44.375 -30.75 1 98.06 183 ARG B C 1
ATOM 4541 O O . ARG B 1 183 ? 7.703 -45.219 -31.641 1 98.06 183 ARG B O 1
ATOM 4548 N N . ALA B 1 184 ? 7.738 -44.625 -29.453 1 97.81 184 ALA B N 1
ATOM 4549 C CA . ALA B 1 184 ? 7.527 -46 -29.016 1 97.81 184 ALA B CA 1
ATOM 4550 C C . ALA B 1 184 ? 6.152 -46.5 -29.438 1 97.81 184 ALA B C 1
ATOM 4552 O O . ALA B 1 184 ? 6.008 -47.656 -29.844 1 97.81 184 ALA B O 1
ATOM 4553 N N . GLU B 1 185 ? 5.152 -45.688 -29.375 1 96.88 185 GLU B N 1
ATOM 4554 C CA . GLU B 1 185 ? 3.803 -46.062 -29.812 1 96.88 185 GLU B CA 1
ATOM 4555 C C . GLU B 1 185 ? 3.768 -46.375 -31.297 1 96.88 185 GLU B C 1
ATOM 4557 O O . GLU B 1 185 ? 3.113 -47.344 -31.719 1 96.88 185 GLU B O 1
ATOM 4562 N N . ARG B 1 186 ? 4.469 -45.625 -32.062 1 97.88 186 ARG B N 1
ATOM 4563 C CA . ARG B 1 186 ? 4.504 -45.812 -33.5 1 97.88 186 ARG B CA 1
ATOM 4564 C C . ARG B 1 186 ? 5.168 -47.125 -33.875 1 97.88 186 ARG B C 1
ATOM 4566 O O . ARG B 1 186 ? 4.742 -47.812 -34.812 1 97.88 186 ARG B O 1
ATOM 4573 N N . LYS B 1 187 ? 6.223 -47.469 -33.156 1 98.12 187 LYS B N 1
ATOM 4574 C CA . LYS B 1 187 ? 6.918 -48.719 -33.406 1 98.12 187 LYS B CA 1
ATOM 4575 C C . LYS B 1 187 ? 5.988 -49.906 -33.156 1 98.12 187 LYS B C 1
ATOM 4577 O O . LYS B 1 187 ? 5.977 -50.875 -33.938 1 98.12 187 LYS B O 1
ATOM 4582 N N . LEU B 1 188 ? 5.273 -49.812 -32.062 1 97.38 188 LEU B N 1
ATOM 4583 C CA . LEU B 1 188 ? 4.332 -50.875 -31.766 1 97.38 188 LEU B CA 1
ATOM 4584 C C . LEU B 1 188 ? 3.227 -50.938 -32.812 1 97.38 188 LEU B C 1
ATOM 4586 O O . LEU B 1 188 ? 2.84 -52.031 -33.281 1 97.38 188 LEU B O 1
ATOM 4590 N N . MET B 1 189 ? 2.752 -49.875 -33.25 1 97.19 189 MET B N 1
ATOM 4591 C CA . MET B 1 189 ? 1.697 -49.812 -34.25 1 97.19 189 MET B CA 1
ATOM 4592 C C . MET B 1 189 ? 2.154 -50.438 -35.562 1 97.19 189 MET B C 1
ATOM 4594 O O . MET B 1 189 ? 1.398 -51.188 -36.188 1 97.19 189 MET B O 1
ATOM 4598 N N . GLU B 1 190 ? 3.369 -50.125 -35.938 1 98.06 190 GLU B N 1
ATOM 4599 C CA . GLU B 1 190 ? 3.932 -50.719 -37.188 1 98.06 190 GLU B CA 1
ATOM 4600 C C . GLU B 1 190 ? 4.066 -52.219 -37.062 1 98.06 190 GLU B C 1
ATOM 4602 O O . GLU B 1 190 ? 3.748 -52.938 -38 1 98.06 190 GLU B O 1
ATOM 4607 N N . ALA B 1 191 ? 4.543 -52.625 -35.875 1 98 191 ALA B N 1
ATOM 4608 C CA . ALA B 1 191 ? 4.68 -54.062 -35.656 1 98 191 ALA B CA 1
ATOM 4609 C C . ALA B 1 191 ? 3.32 -54.75 -35.688 1 98 191 ALA B C 1
ATOM 4611 O O . ALA B 1 191 ? 3.201 -55.875 -36.219 1 98 191 ALA B O 1
ATOM 4612 N N . GLU B 1 192 ? 2.318 -54.094 -35.188 1 97.06 192 GLU B N 1
ATOM 4613 C CA . GLU B 1 192 ? 0.972 -54.656 -35.156 1 97.06 192 GLU B CA 1
ATOM 4614 C C . GLU B 1 192 ? 0.387 -54.75 -36.562 1 97.06 192 GLU B C 1
ATOM 4616 O O . GLU B 1 192 ? -0.31 -55.688 -36.906 1 97.06 192 GLU B O 1
ATOM 4621 N N . VAL B 1 193 ? 0.687 -53.781 -37.375 1 97.81 193 VAL B N 1
ATOM 4622 C CA . VAL B 1 193 ? 0.223 -53.75 -38.781 1 97.81 193 VAL B CA 1
ATOM 4623 C C . VAL B 1 193 ? 0.875 -54.875 -39.562 1 97.81 193 VAL B C 1
ATOM 4625 O O . VAL B 1 193 ? 0.202 -55.594 -40.281 1 97.81 193 VAL B O 1
ATOM 4628 N N . ASN B 1 194 ? 2.189 -55.062 -39.312 1 98.12 194 ASN B N 1
ATOM 4629 C CA . ASN B 1 194 ? 2.918 -56.156 -39.938 1 98.12 194 ASN B CA 1
ATOM 4630 C C . ASN B 1 194 ? 2.393 -57.5 -39.531 1 98.12 194 ASN B C 1
ATOM 4632 O O . ASN B 1 194 ? 2.293 -58.438 -40.344 1 98.12 194 ASN B O 1
ATOM 4636 N N . LEU B 1 195 ? 2.072 -57.562 -38.25 1 98.06 195 LEU B N 1
ATOM 4637 C CA . LEU B 1 195 ? 1.541 -58.812 -37.719 1 98.06 195 LEU B CA 1
ATOM 4638 C C . LEU B 1 195 ? 0.201 -59.156 -38.344 1 98.06 195 LEU B C 1
ATOM 4640 O O . LEU B 1 195 ? -0.027 -60.312 -38.75 1 98.06 195 LEU B O 1
ATOM 4644 N N . LYS B 1 196 ? -0.628 -58.25 -38.5 1 97.38 196 LYS B N 1
ATOM 4645 C CA . LYS B 1 196 ? -1.934 -58.469 -39.125 1 97.38 196 LYS B CA 1
ATOM 4646 C C . LYS B 1 196 ? -1.787 -58.906 -40.562 1 97.38 196 LYS B C 1
ATOM 4648 O O . LYS B 1 196 ? -2.49 -59.812 -41 1 97.38 196 LYS B O 1
ATOM 4653 N N . LYS B 1 197 ? -0.885 -58.281 -41.281 1 98.12 197 LYS B N 1
ATOM 4654 C CA . LYS B 1 197 ? -0.625 -58.656 -42.656 1 98.12 197 LYS B CA 1
ATOM 4655 C C . LYS B 1 197 ? -0.082 -60.062 -42.781 1 98.12 197 LYS B C 1
ATOM 4657 O O . LYS B 1 197 ? -0.516 -60.844 -43.625 1 98.12 197 LYS B O 1
ATOM 4662 N N . ALA B 1 198 ? 0.88 -60.344 -41.906 1 98.19 198 ALA B N 1
ATOM 4663 C CA . ALA B 1 198 ? 1.492 -61.656 -41.938 1 98.19 198 ALA B CA 1
ATOM 4664 C C . ALA B 1 198 ? 0.469 -62.75 -41.594 1 98.19 198 ALA B C 1
ATOM 4666 O O . ALA B 1 198 ? 0.493 -63.844 -42.156 1 98.19 198 ALA B O 1
ATOM 4667 N N . LYS B 1 199 ? -0.341 -62.438 -40.625 1 97.62 199 LYS B N 1
ATOM 4668 C CA . LYS B 1 199 ? -1.397 -63.375 -40.25 1 97.62 199 LYS B CA 1
ATOM 4669 C C . LYS B 1 199 ? -2.328 -63.656 -41.438 1 97.62 199 LYS B C 1
ATOM 4671 O O . LYS B 1 199 ? -2.666 -64.812 -41.719 1 97.62 199 LYS B O 1
ATOM 4676 N N . GLN B 1 200 ? -2.707 -62.719 -42.188 1 97.5 200 GLN B N 1
ATOM 4677 C CA . GLN B 1 200 ? -3.59 -62.844 -43.344 1 97.5 200 GLN B CA 1
ATOM 4678 C C . GLN B 1 200 ? -2.941 -63.688 -44.438 1 97.5 200 GLN B C 1
ATOM 4680 O O . GLN B 1 200 ? -3.592 -64.562 -45.031 1 97.5 200 GLN B O 1
ATOM 4685 N N . ILE B 1 201 ? -1.672 -63.375 -44.656 1 98.19 201 ILE B N 1
ATOM 4686 C CA . ILE B 1 201 ? -0.937 -64.125 -45.656 1 98.19 201 ILE B CA 1
ATOM 4687 C C . ILE B 1 201 ? -0.815 -65.562 -45.281 1 98.19 201 ILE B C 1
ATOM 4689 O O . ILE B 1 201 ? -0.98 -66.5 -46.125 1 98.19 201 ILE B O 1
ATOM 4693 N N . TYR B 1 202 ? -0.557 -65.812 -44.031 1 97.81 202 TYR B N 1
ATOM 4694 C CA . TYR B 1 202 ? -0.452 -67.188 -43.531 1 97.81 202 TYR B CA 1
ATOM 4695 C C . TYR B 1 202 ? -1.77 -67.938 -43.688 1 97.81 202 TYR B C 1
ATOM 4697 O O . TYR B 1 202 ? -1.788 -69.062 -44.156 1 97.81 202 TYR B O 1
ATOM 4705 N N . MET B 1 203 ? -2.803 -67.25 -43.344 1 96.81 203 MET B N 1
ATOM 4706 C CA . MET B 1 203 ? -4.121 -67.875 -43.5 1 96.81 203 MET B CA 1
ATOM 4707 C C . MET B 1 203 ? -4.434 -68.125 -44.969 1 96.81 203 MET B C 1
ATOM 4709 O O . MET B 1 203 ? -4.926 -69.25 -45.281 1 96.81 203 MET B O 1
ATOM 4713 N N . GLN B 1 204 ? -4.113 -67.312 -45.844 1 96.94 204 GLN B N 1
ATOM 4714 C CA . GLN B 1 204 ? -4.363 -67.5 -47.25 1 96.94 204 GLN B CA 1
ATOM 4715 C C . GLN B 1 204 ? -3.545 -68.625 -47.844 1 96.94 204 GLN B C 1
ATOM 4717 O O . GLN B 1 204 ? -4.074 -69.438 -48.594 1 96.94 204 GLN B O 1
ATOM 4722 N N . ARG B 1 205 ? -2.289 -68.625 -47.469 1 97.62 205 ARG B N 1
ATOM 4723 C CA . ARG B 1 205 ? -1.402 -69.688 -48 1 97.62 205 ARG B CA 1
ATOM 4724 C C . ARG B 1 205 ? -1.764 -71.062 -47.438 1 97.62 205 ARG B C 1
ATOM 4726 O O . ARG B 1 205 ? -1.618 -72.062 -48.125 1 97.62 205 ARG B O 1
ATOM 4733 N N . SER B 1 206 ? -2.221 -71.062 -46.219 1 95.81 206 SER B N 1
ATOM 4734 C CA . SER B 1 206 ? -2.662 -72.312 -45.625 1 95.81 206 SER B CA 1
ATOM 4735 C C . SER B 1 206 ? -3.928 -72.812 -46.281 1 95.81 206 SER B C 1
ATOM 4737 O O . SER B 1 206 ? -4.078 -74 -46.5 1 95.81 206 SER B O 1
ATOM 4739 N N . GLU B 1 207 ? -4.754 -72 -46.625 1 95.69 207 GLU B N 1
ATOM 4740 C CA . GLU B 1 207 ? -5.953 -72.375 -47.375 1 95.69 207 GLU B CA 1
ATOM 4741 C C . GLU B 1 207 ? -5.602 -72.875 -48.75 1 95.69 207 GLU B C 1
ATOM 4743 O O . GLU B 1 207 ? -6.184 -73.875 -49.219 1 95.69 207 GLU B O 1
ATOM 4748 N N . GLU B 1 208 ? -4.648 -72.312 -49.375 1 96.06 208 GLU B N 1
ATOM 4749 C CA . GLU B 1 208 ? -4.18 -72.75 -50.688 1 96.06 208 GLU B CA 1
ATOM 4750 C C . GLU B 1 208 ? -3.555 -74.125 -50.594 1 96.06 208 GLU B C 1
ATOM 4752 O O . GLU B 1 208 ? -3.746 -75 -51.469 1 96.06 208 GLU B O 1
ATOM 4757 N N . HIS B 1 209 ? -2.85 -74.312 -49.562 1 95.56 209 HIS B N 1
ATOM 4758 C CA . HIS B 1 209 ? -2.244 -75.625 -49.344 1 95.56 209 HIS B CA 1
ATOM 4759 C C . HIS B 1 209 ? -3.309 -76.688 -49.094 1 95.56 209 HIS B C 1
ATOM 4761 O O . HIS B 1 209 ? -3.215 -77.812 -49.625 1 95.56 209 HIS B O 1
ATOM 4767 N N . GLU B 1 210 ? -4.262 -76.375 -48.344 1 94.06 210 GLU B N 1
ATOM 4768 C CA . GLU B 1 210 ? -5.367 -77.25 -48.062 1 94.06 210 GLU B CA 1
ATOM 4769 C C . GLU B 1 210 ? -6.078 -77.625 -49.375 1 94.06 210 GLU B C 1
ATOM 4771 O O . GLU B 1 210 ? -6.383 -78.812 -49.594 1 94.06 210 GLU B O 1
ATOM 4776 N N . LYS B 1 211 ? -6.297 -76.75 -50.188 1 92.81 211 LYS B N 1
ATOM 4777 C CA . LYS B 1 211 ? -6.945 -77 -51.469 1 92.81 211 LYS B CA 1
ATOM 4778 C C . LYS B 1 211 ? -6.07 -77.875 -52.375 1 92.81 211 LYS B C 1
ATOM 4780 O O . LYS B 1 211 ? -6.57 -78.75 -53.031 1 92.81 211 LYS B O 1
ATOM 4785 N N . ALA B 1 212 ? -4.824 -77.562 -52.438 1 93.81 212 ALA B N 1
ATOM 4786 C CA . ALA B 1 212 ? -3.891 -78.312 -53.219 1 93.81 212 ALA B CA 1
ATOM 4787 C C . ALA B 1 212 ? -3.801 -79.75 -52.719 1 93.81 212 ALA B C 1
ATOM 4789 O O . ALA B 1 212 ? -3.67 -80.688 -53.5 1 93.81 212 ALA B O 1
ATOM 4790 N N . GLN B 1 213 ? -3.85 -79.875 -51.438 1 91.88 213 GLN B N 1
ATOM 4791 C CA . GLN B 1 213 ? -3.84 -81.188 -50.812 1 91.88 213 GLN B CA 1
ATOM 4792 C C . GLN B 1 213 ? -5.09 -82 -51.188 1 91.88 213 GLN B C 1
ATOM 4794 O O . GLN B 1 213 ? -5.008 -83.188 -51.469 1 91.88 213 GLN B O 1
ATOM 4799 N N . TYR B 1 214 ? -6.141 -81.312 -51.25 1 89.25 214 TYR B N 1
ATOM 4800 C CA . TYR B 1 214 ? -7.406 -81.938 -51.594 1 89.25 214 TYR B CA 1
ATOM 4801 C C . TYR B 1 214 ? -7.395 -82.375 -53.062 1 89.25 214 TYR B C 1
ATOM 4803 O O . TYR B 1 214 ? -7.777 -83.562 -53.375 1 89.25 214 TYR B O 1
ATOM 4811 N N . TYR B 1 215 ? -6.852 -81.625 -53.875 1 87.75 215 TYR B N 1
ATOM 4812 C CA . TYR B 1 215 ? -6.816 -81.938 -55.312 1 87.75 215 TYR B CA 1
ATOM 4813 C C . TYR B 1 215 ? -5.82 -83.062 -55.594 1 87.75 215 TYR B C 1
ATOM 4815 O O . TYR B 1 215 ? -6.066 -83.875 -56.438 1 87.75 215 TYR B O 1
ATOM 4823 N N . ALA B 1 216 ? -4.797 -83 -54.906 1 88.19 216 ALA B N 1
ATOM 4824 C CA . ALA B 1 216 ? -3.795 -84.062 -55.094 1 88.19 216 ALA B CA 1
ATOM 4825 C C . ALA B 1 216 ? -4.32 -85.438 -54.594 1 88.19 216 ALA B C 1
ATOM 4827 O O . ALA B 1 216 ? -4.105 -86.438 -55.219 1 88.19 216 ALA B O 1
ATOM 4828 N N . ALA B 1 217 ? -5.062 -85.375 -53.562 1 85.62 217 ALA B N 1
ATOM 4829 C CA . ALA B 1 217 ? -5.645 -86.625 -53 1 85.62 217 ALA B CA 1
ATOM 4830 C C . ALA B 1 217 ? -6.738 -87.188 -53.906 1 85.62 217 ALA B C 1
ATOM 4832 O O . ALA B 1 217 ? -6.828 -88.375 -54.125 1 85.62 217 ALA B O 1
ATOM 4833 N N . ARG B 1 218 ? -7.418 -86.312 -54.5 1 84.06 218 ARG B N 1
ATOM 4834 C CA . ARG B 1 218 ? -8.484 -86.75 -55.406 1 84.06 218 ARG B CA 1
ATOM 4835 C C . ARG B 1 218 ? -7.914 -87.312 -56.688 1 84.06 218 ARG B C 1
ATOM 4837 O O . ARG B 1 218 ? -8.445 -88.312 -57.219 1 84.06 218 ARG B O 1
ATOM 4844 N N . ALA B 1 219 ? -6.84 -86.812 -57.094 1 83.38 219 ALA B N 1
ATOM 4845 C CA . ALA B 1 219 ? -6.191 -87.312 -58.312 1 83.38 219 ALA B CA 1
ATOM 4846 C C . ALA B 1 219 ? -5.566 -88.688 -58.094 1 83.38 219 ALA B C 1
ATOM 4848 O O . ALA B 1 219 ? -5.578 -89.5 -59 1 83.38 219 ALA B O 1
ATOM 4849 N N . GLU B 1 220 ? -5.094 -88.938 -56.969 1 82.56 220 GLU B N 1
ATOM 4850 C CA . GLU B 1 220 ? -4.484 -90.188 -56.625 1 82.56 220 GLU B CA 1
ATOM 4851 C C . GLU B 1 220 ? -5.535 -91.312 -56.5 1 82.56 220 GLU B C 1
ATOM 4853 O O . GLU B 1 220 ? -5.277 -92.438 -56.812 1 82.56 220 GLU B O 1
ATOM 4858 N N . GLU B 1 221 ? -6.691 -90.938 -56.156 1 79.56 221 GLU B N 1
ATOM 4859 C CA . GLU B 1 221 ? -7.781 -91.875 -56 1 79.56 221 GLU B CA 1
ATOM 4860 C C . GLU B 1 221 ? -8.391 -92.25 -57.344 1 79.56 221 GLU B C 1
ATOM 4862 O O . GLU B 1 221 ? -8.812 -93.375 -57.562 1 79.56 221 GLU B O 1
ATOM 4867 N N . GLU B 1 222 ? -8.32 -91.375 -58.25 1 74.19 222 GLU B N 1
ATOM 4868 C CA . GLU B 1 222 ? -8.93 -91.625 -59.531 1 74.19 222 GLU B CA 1
ATOM 4869 C C . GLU B 1 222 ? -7.941 -92.25 -60.5 1 74.19 222 GLU B C 1
ATOM 4871 O O . GLU B 1 222 ? -8.273 -92.5 -61.656 1 74.19 222 GLU B O 1
ATOM 4876 N N . GLN B 1 223 ? -6.781 -92.562 -60.25 1 64.5 223 GLN B N 1
ATOM 4877 C CA . GLN B 1 223 ? -5.691 -93 -61.125 1 64.5 223 GLN B CA 1
ATOM 4878 C C . GLN B 1 223 ? -6.117 -94.188 -61.969 1 64.5 223 GLN B C 1
ATOM 4880 O O . GLN B 1 223 ? -5.34 -94.625 -62.812 1 64.5 223 GLN B O 1
ATOM 4885 N N . SER B 1 224 ? -7.25 -94.812 -61.844 1 59.56 224 SER B N 1
ATOM 4886 C CA . SER B 1 224 ? -7.438 -95.812 -62.906 1 59.56 224 SER B CA 1
ATOM 4887 C C . SER B 1 224 ? -7.344 -95.125 -64.312 1 59.56 224 SER B C 1
ATOM 4889 O O . SER B 1 224 ? -7.062 -95.812 -65.312 1 59.56 224 SER B O 1
ATOM 4891 N N . HIS B 1 225 ? -7.801 -93.875 -64.375 1 57.5 225 HIS B N 1
ATOM 4892 C CA . HIS B 1 225 ? -7.887 -93.312 -65.75 1 57.5 225 HIS B CA 1
ATOM 4893 C C . HIS B 1 225 ? -6.934 -92.188 -65.938 1 57.5 225 HIS B C 1
ATOM 4895 O O . HIS B 1 225 ? -6.758 -91.688 -67.062 1 57.5 225 HIS B O 1
ATOM 4901 N N . SER B 1 226 ? -6.652 -91.375 -64.938 1 59.84 226 SER B N 1
ATOM 4902 C CA . SER B 1 226 ? -5.82 -90.188 -65.25 1 59.84 226 SER B CA 1
ATOM 4903 C C . SER B 1 226 ? -4.34 -90.5 -65.125 1 59.84 226 SER B C 1
ATOM 4905 O O . SER B 1 226 ? -3.969 -91.375 -64.312 1 59.84 226 SER B O 1
ATOM 4907 N N . GLY B 1 227 ? -3.393 -90.375 -66.125 1 66.75 227 GLY B N 1
ATOM 4908 C CA . GLY B 1 227 ? -2.01 -90.75 -66.375 1 66.75 227 GLY B CA 1
ATOM 4909 C C . GLY B 1 227 ? -1.075 -90.312 -65.25 1 66.75 227 GLY B C 1
ATOM 4910 O O . GLY B 1 227 ? -1.38 -89.375 -64.5 1 66.75 227 GLY B O 1
ATOM 4911 N N . ALA B 1 228 ? -0.099 -91.188 -64.812 1 75.88 228 ALA B N 1
ATOM 4912 C CA . ALA B 1 228 ? 0.96 -91 -63.781 1 75.88 228 ALA B CA 1
ATOM 4913 C C . ALA B 1 228 ? 1.541 -89.625 -63.812 1 75.88 228 ALA B C 1
ATOM 4915 O O . ALA B 1 228 ? 1.898 -89.062 -62.75 1 75.88 228 ALA B O 1
ATOM 4916 N N . LYS B 1 229 ? 1.341 -88.938 -64.938 1 83.19 229 LYS B N 1
ATOM 4917 C CA . LYS B 1 229 ? 1.943 -87.625 -65.062 1 83.19 229 LYS B CA 1
ATOM 4918 C C . LYS B 1 229 ? 1.092 -86.562 -64.438 1 83.19 229 LYS B C 1
ATOM 4920 O O . LYS B 1 229 ? 1.624 -85.625 -63.844 1 83.19 229 LYS B O 1
ATOM 4925 N N . SER B 1 230 ? -0.172 -86.688 -64.5 1 82.5 230 SER B N 1
ATOM 4926 C CA . SER B 1 230 ? -1.098 -85.688 -63.906 1 82.5 230 SER B CA 1
ATOM 4927 C C . SER B 1 230 ? -1.062 -85.75 -62.375 1 82.5 230 SER B C 1
ATOM 4929 O O . SER B 1 230 ? -1.104 -84.688 -61.719 1 82.5 230 SER B O 1
ATOM 4931 N N . VAL B 1 231 ? -0.879 -86.812 -61.844 1 84.69 231 VAL B N 1
ATOM 4932 C CA . VAL B 1 231 ? -0.792 -87 -60.406 1 84.69 231 VAL B CA 1
ATOM 4933 C C . VAL B 1 231 ? 0.512 -86.438 -59.875 1 84.69 231 VAL B C 1
ATOM 4935 O O . VAL B 1 231 ? 0.528 -85.75 -58.844 1 84.69 231 VAL B O 1
ATOM 4938 N N . ASP B 1 232 ? 1.526 -86.562 -60.719 1 87.12 232 ASP B N 1
ATOM 4939 C CA . ASP B 1 232 ? 2.826 -86 -60.344 1 87.12 232 ASP B CA 1
ATOM 4940 C C . ASP B 1 232 ? 2.797 -84.5 -60.344 1 87.12 232 ASP B C 1
ATOM 4942 O O . ASP B 1 232 ? 3.412 -83.812 -59.469 1 87.12 232 ASP B O 1
ATOM 4946 N N . LYS B 1 233 ? 2.043 -83.938 -61.281 1 89.38 233 LYS B N 1
ATOM 4947 C CA . LYS B 1 233 ? 1.91 -82.5 -61.375 1 89.38 233 LYS B CA 1
ATOM 4948 C C . LYS B 1 233 ? 1.136 -81.938 -60.188 1 89.38 233 LYS B C 1
ATOM 4950 O O . LYS B 1 233 ? 1.5 -80.875 -59.625 1 89.38 233 LYS B O 1
ATOM 4955 N N . LYS B 1 234 ? 0.203 -82.562 -59.719 1 88.88 234 LYS B N 1
ATOM 4956 C CA . LYS B 1 234 ? -0.614 -82.125 -58.594 1 88.88 234 LYS B CA 1
ATOM 4957 C C . LYS B 1 234 ? 0.137 -82.312 -57.25 1 88.88 234 LYS B C 1
ATOM 4959 O O . LYS B 1 234 ? -0.011 -81.5 -56.344 1 88.88 234 LYS B O 1
ATOM 4964 N N . ARG B 1 235 ? 0.921 -83.25 -57.188 1 90.38 235 ARG B N 1
ATOM 4965 C CA . ARG B 1 235 ? 1.748 -83.5 -56.031 1 90.38 235 ARG B CA 1
ATOM 4966 C C . ARG B 1 235 ? 2.809 -82.375 -55.875 1 90.38 235 ARG B C 1
ATOM 4968 O O . ARG B 1 235 ? 3.098 -81.938 -54.781 1 90.38 235 ARG B O 1
ATOM 4975 N N . ARG B 1 236 ? 3.295 -82.062 -57.062 1 93.94 236 ARG B N 1
ATOM 4976 C CA . ARG B 1 236 ? 4.281 -81 -57.062 1 93.94 236 ARG B CA 1
ATOM 4977 C C . ARG B 1 236 ? 3.643 -79.625 -56.656 1 93.94 236 ARG B C 1
ATOM 4979 O O . ARG B 1 236 ? 4.25 -78.875 -55.938 1 93.94 236 ARG B O 1
ATOM 4986 N N . ALA B 1 237 ? 2.465 -79.438 -57.094 1 92.69 237 ALA B N 1
ATOM 4987 C CA . ALA B 1 237 ? 1.727 -78.25 -56.781 1 92.69 237 ALA B CA 1
ATOM 4988 C C . ALA B 1 237 ? 1.403 -78.188 -55.281 1 92.69 237 ALA B C 1
ATOM 4990 O O . ALA B 1 237 ? 1.425 -77.125 -54.656 1 92.69 237 ALA B O 1
ATOM 4991 N N . GLU B 1 238 ? 1.061 -79.312 -54.688 1 93.56 238 GLU B N 1
ATOM 4992 C CA . GLU B 1 238 ? 0.799 -79.375 -53.281 1 93.56 238 GLU B CA 1
ATOM 4993 C C . GLU B 1 238 ? 2.062 -79.125 -52.469 1 93.56 238 GLU B C 1
ATOM 4995 O O . GLU B 1 238 ? 2.014 -78.438 -51.438 1 93.56 238 GLU B O 1
ATOM 5000 N N . GLU B 1 239 ? 3.174 -79.688 -53 1 95.38 239 GLU B N 1
ATOM 5001 C CA . GLU B 1 239 ? 4.441 -79.438 -52.312 1 95.38 239 GLU B CA 1
ATOM 5002 C C . GLU B 1 239 ? 4.836 -78 -52.344 1 95.38 239 GLU B C 1
ATOM 5004 O O . GLU B 1 239 ? 5.344 -77.438 -51.375 1 95.38 239 GLU B O 1
ATOM 5009 N N . GLU B 1 240 ? 4.59 -77.375 -53.469 1 96.06 240 GLU B N 1
ATOM 5010 C CA . GLU B 1 240 ? 4.883 -75.938 -53.594 1 96.06 240 GLU B CA 1
ATOM 5011 C C . GLU B 1 240 ? 3.982 -75.125 -52.688 1 96.06 240 GLU B C 1
ATOM 5013 O O . GLU B 1 240 ? 4.441 -74.188 -52.062 1 96.06 240 GLU B O 1
ATOM 5018 N N . ALA B 1 241 ? 2.791 -75.438 -52.531 1 96 241 ALA B N 1
ATOM 5019 C CA . ALA B 1 241 ? 1.85 -74.75 -51.656 1 96 241 ALA B CA 1
ATOM 5020 C C . ALA B 1 241 ? 2.209 -74.938 -50.188 1 96 241 ALA B C 1
ATOM 5022 O O . ALA B 1 241 ? 2.041 -74.062 -49.375 1 96 241 ALA B O 1
ATOM 5023 N N . LYS B 1 242 ? 2.615 -76.125 -49.875 1 95.56 242 LYS B N 1
ATOM 5024 C CA . LYS B 1 242 ? 3.062 -76.438 -48.531 1 95.56 242 LYS B CA 1
ATOM 5025 C C . LYS B 1 242 ? 4.254 -75.562 -48.125 1 95.56 242 LYS B C 1
ATOM 5027 O O . LYS B 1 242 ? 4.285 -75 -47.031 1 95.56 242 LYS B O 1
ATOM 5032 N N . ASN B 1 243 ? 5.176 -75.438 -49.094 1 97.25 243 ASN B N 1
ATOM 5033 C CA . ASN B 1 243 ? 6.359 -74.625 -48.844 1 97.25 243 ASN B CA 1
ATOM 5034 C C . ASN B 1 243 ? 5.992 -73.188 -48.625 1 97.25 243 ASN B C 1
ATOM 5036 O O . ASN B 1 243 ? 6.543 -72.5 -47.75 1 97.25 243 ASN B O 1
ATOM 5040 N N . ARG B 1 244 ? 5.105 -72.625 -49.406 1 97.19 244 ARG B N 1
ATOM 5041 C CA . ARG B 1 244 ? 4.656 -71.25 -49.25 1 97.19 244 ARG B CA 1
ATOM 5042 C C . ARG B 1 244 ? 3.945 -71.062 -47.906 1 97.19 244 ARG B C 1
ATOM 5044 O O . ARG B 1 244 ? 4.109 -70 -47.281 1 97.19 244 ARG B O 1
ATOM 5051 N N . ALA B 1 245 ? 3.191 -72 -47.5 1 96.56 245 ALA B N 1
ATOM 5052 C CA . ALA B 1 245 ? 2.48 -71.875 -46.219 1 96.56 245 ALA B CA 1
ATOM 5053 C C . ALA B 1 245 ? 3.455 -71.938 -45.031 1 96.56 245 ALA B C 1
ATOM 5055 O O . ALA B 1 245 ? 3.27 -71.25 -44.062 1 96.56 245 ALA B O 1
ATOM 5056 N N . GLU B 1 246 ? 4.43 -72.812 -45.188 1 96.94 246 GLU B N 1
ATOM 5057 C CA . GLU B 1 246 ? 5.438 -72.875 -44.156 1 96.94 246 GLU B CA 1
ATOM 5058 C C . GLU B 1 246 ? 6.242 -71.625 -44.031 1 96.94 246 GLU B C 1
ATOM 5060 O O . GLU B 1 246 ? 6.566 -71.125 -42.938 1 96.94 246 GLU B O 1
ATOM 5065 N N . GLU B 1 247 ? 6.555 -71.062 -45.188 1 97.62 247 GLU B N 1
ATOM 5066 C CA . GLU B 1 247 ? 7.262 -69.75 -45.219 1 97.62 247 GLU B CA 1
ATOM 5067 C C . GLU B 1 247 ? 6.41 -68.625 -44.594 1 97.62 247 GLU B C 1
ATOM 5069 O O . GLU B 1 247 ? 6.914 -67.812 -43.844 1 97.62 247 GLU B O 1
ATOM 5074 N N . ALA B 1 248 ? 5.168 -68.625 -44.906 1 97.69 248 ALA B N 1
ATOM 5075 C CA . ALA B 1 248 ? 4.25 -67.688 -44.375 1 97.69 248 ALA B CA 1
ATOM 5076 C C . ALA B 1 248 ? 4.086 -67.875 -42.844 1 97.69 248 ALA B C 1
ATOM 5078 O O . ALA B 1 248 ? 3.957 -66.875 -42.125 1 97.69 248 ALA B O 1
ATOM 5079 N N . MET B 1 249 ? 4.02 -69.062 -42.406 1 97.06 249 MET B N 1
ATOM 5080 C CA . MET B 1 249 ? 3.934 -69.312 -40.969 1 97.06 249 MET B CA 1
ATOM 5081 C C . MET B 1 249 ? 5.16 -68.812 -40.25 1 97.06 249 MET B C 1
ATOM 5083 O O . MET B 1 249 ? 5.043 -68.25 -39.156 1 97.06 249 MET B O 1
ATOM 5087 N N . ALA B 1 250 ? 6.352 -69.062 -40.844 1 97.69 250 ALA B N 1
ATOM 5088 C CA . ALA B 1 250 ? 7.594 -68.625 -40.25 1 97.69 250 ALA B CA 1
ATOM 5089 C C . ALA B 1 250 ? 7.59 -67.062 -40.125 1 97.69 250 ALA B C 1
ATOM 5091 O O . ALA B 1 250 ? 8.023 -66.5 -39.125 1 97.69 250 ALA B O 1
ATOM 5092 N N . THR B 1 251 ? 7.145 -66.438 -41.188 1 98.19 251 THR B N 1
ATOM 5093 C CA . THR B 1 251 ? 7.051 -64.938 -41.156 1 98.19 251 THR B CA 1
ATOM 5094 C C . THR B 1 251 ? 6.051 -64.5 -40.094 1 98.19 251 THR B C 1
ATOM 5096 O O . THR B 1 251 ? 6.297 -63.531 -39.375 1 98.19 251 THR B O 1
ATOM 5099 N N . TYR B 1 252 ? 4.91 -65.188 -39.969 1 97.94 252 TYR B N 1
ATOM 5100 C CA . TYR B 1 252 ? 3.881 -64.875 -39 1 97.94 252 TYR B CA 1
ATOM 5101 C C . TYR B 1 252 ? 4.434 -65 -37.562 1 97.94 252 TYR B C 1
ATOM 5103 O O . TYR B 1 252 ? 4.234 -64.125 -36.75 1 97.94 252 TYR B O 1
ATOM 5111 N N . ARG B 1 253 ? 5.195 -66.062 -37.344 1 97.62 253 ARG B N 1
ATOM 5112 C CA . ARG B 1 253 ? 5.801 -66.25 -36.031 1 97.62 253 ARG B CA 1
ATOM 5113 C C . ARG B 1 253 ? 6.82 -65.188 -35.719 1 97.62 253 ARG B C 1
ATOM 5115 O O . ARG B 1 253 ? 6.918 -64.688 -34.594 1 97.62 253 ARG B O 1
ATOM 5122 N N . THR B 1 254 ? 7.602 -64.812 -36.781 1 98.06 254 THR B N 1
ATOM 5123 C CA . THR B 1 254 ? 8.578 -63.781 -36.594 1 98.06 254 THR B CA 1
ATOM 5124 C C . THR B 1 254 ? 7.887 -62.438 -36.25 1 98.06 254 THR B C 1
ATOM 5126 O O . THR B 1 254 ? 8.367 -61.688 -35.406 1 98.06 254 THR B O 1
ATOM 5129 N N . CYS B 1 255 ? 6.758 -62.156 -36.906 1 97.88 255 CYS B N 1
ATOM 5130 C CA . CYS B 1 255 ? 6.023 -60.906 -36.656 1 97.88 255 CYS B CA 1
ATOM 5131 C C . CYS B 1 255 ? 5.41 -60.906 -35.25 1 97.88 255 CYS B C 1
ATOM 5133 O O . CYS B 1 255 ? 5.312 -59.875 -34.594 1 97.88 255 CYS B O 1
ATOM 5135 N N . ILE B 1 256 ? 5.004 -62.031 -34.75 1 97.75 256 ILE B N 1
ATOM 5136 C CA . ILE B 1 256 ? 4.488 -62.156 -33.406 1 97.75 256 ILE B CA 1
ATOM 5137 C C . ILE B 1 256 ? 5.586 -61.812 -32.375 1 97.75 256 ILE B C 1
ATOM 5139 O O . ILE B 1 256 ? 5.359 -61.062 -31.438 1 97.75 256 ILE B O 1
ATOM 5143 N N . ALA B 1 257 ? 6.789 -62.438 -32.656 1 97.38 257 ALA B N 1
ATOM 5144 C CA . ALA B 1 257 ? 7.926 -62.188 -31.781 1 97.38 257 ALA B CA 1
ATOM 5145 C C . ALA B 1 257 ? 8.281 -60.688 -31.781 1 97.38 257 ALA B C 1
ATOM 5147 O O . ALA B 1 257 ? 8.609 -60.125 -30.734 1 97.38 257 ALA B O 1
ATOM 5148 N N . ASP B 1 258 ? 8.234 -60.094 -32.938 1 97.62 258 ASP B N 1
ATOM 5149 C CA . ASP B 1 258 ? 8.531 -58.656 -33.031 1 97.62 258 ASP B CA 1
ATOM 5150 C C . ASP B 1 258 ? 7.496 -57.844 -32.281 1 97.62 258 ASP B C 1
ATOM 5152 O O . ASP B 1 258 ? 7.848 -56.875 -31.578 1 97.62 258 ASP B O 1
ATOM 5156 N N . ALA B 1 259 ? 6.23 -58.156 -32.438 1 97.44 259 ALA B N 1
ATOM 5157 C CA . ALA B 1 259 ? 5.16 -57.438 -31.734 1 97.44 259 ALA B CA 1
ATOM 5158 C C . ALA B 1 259 ? 5.309 -57.562 -30.234 1 97.44 259 ALA B C 1
ATOM 5160 O O . ALA B 1 259 ? 5.098 -56.594 -29.5 1 97.44 259 ALA B O 1
ATOM 5161 N N . LYS B 1 260 ? 5.68 -58.688 -29.797 1 96.94 260 LYS B N 1
ATOM 5162 C CA . LYS B 1 260 ? 5.906 -58.906 -28.375 1 96.94 260 LYS B CA 1
ATOM 5163 C C . LYS B 1 260 ? 7.078 -58.062 -27.875 1 96.94 260 LYS B C 1
ATOM 5165 O O . LYS B 1 260 ? 7.023 -57.5 -26.781 1 96.94 260 LYS B O 1
ATOM 5170 N N . THR B 1 261 ? 8.117 -58 -28.688 1 97.62 261 THR B N 1
ATOM 5171 C CA . THR B 1 261 ? 9.297 -57.219 -28.344 1 97.62 261 THR B CA 1
ATOM 5172 C C . THR B 1 261 ? 8.938 -55.75 -28.25 1 97.62 261 THR B C 1
ATOM 5174 O O . THR B 1 261 ? 9.328 -55.062 -27.297 1 97.62 261 THR B O 1
ATOM 5177 N N . GLN B 1 262 ? 8.18 -55.219 -29.234 1 97.19 262 GLN B N 1
ATOM 5178 C CA . GLN B 1 262 ? 7.805 -53.812 -29.266 1 97.19 262 GLN B CA 1
ATOM 5179 C C . GLN B 1 262 ? 6.836 -53.5 -28.125 1 97.19 262 GLN B C 1
ATOM 5181 O O . GLN B 1 262 ? 6.867 -52.375 -27.578 1 97.19 262 GLN B O 1
ATOM 5186 N N . LYS B 1 263 ? 5.965 -54.375 -27.844 1 96.25 263 LYS B N 1
ATOM 5187 C CA . LYS B 1 263 ? 5.051 -54.188 -26.719 1 96.25 263 LYS B CA 1
ATOM 5188 C C . LYS B 1 263 ? 5.82 -54.062 -25.406 1 96.25 263 LYS B C 1
ATOM 5190 O O . LYS B 1 263 ? 5.512 -53.188 -24.578 1 96.25 263 LYS B O 1
ATOM 5195 N N . GLN B 1 264 ? 6.781 -55 -25.203 1 96.06 264 GLN B N 1
ATOM 5196 C CA . GLN B 1 264 ? 7.625 -54.906 -24.016 1 96.06 264 GLN B CA 1
ATOM 5197 C C . GLN B 1 264 ? 8.391 -53.594 -23.984 1 96.06 264 GLN B C 1
ATOM 5199 O O . GLN B 1 264 ? 8.539 -53 -22.922 1 96.06 264 GLN B O 1
ATOM 5204 N N . GLU B 1 265 ? 8.906 -53.219 -25.141 1 97.12 265 GLU B N 1
ATOM 5205 C CA . GLU B 1 265 ? 9.617 -51.938 -25.219 1 97.12 265 GLU B CA 1
ATOM 5206 C C . GLU B 1 265 ? 8.695 -50.781 -24.844 1 97.12 265 GLU B C 1
ATOM 5208 O O . GLU B 1 265 ? 9.109 -49.844 -24.156 1 97.12 265 GLU B O 1
ATOM 5213 N N . LEU B 1 266 ? 7.484 -50.781 -25.312 1 96.31 266 LEU B N 1
ATOM 5214 C CA . LEU B 1 266 ? 6.523 -49.719 -25 1 96.31 266 LEU B CA 1
ATOM 5215 C C . LEU B 1 266 ? 6.246 -49.688 -23.5 1 96.31 266 LEU B C 1
ATOM 5217 O O . LEU B 1 266 ? 6.145 -48.594 -22.922 1 96.31 266 LEU B O 1
ATOM 5221 N N . GLU B 1 267 ? 6.113 -50.844 -22.922 1 94.69 267 GLU B N 1
ATOM 5222 C CA . GLU B 1 267 ? 5.883 -50.906 -21.484 1 94.69 267 GLU B CA 1
ATOM 5223 C C . GLU B 1 267 ? 7.062 -50.312 -20.703 1 94.69 267 GLU B C 1
ATOM 5225 O O . GLU B 1 267 ? 6.875 -49.625 -19.688 1 94.69 267 GLU B O 1
ATOM 5230 N N . ASP B 1 268 ? 8.258 -50.562 -21.172 1 96.75 268 ASP B N 1
ATOM 5231 C CA . ASP B 1 268 ? 9.453 -50 -20.562 1 96.75 268 ASP B CA 1
ATOM 5232 C C . ASP B 1 268 ? 9.484 -48.5 -20.688 1 96.75 268 ASP B C 1
ATOM 5234 O O . ASP B 1 268 ? 9.805 -47.781 -19.734 1 96.75 268 ASP B O 1
ATOM 5238 N N . VAL B 1 269 ? 9.18 -48 -21.875 1 97.5 269 VAL B N 1
ATOM 5239 C CA . VAL B 1 269 ? 9.148 -46.562 -22.109 1 97.5 269 VAL B CA 1
ATOM 5240 C C . VAL B 1 269 ? 8.062 -45.906 -21.266 1 97.5 269 VAL B C 1
ATOM 5242 O O . VAL B 1 269 ? 8.234 -44.781 -20.766 1 97.5 269 VAL B O 1
ATOM 5245 N N . LYS B 1 270 ? 6.953 -46.625 -21.141 1 96.38 270 LYS B N 1
ATOM 5246 C CA . LYS B 1 270 ? 5.848 -46.125 -20.328 1 96.38 270 LYS B CA 1
ATOM 5247 C C . LYS B 1 270 ? 6.301 -45.875 -18.891 1 96.38 270 LYS B C 1
ATOM 5249 O O . LYS B 1 270 ? 6.07 -44.781 -18.344 1 96.38 270 LYS B O 1
ATOM 5254 N N . VAL B 1 271 ? 6.953 -46.875 -18.312 1 95.69 271 VAL B N 1
ATOM 5255 C CA . VAL B 1 271 ? 7.43 -46.781 -16.938 1 95.69 271 VAL B CA 1
ATOM 5256 C C . VAL B 1 271 ? 8.414 -45.625 -16.812 1 95.69 271 VAL B C 1
ATOM 5258 O O . VAL B 1 271 ? 8.336 -44.812 -15.883 1 95.69 271 VAL B O 1
ATOM 5261 N N . ASN B 1 272 ? 9.273 -45.5 -17.781 1 97 272 ASN B N 1
ATOM 5262 C CA . ASN B 1 272 ? 10.305 -44.469 -17.766 1 97 272 ASN B CA 1
ATOM 5263 C C . ASN B 1 272 ? 9.711 -43.062 -17.938 1 97 272 ASN B C 1
ATOM 5265 O O . ASN B 1 272 ? 10.109 -42.156 -17.234 1 97 272 ASN B O 1
ATOM 5269 N N . VAL B 1 273 ? 8.836 -42.938 -18.859 1 97.75 273 VAL B N 1
ATOM 5270 C CA . VAL B 1 273 ? 8.227 -41.656 -19.141 1 97.75 273 VAL B CA 1
ATOM 5271 C C . VAL B 1 273 ? 7.426 -41.188 -17.938 1 97.75 273 VAL B C 1
ATOM 5273 O O . VAL B 1 273 ? 7.488 -40 -17.562 1 97.75 273 VAL B O 1
ATOM 5276 N N . LEU B 1 274 ? 6.688 -42.031 -17.328 1 97.25 274 LEU B N 1
ATOM 5277 C CA . LEU B 1 274 ? 5.887 -41.688 -16.156 1 97.25 274 LEU B CA 1
ATOM 5278 C C . LEU B 1 274 ? 6.777 -41.281 -14.992 1 97.25 274 LEU B C 1
ATOM 5280 O O . LEU B 1 274 ? 6.484 -40.312 -14.281 1 97.25 274 LEU B O 1
ATOM 5284 N N . ARG B 1 275 ? 7.859 -42 -14.805 1 96.5 275 ARG B N 1
ATOM 5285 C CA . ARG B 1 275 ? 8.82 -41.656 -13.75 1 96.5 275 ARG B CA 1
ATOM 5286 C C . ARG B 1 275 ? 9.445 -40.281 -13.984 1 96.5 275 ARG B C 1
ATOM 5288 O O . ARG B 1 275 ? 9.547 -39.469 -13.062 1 96.5 275 ARG B O 1
ATOM 5295 N N . GLN B 1 276 ? 9.836 -40.031 -15.188 1 97.5 276 GLN B N 1
ATOM 5296 C CA . GLN B 1 276 ? 10.477 -38.781 -15.531 1 97.5 276 GLN B CA 1
ATOM 5297 C C . GLN B 1 276 ? 9.492 -37.625 -15.422 1 97.5 276 GLN B C 1
ATOM 5299 O O . GLN B 1 276 ? 9.867 -36.531 -15 1 97.5 276 GLN B O 1
ATOM 5304 N N . LEU B 1 277 ? 8.258 -37.875 -15.805 1 97.75 277 LEU B N 1
ATOM 5305 C CA . LEU B 1 277 ? 7.238 -36.844 -15.68 1 97.75 277 LEU B CA 1
ATOM 5306 C C . LEU B 1 277 ? 6.988 -36.5 -14.219 1 97.75 277 LEU B C 1
ATOM 5308 O O . LEU B 1 277 ? 6.828 -35.344 -13.867 1 97.75 277 LEU B O 1
ATOM 5312 N N . GLN B 1 278 ? 6.91 -37.469 -13.406 1 96.94 278 GLN B N 1
ATOM 5313 C CA . GLN B 1 278 ? 6.727 -37.25 -11.977 1 96.94 278 GLN B CA 1
ATOM 5314 C C . GLN B 1 278 ? 7.883 -36.438 -11.398 1 96.94 278 GLN B C 1
ATOM 5316 O O . GLN B 1 278 ? 7.672 -35.531 -10.602 1 96.94 278 GLN B O 1
ATOM 5321 N N . GLU B 1 279 ? 9.094 -36.781 -11.797 1 97.19 279 GLU B N 1
ATOM 5322 C CA . GLU B 1 279 ? 10.266 -36.031 -11.352 1 97.19 279 GLU B CA 1
ATOM 5323 C C . GLU B 1 279 ? 10.211 -34.594 -11.82 1 97.19 279 GLU B C 1
ATOM 5325 O O . GLU B 1 279 ? 10.555 -33.688 -11.07 1 97.19 279 GLU B O 1
ATOM 5330 N N . LEU B 1 280 ? 9.82 -34.469 -13.023 1 98.06 280 LEU B N 1
ATOM 5331 C CA . LEU B 1 280 ? 9.664 -33.125 -13.594 1 98.06 280 LEU B CA 1
ATOM 5332 C C . LEU B 1 280 ? 8.688 -32.281 -12.781 1 98.06 280 LEU B C 1
ATOM 5334 O O . LEU B 1 280 ? 8.961 -31.125 -12.469 1 98.06 280 LEU B O 1
ATOM 5338 N N . ILE B 1 281 ? 7.598 -32.844 -12.453 1 98.06 281 ILE B N 1
ATOM 5339 C CA . ILE B 1 281 ? 6.543 -32.156 -11.711 1 98.06 281 ILE B CA 1
ATOM 5340 C C . ILE B 1 281 ? 7.039 -31.812 -10.305 1 98.06 281 ILE B C 1
ATOM 5342 O O . ILE B 1 281 ? 6.805 -30.703 -9.812 1 98.06 281 ILE B O 1
ATOM 5346 N N . LYS B 1 282 ? 7.73 -32.719 -9.688 1 97.56 282 LYS B N 1
ATOM 5347 C CA . LYS B 1 282 ? 8.273 -32.5 -8.352 1 97.56 282 LYS B CA 1
ATOM 5348 C C . LYS B 1 282 ? 9.289 -31.344 -8.367 1 97.56 282 LYS B C 1
ATOM 5350 O O . LYS B 1 282 ? 9.336 -30.547 -7.438 1 97.56 282 LYS B O 1
ATOM 5355 N N . GLN B 1 283 ? 10.094 -31.328 -9.375 1 97.88 283 GLN B N 1
ATOM 5356 C CA . GLN B 1 283 ? 11.055 -30.25 -9.516 1 97.88 283 GLN B CA 1
ATOM 5357 C C . GLN B 1 283 ? 10.352 -28.906 -9.68 1 97.88 283 GLN B C 1
ATOM 5359 O O . GLN B 1 283 ? 10.789 -27.891 -9.117 1 97.88 283 GLN B O 1
ATOM 5364 N N . THR B 1 284 ? 9.367 -28.922 -10.484 1 98.19 284 THR B N 1
ATOM 5365 C CA . THR B 1 284 ? 8.578 -27.719 -10.656 1 98.19 284 THR B CA 1
ATOM 5366 C C . THR B 1 284 ? 7.953 -27.281 -9.336 1 98.19 284 THR B C 1
ATOM 5368 O O . THR B 1 284 ? 7.988 -26.094 -8.977 1 98.19 284 THR B O 1
ATOM 5371 N N . ASP B 1 285 ? 7.406 -28.219 -8.586 1 98.25 285 ASP B N 1
ATOM 5372 C CA . ASP B 1 285 ? 6.859 -27.938 -7.262 1 98.25 285 ASP B CA 1
ATOM 5373 C C . ASP B 1 285 ? 7.914 -27.312 -6.352 1 98.25 285 ASP B C 1
ATOM 5375 O O . ASP B 1 285 ? 7.617 -26.391 -5.582 1 98.25 285 ASP B O 1
ATOM 5379 N N . GLN B 1 286 ? 9.102 -27.844 -6.445 1 97.94 286 GLN B N 1
ATOM 5380 C CA . GLN B 1 286 ? 10.188 -27.375 -5.594 1 97.94 286 GLN B CA 1
ATOM 5381 C C . GLN B 1 286 ? 10.5 -25.906 -5.863 1 97.94 286 GLN B C 1
ATOM 5383 O O . GLN B 1 286 ? 10.656 -25.109 -4.926 1 97.94 286 GLN B O 1
ATOM 5388 N N . ILE B 1 287 ? 10.594 -25.578 -7.082 1 97.94 287 ILE B N 1
ATOM 5389 C CA . ILE B 1 287 ? 10.906 -24.203 -7.465 1 97.94 287 ILE B CA 1
ATOM 5390 C C . ILE B 1 287 ? 9.75 -23.281 -7.082 1 97.94 287 ILE B C 1
ATOM 5392 O O . ILE B 1 287 ? 9.969 -22.188 -6.566 1 97.94 287 ILE B O 1
ATOM 5396 N N . LEU B 1 288 ? 8.547 -23.719 -7.301 1 97.94 288 LEU B N 1
ATOM 5397 C CA . LEU B 1 288 ? 7.375 -22.922 -6.945 1 97.94 288 LEU B CA 1
ATOM 5398 C C . LEU B 1 288 ? 7.301 -22.719 -5.438 1 97.94 288 LEU B C 1
ATOM 5400 O O . LEU B 1 288 ? 6.926 -21.625 -4.98 1 97.94 288 LEU B O 1
ATOM 5404 N N . ARG B 1 289 ? 7.602 -23.734 -4.727 1 98 289 ARG B N 1
ATOM 5405 C CA . ARG B 1 289 ? 7.602 -23.625 -3.271 1 98 289 ARG B CA 1
ATOM 5406 C C . ARG B 1 289 ? 8.602 -22.562 -2.809 1 98 289 ARG B C 1
ATOM 5408 O O . ARG B 1 289 ? 8.258 -21.688 -2.01 1 98 289 ARG B O 1
ATOM 5415 N N . SER B 1 290 ? 9.812 -22.688 -3.307 1 97.69 290 SER B N 1
ATOM 5416 C CA . SER B 1 290 ? 10.852 -21.75 -2.932 1 97.69 290 SER B CA 1
ATOM 5417 C C . SER B 1 290 ? 10.469 -20.312 -3.314 1 97.69 290 SER B C 1
ATOM 5419 O O . SER B 1 290 ? 10.633 -19.391 -2.52 1 97.69 290 SER B O 1
ATOM 5421 N N . ALA B 1 291 ? 9.969 -20.188 -4.48 1 97.56 291 ALA B N 1
ATOM 5422 C CA . ALA B 1 291 ? 9.578 -18.859 -4.973 1 97.56 291 ALA B CA 1
ATOM 5423 C C . ALA B 1 291 ? 8.422 -18.297 -4.152 1 97.56 291 ALA B C 1
ATOM 5425 O O . ALA B 1 291 ? 8.43 -17.109 -3.791 1 97.56 291 ALA B O 1
ATOM 5426 N N . THR B 1 292 ? 7.426 -19.078 -3.855 1 98.19 292 THR B N 1
ATOM 5427 C CA . THR B 1 292 ? 6.258 -18.641 -3.1 1 98.19 292 THR B CA 1
ATOM 5428 C C . THR B 1 292 ? 6.648 -18.25 -1.677 1 98.19 292 THR B C 1
ATOM 5430 O O . THR B 1 292 ? 6.203 -17.219 -1.164 1 98.19 292 THR B O 1
ATOM 5433 N N . ILE B 1 293 ? 7.508 -19.078 -1.094 1 98 293 ILE B N 1
ATOM 5434 C CA . ILE B 1 293 ? 7.996 -18.781 0.252 1 98 293 ILE B CA 1
ATOM 5435 C C . ILE B 1 293 ? 8.734 -17.453 0.257 1 98 293 ILE B C 1
ATOM 5437 O O . ILE B 1 293 ? 8.461 -16.578 1.088 1 98 293 ILE B O 1
ATOM 5441 N N . SER B 1 294 ? 9.633 -17.312 -0.667 1 97.5 294 SER B N 1
ATOM 5442 C CA . SER B 1 294 ? 10.43 -16.094 -0.746 1 97.5 294 SER B CA 1
ATOM 5443 C C . SER B 1 294 ? 9.539 -14.875 -0.966 1 97.5 294 SER B C 1
ATOM 5445 O O . SER B 1 294 ? 9.781 -13.812 -0.38 1 97.5 294 SER B O 1
ATOM 5447 N N . TYR B 1 295 ? 8.594 -15.023 -1.796 1 97.69 295 TYR B N 1
ATOM 5448 C CA . TYR B 1 295 ? 7.699 -13.914 -2.113 1 97.69 295 TYR B CA 1
ATOM 5449 C C . TYR B 1 295 ? 6.945 -13.445 -0.875 1 97.69 295 TYR B C 1
ATOM 5451 O O . TYR B 1 295 ? 6.98 -12.266 -0.528 1 97.69 295 TYR B O 1
ATOM 5459 N N . TYR B 1 296 ? 6.328 -14.305 -0.194 1 98 296 TYR B N 1
ATOM 5460 C CA . TYR B 1 296 ? 5.496 -13.906 0.935 1 98 296 TYR B CA 1
ATOM 5461 C C . TYR B 1 296 ? 6.355 -13.523 2.135 1 98 296 TYR B C 1
ATOM 5463 O O . TYR B 1 296 ? 5.961 -12.688 2.947 1 98 296 TYR B O 1
ATOM 5471 N N . GLN B 1 297 ? 7.543 -14.117 2.193 1 97.31 297 GLN B N 1
ATOM 5472 C CA . GLN B 1 297 ? 8.492 -13.664 3.205 1 97.31 297 GLN B CA 1
ATOM 5473 C C . GLN B 1 297 ? 8.891 -12.211 2.977 1 97.31 297 GLN B C 1
ATOM 5475 O O . GLN B 1 297 ? 8.961 -11.43 3.924 1 97.31 297 GLN B O 1
ATOM 5480 N N . SER B 1 298 ? 9.172 -11.922 1.779 1 97.31 298 SER B N 1
ATOM 5481 C CA . SER B 1 298 ? 9.531 -10.555 1.428 1 97.31 298 SER B CA 1
ATOM 5482 C C . SER B 1 298 ? 8.383 -9.594 1.686 1 97.31 298 SER B C 1
ATOM 5484 O O . SER B 1 298 ? 8.594 -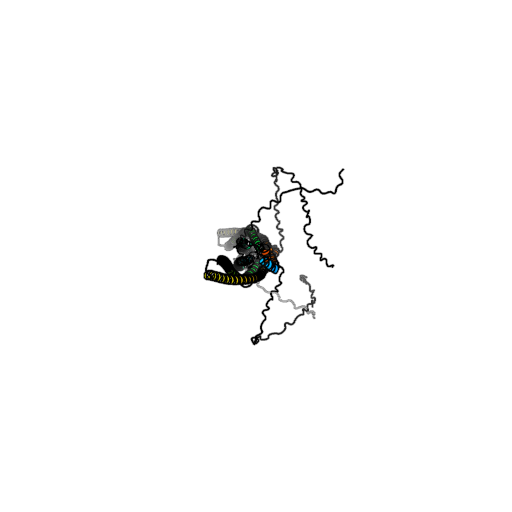8.477 2.17 1 97.31 298 SER B O 1
ATOM 5486 N N . MET B 1 299 ? 7.188 -10.008 1.389 1 96.88 299 MET B N 1
ATOM 5487 C CA . MET B 1 299 ? 6.016 -9.172 1.643 1 96.88 299 MET B CA 1
ATOM 5488 C C . MET B 1 299 ? 5.828 -8.938 3.137 1 96.88 299 MET B C 1
ATOM 5490 O O . MET B 1 299 ? 5.477 -7.836 3.557 1 96.88 299 MET B O 1
ATOM 5494 N N . HIS B 1 300 ? 6.078 -10.016 3.91 1 97.56 300 HIS B N 1
ATOM 5495 C CA . HIS B 1 300 ? 5.984 -9.898 5.359 1 97.56 300 HIS B CA 1
ATOM 5496 C C . HIS B 1 300 ? 6.992 -8.883 5.895 1 97.56 300 HIS B C 1
ATOM 5498 O O . HIS B 1 300 ? 6.633 -8 6.68 1 97.56 300 HIS B O 1
ATOM 5504 N N . LYS B 1 301 ? 8.18 -8.953 5.465 1 96.56 301 LYS B N 1
ATOM 5505 C CA . LYS B 1 301 ? 9.242 -8.062 5.922 1 96.56 301 LYS B CA 1
ATOM 5506 C C . LYS B 1 301 ? 8.953 -6.613 5.539 1 96.56 301 LYS B C 1
ATOM 5508 O O . LYS B 1 301 ? 9.219 -5.695 6.316 1 96.56 301 LYS B O 1
ATOM 5513 N N . GLU B 1 302 ? 8.406 -6.477 4.391 1 95.69 302 GLU B N 1
ATOM 5514 C CA . GLU B 1 302 ? 8.133 -5.152 3.838 1 95.69 302 GLU B CA 1
ATOM 5515 C C . GLU B 1 302 ? 6.988 -4.469 4.578 1 95.69 302 GLU B C 1
ATOM 5517 O O . GLU B 1 302 ? 6.984 -3.248 4.738 1 95.69 302 GLU B O 1
ATOM 5522 N N . THR B 1 303 ? 6.02 -5.211 5.074 1 97.12 303 THR B N 1
ATOM 5523 C CA . THR B 1 303 ? 4.797 -4.625 5.613 1 97.12 303 THR B CA 1
ATOM 5524 C C . THR B 1 303 ? 4.836 -4.602 7.141 1 97.12 303 THR B C 1
ATOM 5526 O O . THR B 1 303 ? 4.055 -3.889 7.777 1 97.12 303 THR B O 1
ATOM 5529 N N . ALA B 1 304 ? 5.734 -5.312 7.781 1 97.62 304 ALA B N 1
ATOM 5530 C CA . ALA B 1 304 ? 5.777 -5.504 9.227 1 97.62 304 ALA B CA 1
ATOM 5531 C C . ALA B 1 304 ? 5.938 -4.172 9.953 1 97.62 304 ALA B C 1
ATOM 5533 O O . ALA B 1 304 ? 5.301 -3.939 10.984 1 97.62 304 ALA B O 1
ATOM 5534 N N . PRO B 1 305 ? 6.707 -3.213 9.398 1 97.81 305 PRO B N 1
ATOM 5535 C CA . PRO B 1 305 ? 6.918 -1.961 10.125 1 97.81 305 PRO B CA 1
ATOM 5536 C C . PRO B 1 305 ? 5.715 -1.021 10.039 1 97.81 305 PRO B C 1
ATOM 5538 O O . PRO B 1 305 ? 5.605 -0.083 10.836 1 97.81 305 PRO B O 1
ATOM 5541 N N . LEU B 1 306 ? 4.812 -1.192 9.164 1 97.62 306 LEU B N 1
ATOM 5542 C CA . LEU B 1 306 ? 3.77 -0.22 8.859 1 97.62 306 LEU B CA 1
ATOM 5543 C C . LEU B 1 306 ? 2.832 -0.039 10.047 1 97.62 306 LEU B C 1
ATOM 5545 O O . LEU B 1 306 ? 2.699 1.066 10.578 1 97.62 306 LEU B O 1
ATOM 5549 N N . PRO B 1 307 ? 2.195 -1.18 10.531 1 97.94 307 PRO B N 1
ATOM 5550 C CA . PRO B 1 307 ? 1.274 -0.993 11.648 1 97.94 307 PRO B CA 1
ATOM 5551 C C . PRO B 1 307 ? 1.972 -0.474 12.906 1 97.94 307 PRO B C 1
ATOM 5553 O O . PRO B 1 307 ? 1.392 0.314 13.656 1 97.94 307 PRO B O 1
ATOM 5556 N N . VAL B 1 308 ? 3.197 -0.876 13.133 1 97.88 308 VAL B N 1
ATOM 5557 C CA . VAL B 1 308 ? 3.961 -0.422 14.289 1 97.88 308 VAL B CA 1
ATOM 5558 C C . VAL B 1 308 ? 4.242 1.074 14.172 1 97.88 308 VAL B C 1
ATOM 5560 O O . VAL B 1 308 ? 4.102 1.819 15.141 1 97.88 308 VAL B O 1
ATOM 5563 N N . GLY B 1 309 ? 4.645 1.479 12.984 1 98.19 309 GLY B N 1
ATOM 5564 C CA . GLY B 1 309 ? 4.902 2.891 12.742 1 98.19 309 GLY B CA 1
ATOM 5565 C C . GLY B 1 309 ? 3.674 3.762 12.938 1 98.19 309 GLY B C 1
ATOM 5566 O O . GLY B 1 309 ? 3.74 4.793 13.609 1 98.19 309 GLY B O 1
ATOM 5567 N N . PHE B 1 310 ? 2.586 3.379 12.422 1 98.38 310 PHE B N 1
ATOM 5568 C CA . PHE B 1 310 ? 1.353 4.148 12.531 1 98.38 310 PHE B CA 1
ATOM 5569 C C . PHE B 1 310 ? 0.871 4.195 13.977 1 98.38 310 PHE B C 1
ATOM 5571 O O . PHE B 1 310 ? 0.359 5.219 14.438 1 98.38 310 PHE B O 1
ATOM 5578 N N . GLN B 1 311 ? 1.033 3.105 14.688 1 98.25 311 GLN B N 1
ATOM 5579 C CA . GLN B 1 311 ? 0.656 3.072 16.094 1 98.25 311 GLN B CA 1
ATOM 5580 C C . GLN B 1 311 ? 1.505 4.039 16.922 1 98.25 311 GLN B C 1
ATOM 5582 O O . GLN B 1 311 ? 0.993 4.727 17.797 1 98.25 311 GLN B O 1
ATOM 5587 N N . THR B 1 312 ? 2.785 4.012 16.594 1 98.56 312 THR B N 1
ATOM 5588 C CA . THR B 1 312 ? 3.693 4.918 17.297 1 98.56 312 THR B CA 1
ATOM 5589 C C . THR B 1 312 ? 3.307 6.371 17.031 1 98.56 312 THR B C 1
ATOM 5591 O O . THR B 1 312 ? 3.318 7.191 17.953 1 98.56 312 THR B O 1
ATOM 5594 N N . LEU B 1 313 ? 2.955 6.727 15.805 1 98.5 313 LEU B N 1
ATOM 5595 C CA . LEU B 1 313 ? 2.516 8.078 15.461 1 98.5 313 LEU B CA 1
ATOM 5596 C C . LEU B 1 313 ? 1.219 8.43 16.188 1 98.5 313 LEU B C 1
ATOM 5598 O O . LEU B 1 313 ? 1.064 9.547 16.688 1 98.5 313 LEU B O 1
ATOM 5602 N N . CYS B 1 314 ? 0.318 7.48 16.25 1 98.06 314 CYS B N 1
ATOM 5603 C CA . CYS B 1 314 ? -0.949 7.668 16.953 1 98.06 314 CYS B CA 1
ATOM 5604 C C . CYS B 1 314 ? -0.718 7.965 18.422 1 98.06 314 CYS B C 1
ATOM 5606 O O . CYS B 1 314 ? -1.244 8.945 18.953 1 98.06 314 CYS B O 1
ATOM 5608 N N . GLU B 1 315 ? 0.127 7.172 19.094 1 98.44 315 GLU B N 1
ATOM 5609 C CA . GLU B 1 315 ? 0.409 7.32 20.516 1 98.44 315 GLU B CA 1
ATOM 5610 C C . GLU B 1 315 ? 1.144 8.625 20.797 1 98.44 315 GLU B C 1
ATOM 5612 O O . GLU B 1 315 ? 0.878 9.289 21.797 1 98.44 315 GLU B O 1
ATOM 5617 N N . SER B 1 316 ? 2.051 8.969 19.922 1 98.19 316 SER B N 1
ATOM 5618 C CA . SER B 1 316 ? 2.783 10.219 20.078 1 98.19 316 SER B CA 1
ATOM 5619 C C . SER B 1 316 ? 1.855 11.422 19.953 1 98.19 316 SER B C 1
ATOM 5621 O O . SER B 1 316 ? 2.053 12.438 20.625 1 98.19 316 SER B O 1
ATOM 5623 N N . SER B 1 317 ? 0.866 11.344 19.062 1 98.19 317 SER B N 1
ATOM 5624 C CA . SER B 1 317 ? -0.077 12.438 18.859 1 98.19 317 SER B CA 1
ATOM 5625 C C . SER B 1 317 ? -0.936 12.672 20.094 1 98.19 317 SER B C 1
ATOM 5627 O O . SER B 1 317 ? -1.354 13.797 20.359 1 98.19 317 SER B O 1
ATOM 5629 N N . LYS B 1 318 ? -1.201 11.641 20.875 1 97.81 318 LYS B N 1
ATOM 5630 C CA . LYS B 1 318 ? -2.021 11.727 22.078 1 97.81 318 LYS B CA 1
ATOM 5631 C C . LYS B 1 318 ? -1.309 12.516 23.188 1 97.81 318 LYS B C 1
ATOM 5633 O O . LYS B 1 318 ? -1.953 13.094 24.062 1 97.81 318 LYS B O 1
ATOM 5638 N N . LEU B 1 319 ? -0.005 12.562 23.109 1 96.69 319 LEU B N 1
ATOM 5639 C CA . LEU B 1 319 ? 0.809 13.156 24.156 1 96.69 319 LEU B CA 1
ATOM 5640 C C . LEU B 1 319 ? 0.984 14.656 23.938 1 96.69 319 LEU B C 1
ATOM 5642 O O . LEU B 1 319 ? 1.526 15.359 24.781 1 96.69 319 LEU B O 1
ATOM 5646 N N . TYR B 1 320 ? 0.487 15.18 22.828 1 95.88 320 TYR B N 1
ATOM 5647 C CA . TYR B 1 320 ? 0.657 16.594 22.5 1 95.88 320 TYR B CA 1
ATOM 5648 C C . TYR B 1 320 ? -0.168 17.469 23.422 1 95.88 320 TYR B C 1
ATOM 5650 O O . TYR B 1 320 ? -1.375 17.266 23.578 1 95.88 320 TYR B O 1
ATOM 5658 N N . ASP B 1 321 ? 0.504 18.484 24.016 1 95.56 321 ASP B N 1
ATOM 5659 C CA . ASP B 1 321 ? -0.18 19.469 24.859 1 95.56 321 ASP B CA 1
ATOM 5660 C C . ASP B 1 321 ? -0.698 20.625 24.031 1 95.56 321 ASP B C 1
ATOM 5662 O O . ASP B 1 321 ? 0.053 21.234 23.25 1 95.56 321 ASP B O 1
ATOM 5666 N N . LEU B 1 322 ? -1.907 20.922 24.281 1 95.81 322 LEU B N 1
ATOM 5667 C CA . LEU B 1 322 ? -2.535 22 23.516 1 95.81 322 LEU B CA 1
ATOM 5668 C C . LEU B 1 322 ? -1.817 23.312 23.75 1 95.81 322 LEU B C 1
ATOM 5670 O O . LEU B 1 322 ? -1.528 23.672 24.906 1 95.81 322 LEU B O 1
ATOM 5674 N N . GLY B 1 323 ? -1.462 24.016 22.719 1 95.88 323 GLY B N 1
ATOM 5675 C CA . GLY B 1 323 ? -0.832 25.328 22.781 1 95.88 323 GLY B CA 1
ATOM 5676 C C . GLY B 1 323 ? 0.667 25.266 23.016 1 95.88 323 GLY B C 1
ATOM 5677 O O . GLY B 1 323 ? 1.333 26.297 23.109 1 95.88 323 GLY B O 1
ATOM 5678 N N . GLN B 1 324 ? 1.208 24.078 23.047 1 95 324 GLN B N 1
ATOM 5679 C CA . GLN B 1 324 ? 2.621 23.891 23.359 1 95 324 GLN B CA 1
ATOM 5680 C C . GLN B 1 324 ? 3.508 24.594 22.328 1 95 324 GLN B C 1
ATOM 5682 O O . GLN B 1 324 ? 4.48 25.25 22.703 1 95 324 GLN B O 1
ATOM 5687 N N . GLN B 1 325 ? 3.178 24.469 21.141 1 96.38 325 GLN B N 1
ATOM 5688 C CA . GLN B 1 325 ? 4.004 25.047 20.078 1 96.38 325 GLN B CA 1
ATOM 5689 C C . GLN B 1 325 ? 3.859 26.562 20.047 1 96.38 325 GLN B C 1
ATOM 5691 O O . GLN B 1 325 ? 4.828 27.281 19.781 1 96.38 325 GLN B O 1
ATOM 5696 N N . TYR B 1 326 ? 2.625 27.016 20.297 1 96.75 326 TYR B N 1
ATOM 5697 C CA . TYR B 1 326 ? 2.422 28.453 20.391 1 96.75 326 TYR B CA 1
ATOM 5698 C C . TYR B 1 326 ? 3.246 29.047 21.516 1 96.75 326 TYR B C 1
ATOM 5700 O O . TYR B 1 326 ? 3.867 30.109 21.359 1 96.75 326 TYR B O 1
ATOM 5708 N N . ALA B 1 327 ? 3.305 28.422 22.641 1 94.88 327 ALA B N 1
ATOM 5709 C CA . ALA B 1 327 ? 4.105 28.859 23.781 1 94.88 327 ALA B CA 1
ATOM 5710 C C . ALA B 1 327 ? 5.59 28.891 23.438 1 94.88 327 ALA B C 1
ATOM 5712 O O . ALA B 1 327 ? 6.301 29.828 23.797 1 94.88 327 ALA B O 1
ATOM 5713 N N . SER B 1 328 ? 6.008 27.875 22.75 1 94.06 328 SER B N 1
ATOM 5714 C CA . SER B 1 328 ? 7.402 27.828 22.312 1 94.06 328 SER B CA 1
ATOM 5715 C C . SER B 1 328 ? 7.727 28.984 21.359 1 94.06 328 SER B C 1
ATOM 5717 O O . SER B 1 328 ? 8.797 29.578 21.453 1 94.06 328 SER B O 1
ATOM 5719 N N . TYR B 1 329 ? 6.844 29.234 20.484 1 95.06 329 TYR B N 1
ATOM 5720 C CA . TYR B 1 329 ? 6.992 30.344 19.547 1 95.06 329 TYR B CA 1
ATOM 5721 C C . TYR B 1 329 ? 7.133 31.672 20.281 1 95.06 329 TYR B C 1
ATOM 5723 O O . TYR B 1 329 ? 8.023 32.469 19.969 1 95.06 329 TYR B O 1
ATOM 5731 N N . VAL B 1 330 ? 6.277 31.906 21.266 1 93.75 330 VAL B N 1
ATOM 5732 C CA . VAL B 1 330 ? 6.258 33.156 22.016 1 93.75 330 VAL B CA 1
ATOM 5733 C C . VAL B 1 330 ? 7.547 33.281 22.828 1 93.75 330 VAL B C 1
ATOM 5735 O O . VAL B 1 330 ? 8.109 34.375 22.922 1 93.75 330 VAL B O 1
ATOM 5738 N N . ARG B 1 331 ? 8.047 32.25 23.375 1 89.81 331 ARG B N 1
ATOM 5739 C CA . ARG B 1 331 ? 9.266 32.25 24.172 1 89.81 331 ARG B CA 1
ATOM 5740 C C . ARG B 1 331 ? 10.484 32.594 23.312 1 89.81 331 ARG B C 1
ATOM 5742 O O . ARG B 1 331 ? 11.453 33.188 23.797 1 89.81 331 ARG B O 1
ATOM 5749 N N . GLN B 1 332 ? 10.398 32.344 22.094 1 88.5 332 GLN B N 1
ATOM 5750 C CA . GLN B 1 332 ? 11.508 32.594 21.172 1 88.5 332 GLN B CA 1
ATOM 5751 C C . GLN B 1 332 ? 11.492 34.031 20.672 1 88.5 332 GLN B C 1
ATOM 5753 O O . GLN B 1 332 ? 12.492 34.531 20.141 1 88.5 332 GLN B O 1
ATOM 5758 N N . LEU B 1 333 ? 10.422 34.75 20.688 1 84.88 333 LEU B N 1
ATOM 5759 C CA . LEU B 1 333 ? 10.289 36.094 20.172 1 84.88 333 LEU B CA 1
ATOM 5760 C C . LEU B 1 333 ? 11.203 37.062 20.938 1 84.88 333 LEU B C 1
ATOM 5762 O O . LEU B 1 333 ? 11.617 38.094 20.391 1 84.88 333 LEU B O 1
ATOM 5766 N N . GLY B 1 334 ? 12.32 36.875 21.562 1 67.94 334 GLY B N 1
ATOM 5767 C CA . GLY B 1 334 ? 13.234 37.781 22.234 1 67.94 334 GLY B CA 1
ATOM 5768 C C . GLY B 1 334 ? 12.711 39.188 22.359 1 67.94 334 GLY B C 1
ATOM 5769 O O . GLY B 1 334 ? 13.391 40.156 21.953 1 67.94 334 GLY B O 1
ATOM 5770 N N . SER B 1 335 ? 11.414 39.375 22.703 1 66.81 335 SER B N 1
ATOM 5771 C CA . SER B 1 335 ? 10.938 40.719 22.344 1 66.81 335 SER B CA 1
ATOM 5772 C C . SER B 1 335 ? 11.266 41.75 23.422 1 66.81 335 SER B C 1
ATOM 5774 O O . SER B 1 335 ? 11.375 41.375 24.609 1 66.81 335 SER B O 1
ATOM 5776 N N . ASP B 1 336 ? 11.734 42.969 22.969 1 76.25 336 ASP B N 1
ATOM 5777 C CA . ASP B 1 336 ? 11.938 44.219 23.703 1 76.25 336 ASP B CA 1
ATOM 5778 C C . ASP B 1 336 ? 10.641 44.656 24.375 1 76.25 336 ASP B C 1
ATOM 5780 O O . ASP B 1 336 ? 9.555 44.5 23.828 1 76.25 336 ASP B O 1
ATOM 5784 N N . ALA B 1 337 ? 10.758 44.969 25.641 1 79.62 337 ALA B N 1
ATOM 5785 C CA . ALA B 1 337 ? 9.617 45.469 26.391 1 79.62 337 ALA B CA 1
ATOM 5786 C C . ALA B 1 337 ? 9.008 46.688 25.734 1 79.62 337 ALA B C 1
ATOM 5788 O O . ALA B 1 337 ? 9.727 47.531 25.203 1 79.62 337 ALA B O 1
ATOM 5789 N N . GLU B 1 338 ? 7.723 46.656 25.703 1 80.75 338 GLU B N 1
ATOM 5790 C CA . GLU B 1 338 ? 6.988 47.781 25.141 1 80.75 338 GLU B CA 1
ATOM 5791 C C . GLU B 1 338 ? 7.191 49.062 25.969 1 80.75 338 GLU B C 1
ATOM 5793 O O . GLU B 1 338 ? 7.191 49 27.203 1 80.75 338 GLU B O 1
ATOM 5798 N N . ARG B 1 339 ? 7.527 50.188 25.312 1 79.56 339 ARG B N 1
ATOM 5799 C CA . ARG B 1 339 ? 7.699 51.469 25.984 1 79.56 339 ARG B CA 1
ATOM 5800 C C . ARG B 1 339 ? 6.359 52.031 26.453 1 79.56 339 ARG B C 1
ATOM 5802 O O . ARG B 1 339 ? 5.379 52.031 25.703 1 79.56 339 ARG B O 1
ATOM 5809 N N . GLU B 1 340 ? 6.297 52.312 27.703 1 79.81 340 GLU B N 1
ATOM 5810 C CA . GLU B 1 340 ? 5.074 52.906 28.25 1 79.81 340 GLU B CA 1
ATOM 5811 C C . GLU B 1 340 ? 4.949 54.375 27.875 1 79.81 340 GLU B C 1
ATOM 5813 O O . GLU B 1 340 ? 5.863 55.156 28.125 1 79.81 340 GLU B O 1
ATOM 5818 N N . THR B 1 341 ? 3.938 54.656 27.078 1 83 341 THR B N 1
ATOM 5819 C CA . THR B 1 341 ? 3.668 56.031 26.719 1 83 341 THR B CA 1
ATOM 5820 C C . THR B 1 341 ? 2.746 56.688 27.75 1 83 341 THR B C 1
ATOM 5822 O O . THR B 1 341 ? 1.748 56.094 28.172 1 83 341 THR B O 1
ATOM 5825 N N . SER B 1 342 ? 3.135 57.781 28.344 1 87.75 342 SER B N 1
ATOM 5826 C CA . SER B 1 342 ? 2.311 58.531 29.281 1 87.75 342 SER B CA 1
ATOM 5827 C C . SER B 1 342 ? 1.871 59.875 28.688 1 87.75 342 SER B C 1
ATOM 5829 O O . SER B 1 342 ? 2.596 60.469 27.906 1 87.75 342 SER B O 1
ATOM 5831 N N . TYR B 1 343 ? 0.623 60.188 29.031 1 91.94 343 TYR B N 1
ATOM 5832 C CA . TYR B 1 343 ? 0.063 61.438 28.594 1 91.94 343 TYR B CA 1
ATOM 5833 C C . TYR B 1 343 ? -0.064 62.438 29.766 1 91.94 343 TYR B C 1
ATOM 5835 O O . TYR B 1 343 ? -1.033 62.375 30.516 1 91.94 343 TYR B O 1
ATOM 5843 N N . ASP B 1 344 ? 0.887 63.219 29.984 1 91.31 344 ASP B N 1
ATOM 5844 C CA . ASP B 1 344 ? 0.866 64.125 31.109 1 91.31 344 ASP B CA 1
ATOM 5845 C C . ASP B 1 344 ? 0.782 65.625 30.594 1 91.31 344 ASP B C 1
ATOM 5847 O O . ASP B 1 344 ? 1.298 65.938 29.531 1 91.31 344 ASP B O 1
ATOM 5851 N N . PHE B 1 345 ? 0.102 66.375 31.406 1 94.12 345 PHE B N 1
ATOM 5852 C CA . PHE B 1 345 ? -0.035 67.75 31.094 1 94.12 345 PHE B CA 1
ATOM 5853 C C . PHE B 1 345 ? 1.31 68.5 31.172 1 94.12 345 PHE B C 1
ATOM 5855 O O . PHE B 1 345 ? 2.057 68.312 32.125 1 94.12 345 PHE B O 1
ATOM 5862 N N . GLN B 1 346 ? 1.602 69.312 30.156 1 92.69 346 GLN B N 1
ATOM 5863 C CA . GLN B 1 346 ? 2.811 70.125 30.141 1 92.69 346 GLN B CA 1
ATOM 5864 C C . GLN B 1 346 ? 2.471 71.625 30.203 1 92.69 346 GLN B C 1
ATOM 5866 O O . GLN B 1 346 ? 1.997 72.188 29.234 1 92.69 346 GLN B O 1
ATOM 5871 N N . PRO B 1 347 ? 2.699 72.188 31.359 1 92.31 347 PRO B N 1
ATOM 5872 C CA . PRO B 1 347 ? 2.391 73.562 31.484 1 92.31 347 PRO B CA 1
ATOM 5873 C C . PRO B 1 347 ? 3.287 74.5 30.609 1 92.31 347 PRO B C 1
ATOM 5875 O O . PRO B 1 347 ? 4.422 74.125 30.312 1 92.31 347 PRO B O 1
ATOM 5878 N N . TYR B 1 348 ? 2.65 75.625 30.188 1 91.56 348 TYR B N 1
ATOM 5879 C CA . TYR B 1 348 ? 3.426 76.625 29.422 1 91.56 348 TYR B CA 1
ATOM 5880 C C . TYR B 1 348 ? 4.434 77.312 30.328 1 91.56 348 TYR B C 1
ATOM 5882 O O . TYR B 1 348 ? 4.109 77.75 31.438 1 91.56 348 TYR B O 1
ATOM 5890 N N . THR B 1 349 ? 5.66 77.438 29.922 1 89.06 349 THR B N 1
ATOM 5891 C CA . THR B 1 349 ? 6.695 78.188 30.625 1 89.06 349 THR B CA 1
ATOM 5892 C C . THR B 1 349 ? 6.957 79.5 29.953 1 89.06 349 THR B C 1
ATOM 5894 O O . THR B 1 349 ? 7.363 79.562 28.797 1 89.06 349 THR B O 1
ATOM 5897 N N . PRO B 1 350 ? 6.766 80.625 30.781 1 85.88 350 PRO B N 1
ATOM 5898 C CA . PRO B 1 350 ? 6.961 82 30.219 1 85.88 350 PRO B CA 1
ATOM 5899 C C . PRO B 1 350 ? 8.398 82.188 29.75 1 85.88 350 PRO B C 1
ATOM 5901 O O . PRO B 1 350 ? 9.344 81.75 30.391 1 85.88 350 PRO B O 1
ATOM 5904 N N . GLN B 1 351 ? 8.461 83 28.672 1 80.12 351 GLN B N 1
ATOM 5905 C CA . GLN B 1 351 ? 9.781 83.25 28.094 1 80.12 351 GLN B CA 1
ATOM 5906 C C . GLN B 1 351 ? 10.211 84.688 28.328 1 80.12 351 GLN B C 1
ATOM 5908 O O . GLN B 1 351 ? 11.414 85 28.328 1 80.12 351 GLN B O 1
ATOM 5913 N N . ILE B 1 352 ? 9.234 85.75 28.547 1 74.75 352 ILE B N 1
ATOM 5914 C CA . ILE B 1 352 ? 9.578 87.125 28.688 1 74.75 352 ILE B CA 1
ATOM 5915 C C . ILE B 1 352 ? 9.867 87.438 30.156 1 74.75 352 ILE B C 1
ATOM 5917 O O . ILE B 1 352 ? 9.031 87.188 31.031 1 74.75 352 ILE B O 1
ATOM 5921 N N . THR B 1 353 ? 11.07 87.5 30.656 1 64.56 353 THR B N 1
ATOM 5922 C CA . THR B 1 353 ? 11.461 87.938 32 1 64.56 353 THR B CA 1
ATOM 5923 C C . THR B 1 353 ? 11.219 89.438 32.188 1 64.56 353 THR B C 1
ATOM 5925 O O . THR B 1 353 ? 11.688 90.25 31.375 1 64.56 353 THR B O 1
ATOM 5928 N N . LEU B 1 354 ? 10.172 89.938 32.656 1 55.88 354 LEU B N 1
ATOM 5929 C CA . LEU B 1 354 ? 9.961 91.312 32.969 1 55.88 354 LEU B CA 1
ATOM 5930 C C . LEU B 1 354 ? 11.055 91.812 33.906 1 55.88 354 LEU B C 1
ATOM 5932 O O . LEU B 1 354 ? 11.25 91.312 35 1 55.88 354 LEU B O 1
ATOM 5936 N N . SER B 1 355 ? 12.133 92.312 33.531 1 49.75 355 SER B N 1
ATOM 5937 C CA . SER B 1 355 ? 13.023 93.125 34.406 1 49.75 355 SER B CA 1
ATOM 5938 C C . SER B 1 355 ? 12.266 94.25 35.094 1 49.75 355 SER B C 1
ATOM 5940 O O . SER B 1 355 ? 11.539 95 34.438 1 49.75 355 SER B O 1
ATOM 5942 N N . PRO B 1 356 ? 11.891 94.125 36.375 1 45.72 356 PRO B N 1
ATOM 5943 C CA . PRO B 1 356 ? 11.352 95.25 37.094 1 45.72 356 PRO B CA 1
ATOM 5944 C C . PRO B 1 356 ? 12.172 96.562 36.844 1 45.72 356 PRO B C 1
ATOM 5946 O O . PRO B 1 356 ? 13.352 96.562 37.188 1 45.72 356 PRO B O 1
ATOM 5949 N N . TYR B 1 357 ? 12.242 97.062 35.75 1 41.44 357 TYR B N 1
ATOM 5950 C CA . TYR B 1 357 ? 12.883 98.375 35.688 1 41.44 357 TYR B CA 1
ATOM 5951 C C . TYR B 1 357 ? 12.242 99.312 36.719 1 41.44 357 TYR B C 1
ATOM 5953 O O . TYR B 1 357 ? 11.117 99.812 36.531 1 41.44 357 TYR B O 1
ATOM 5961 N N . ILE B 1 358 ? 12.188 99 38.031 1 39.91 358 ILE B N 1
ATOM 5962 C CA . ILE B 1 358 ? 11.945 100.062 39.031 1 39.91 358 ILE B CA 1
ATOM 5963 C C . ILE B 1 358 ? 12.852 101.25 38.75 1 39.91 358 ILE B C 1
ATOM 5965 O O . ILE B 1 358 ? 14.07 101.125 38.844 1 39.91 358 ILE B O 1
ATOM 5969 N N . ARG B 1 359 ? 12.523 102.062 37.781 1 39.25 359 ARG B N 1
ATOM 5970 C CA . ARG B 1 359 ? 13.188 103.312 37.719 1 39.25 359 ARG B CA 1
ATOM 5971 C C . ARG B 1 359 ? 13.18 104 39.062 1 39.25 359 ARG B C 1
ATOM 5973 O O . ARG B 1 359 ? 12.109 104.375 39.594 1 39.25 359 ARG B O 1
ATOM 5980 N N . ALA B 1 360 ? 14.039 103.625 39.969 1 39.34 360 ALA B N 1
ATOM 5981 C CA . ALA B 1 360 ? 14.336 104.438 41.156 1 39.34 360 ALA B CA 1
ATOM 5982 C C . ALA B 1 360 ? 14.383 105.875 40.812 1 39.34 360 ALA B C 1
ATOM 5984 O O . ALA B 1 360 ? 15.156 106.312 39.938 1 39.34 360 ALA B O 1
ATOM 5985 N N . ARG B 1 361 ? 13.25 106.562 40.812 1 38.94 361 ARG B N 1
ATOM 5986 C CA . ARG B 1 361 ? 13.297 108.062 40.812 1 38.94 361 ARG B CA 1
ATOM 5987 C C . ARG B 1 361 ? 14.398 108.562 41.719 1 38.94 361 ARG B C 1
ATOM 5989 O O . ARG B 1 361 ? 14.414 108.25 42.938 1 38.94 361 ARG B O 1
ATOM 5996 N N . LYS B 1 362 ? 15.578 108.625 41.188 1 37.91 362 LYS B N 1
ATOM 5997 C CA . LYS B 1 362 ? 16.688 109.312 41.844 1 37.91 362 LYS B CA 1
ATOM 5998 C C . LYS B 1 362 ? 16.25 110.688 42.312 1 37.91 362 LYS B C 1
ATOM 6000 O O . LYS B 1 362 ? 15.836 111.5 41.531 1 37.91 362 LYS B O 1
ATOM 6005 N N . SER B 1 363 ? 15.453 110.812 43.406 1 33.97 363 SER B N 1
ATOM 6006 C CA . SER B 1 363 ? 15.422 112.125 44.094 1 33.97 363 SER B CA 1
ATOM 6007 C C . SER B 1 363 ? 16.828 112.688 44.281 1 33.97 363 SER B C 1
ATOM 6009 O O . SER B 1 363 ? 17.703 112 44.812 1 33.97 363 SER B O 1
ATOM 6011 N N . SER B 1 364 ? 17.359 113.375 43.25 1 34.03 364 SER B N 1
ATOM 6012 C CA . SER B 1 364 ? 18.625 114.125 43.219 1 34.03 364 SER B CA 1
ATOM 6013 C C . SER B 1 364 ? 18.797 115 44.469 1 34.03 364 SER B C 1
ATOM 6015 O O . SER B 1 364 ? 18.5 116.188 44.438 1 34.03 364 SER B O 1
ATOM 6017 N N . LEU B 1 365 ? 18.188 114.75 45.656 1 30.03 365 LEU B N 1
ATOM 6018 C CA . LEU B 1 365 ? 18.641 115.625 46.719 1 30.03 365 LEU B CA 1
ATOM 6019 C C . LEU B 1 365 ? 20.156 115.688 46.75 1 30.03 365 LEU B C 1
ATOM 6021 O O . LEU B 1 365 ? 20.828 114.688 46.875 1 30.03 365 LEU B O 1
ATOM 6025 N N . SER B 1 366 ? 20.703 116.688 45.938 1 30.59 366 SER B N 1
ATOM 6026 C CA . SER B 1 366 ? 22.078 117.188 45.875 1 30.59 366 SER B CA 1
ATOM 6027 C C . SER B 1 366 ? 22.688 117.25 47.281 1 30.59 366 SER B C 1
ATOM 6029 O O . SER B 1 366 ? 23.656 118 47.5 1 30.59 366 SER B O 1
ATOM 6031 N N . SER B 1 367 ? 22.172 116.688 48.344 1 28.77 367 SER B N 1
ATOM 6032 C CA . SER B 1 367 ? 22.891 117.188 49.531 1 28.77 367 SER B CA 1
ATOM 6033 C C . SER B 1 367 ? 24.391 116.938 49.375 1 28.77 367 SER B C 1
ATOM 6035 O O . SER B 1 367 ? 24.812 115.875 48.938 1 28.77 367 SER B O 1
ATOM 6037 N N . GLN B 1 368 ? 25.172 118.062 49.031 1 26.55 368 GLN B N 1
ATOM 6038 C CA . GLN B 1 368 ? 26.594 118.312 48.938 1 26.55 368 GLN B CA 1
ATOM 6039 C C . GLN B 1 368 ? 27.375 117.625 50.062 1 26.55 368 GLN B C 1
ATOM 6041 O O . GLN B 1 368 ? 27.344 118.125 51.188 1 26.55 368 GLN B O 1
ATOM 6046 N N . ASP B 1 369 ? 27.266 116.312 50.188 1 27.42 369 ASP B N 1
ATOM 6047 C CA . ASP B 1 369 ? 27.906 115.625 51.312 1 27.42 369 ASP B CA 1
ATOM 6048 C C . ASP B 1 369 ? 29.422 115.75 51.25 1 27.42 369 ASP B C 1
ATOM 6050 O O . ASP B 1 369 ? 30.141 115.062 52 1 27.42 369 ASP B O 1
ATOM 6054 N N . PHE B 1 370 ? 30.062 116.625 50.281 1 24 370 PHE B N 1
ATOM 6055 C CA . PHE B 1 370 ? 31.266 115.875 49.906 1 24 370 PHE B CA 1
ATOM 6056 C C . PHE B 1 370 ? 32.094 115.562 51.125 1 24 370 PHE B C 1
ATOM 6058 O O . PHE B 1 370 ? 32.469 114.375 51.312 1 24 370 PHE B O 1
ATOM 6065 N N . PRO B 1 371 ? 33.156 116.438 51.375 1 27.62 371 PRO B N 1
ATOM 6066 C CA . PRO B 1 371 ? 34.531 116 51.156 1 27.62 371 PRO B CA 1
ATOM 6067 C C . PRO B 1 371 ? 35.156 115.375 52.406 1 27.62 371 PRO B C 1
ATOM 6069 O O . PRO B 1 371 ? 36.281 114.938 52.375 1 27.62 371 PRO B O 1
ATOM 6072 N N . SER B 1 372 ? 34.375 115.25 53.531 1 24 372 SER B N 1
ATOM 6073 C CA . SER B 1 372 ? 35.25 115.438 54.719 1 24 372 SER B CA 1
ATOM 6074 C C . SER B 1 372 ? 36.438 114.5 54.688 1 24 372 SER B C 1
ATOM 6076 O O . SER B 1 372 ? 36.219 113.25 54.625 1 24 372 SER B O 1
ATOM 6078 N N . THR B 1 373 ? 37.562 114.812 54 1 22.64 373 THR B N 1
ATOM 6079 C CA . THR B 1 373 ? 38.844 114.125 53.906 1 22.64 373 THR B CA 1
ATOM 6080 C C . THR B 1 373 ? 39.406 113.875 55.281 1 22.64 373 THR B C 1
ATOM 6082 O O . THR B 1 373 ? 39.75 114.75 56.031 1 22.64 373 THR B O 1
ATOM 6085 N N . GLU B 1 374 ? 38.688 112.938 56.062 1 22.41 374 GLU B N 1
ATOM 6086 C CA . GLU B 1 374 ? 39.25 112.562 57.344 1 22.41 374 GLU B CA 1
ATOM 6087 C C . GLU B 1 374 ? 40.719 112.188 57.219 1 22.41 374 GLU B C 1
ATOM 6089 O O . GLU B 1 374 ? 41.094 111.312 56.406 1 22.41 374 GLU B O 1
ATOM 6094 N N . ASN B 1 375 ? 41.625 113.188 57.281 1 21.33 375 ASN B N 1
ATOM 6095 C CA . ASN B 1 375 ? 43.062 113.188 57.562 1 21.33 375 ASN B CA 1
ATOM 6096 C C . ASN B 1 375 ? 43.406 112.125 58.594 1 21.33 375 ASN B C 1
ATOM 6098 O O . ASN B 1 375 ? 42.656 111.875 59.531 1 21.33 375 ASN B O 1
ATOM 6102 N N . LYS B 1 376 ? 44.438 111.188 58.219 1 25.53 376 LYS B N 1
ATOM 6103 C CA . LYS B 1 376 ? 45.031 109.938 58.719 1 25.53 376 LYS B CA 1
ATOM 6104 C C . LYS B 1 376 ? 45.656 110.188 60.094 1 25.53 376 LYS B C 1
ATOM 6106 O O . LYS B 1 376 ? 46.375 109.312 60.625 1 25.53 376 LYS B O 1
ATOM 6111 N N . GLU B 1 377 ? 45.406 111.375 60.75 1 21.66 377 GLU B N 1
ATOM 6112 C CA . GLU B 1 377 ? 46.5 111.562 61.719 1 21.66 377 GLU B CA 1
ATOM 6113 C C . GLU B 1 377 ? 46.531 110.375 62.719 1 21.66 377 GLU B C 1
ATOM 6115 O O . GLU B 1 377 ? 45.5 110 63.25 1 21.66 377 GLU B O 1
ATOM 6120 N N . PRO B 1 378 ? 47.688 109.5 62.688 1 24.72 378 PRO B N 1
ATOM 6121 C CA . PRO B 1 378 ? 48.031 108.312 63.5 1 24.72 378 PRO B CA 1
ATOM 6122 C C . PRO B 1 378 ? 48.125 108.625 65 1 24.72 378 PRO B C 1
ATOM 6124 O O . PRO B 1 378 ? 48.406 107.75 65.812 1 24.72 378 PRO B O 1
ATOM 6127 N N . THR B 1 379 ? 47.781 109.812 65.438 1 17.12 379 THR B N 1
ATOM 6128 C CA . THR B 1 379 ? 48.719 110 66.5 1 17.12 379 THR B CA 1
ATOM 6129 C C . THR B 1 379 ? 48.688 108.875 67.5 1 17.12 379 THR B C 1
ATOM 6131 O O . THR B 1 379 ? 49.719 108.375 68 1 17.12 379 THR B O 1
ATOM 6134 N N . ALA B 1 380 ? 47.719 108.625 68.375 1 20.03 380 ALA B N 1
ATOM 6135 C CA . ALA B 1 380 ? 48.031 109 69.75 1 20.03 380 ALA B CA 1
ATOM 6136 C C . ALA B 1 380 ? 48.781 107.875 70.438 1 20.03 380 ALA B C 1
ATOM 6138 O O . ALA B 1 380 ? 48.781 106.75 70 1 20.03 380 ALA B O 1
ATOM 6139 N N . GLU B 1 381 ? 49.156 108.125 71.75 1 18.7 381 GLU B N 1
ATOM 6140 C CA . GLU B 1 381 ? 50.094 107.75 72.812 1 18.7 381 GLU B CA 1
ATOM 6141 C C . GLU B 1 381 ? 49.906 106.312 73.25 1 18.7 381 GLU B C 1
ATOM 6143 O O . GLU B 1 381 ? 50.844 105.625 73.625 1 18.7 381 GLU B O 1
ATOM 6148 N N . GLU B 1 382 ? 48.969 105.562 73.5 1 16.84 382 GLU B N 1
ATOM 6149 C CA . GLU B 1 382 ? 48.938 105.5 74.938 1 16.84 382 GLU B CA 1
ATOM 6150 C C . GLU B 1 382 ? 50.125 104.75 75.5 1 16.84 382 GLU B C 1
ATOM 6152 O O . GLU B 1 382 ? 50.688 103.875 74.812 1 16.84 382 GLU B O 1
ATOM 6157 N N . LYS B 1 383 ? 50.281 104.562 76.75 1 16.69 383 LYS B N 1
ATOM 6158 C CA . LYS B 1 383 ? 50.656 103.688 77.875 1 16.69 383 LYS B CA 1
ATOM 6159 C C . LYS B 1 383 ? 50.406 102.188 77.5 1 16.69 383 LYS B C 1
ATOM 6161 O O . LYS B 1 383 ? 50.625 101.312 78.312 1 16.69 383 LYS B O 1
ATOM 6166 N N . VAL B 1 384 ? 49.875 101.125 77.938 1 17.55 384 VAL B N 1
ATOM 6167 C CA . VAL B 1 384 ? 50.562 101.188 79.188 1 17.55 384 VAL B CA 1
ATOM 6168 C C . VAL B 1 384 ? 52 100.688 79.062 1 17.55 384 VAL B C 1
ATOM 6170 O O . VAL B 1 384 ? 52.781 100.75 80 1 17.55 384 VAL B O 1
ATOM 6173 N N . VAL B 1 385 ? 52.781 100.188 77.938 1 20.25 385 VAL B N 1
ATOM 6174 C CA . VAL B 1 385 ? 53.781 99.562 78.812 1 20.25 385 VAL B CA 1
ATOM 6175 C C . VAL B 1 385 ? 54.562 100.688 79.562 1 20.25 385 VAL B C 1
ATOM 6177 O O . VAL B 1 385 ? 54.5 101.875 79.25 1 20.25 385 VAL B O 1
ATOM 6180 N N . GLU B 1 386 ? 55.562 100.375 80.625 1 18.39 386 GLU B N 1
ATOM 6181 C CA . GLU B 1 386 ? 56.75 100.812 81.375 1 18.39 386 GLU B CA 1
ATOM 6182 C C . GLU B 1 386 ? 57.844 101.375 80.438 1 18.39 386 GLU B C 1
ATOM 6184 O O . GLU B 1 386 ? 58.688 102.125 80.875 1 18.39 386 GLU B O 1
ATOM 6189 N N . ARG B 1 387 ? 58.281 101.5 79.125 1 17.94 387 ARG B N 1
ATOM 6190 C CA . ARG B 1 387 ? 59.719 101.562 79.125 1 17.94 387 ARG B CA 1
ATOM 6191 C C . ARG B 1 387 ? 60.219 102.75 80 1 17.94 387 ARG B C 1
ATOM 6193 O O . ARG B 1 387 ? 59.625 103.812 80 1 17.94 387 ARG B O 1
ATOM 6200 N N . ARG B 1 388 ? 61.375 102.375 80.75 1 17.66 388 ARG B N 1
ATOM 6201 C CA . ARG B 1 388 ? 62.781 102.688 80.625 1 17.66 388 ARG B CA 1
ATOM 6202 C C . ARG B 1 388 ? 63.188 102.875 79.188 1 17.66 388 ARG B C 1
ATOM 6204 O O . ARG B 1 388 ? 62.75 102.125 78.312 1 17.66 388 ARG B O 1
#

Sequence (776 aa):
MAVCFSSTISEFLMGEVDSSTLLSLPPGDQSQSMESLYGSLSGTESTLANAEYVDAGNPLGDDVDIILQKSEGGVRAAFFYAKKLAKYMKDLTSYIEKRTLLEMEYAKGLQKLVNTTKGVITQEPCMPFQSIYSVALEQDQDHAHGVLHTSLTLQQQTYLQPVSMRRLEHEKRRKELKEQWQRAERKLMEAEVNLKKAKQIYMQRSEEHEKAQYYAARAEEEQSHSGAKSVDKKRRAEEEAKNRAEEAMATYRTCIADAKTQKQELEDVKVNVLRQLQELIKQTDQILRSATISYYQSMHKETAPLPVGFQTLCESSKLYDLGQQYASYVRQLGSDAERETSYDFQPYTPQITLSPYIRARKSSLSSQDFPSTENKEPTAEEKVVERRMAVCFSSTISEFLMGEVDSSTLLSLPPGDQSQSMESLYGSLSGTESTLANAEYVDAGNPLGDDVDIILQKSEGGVRAAFFYAKKLAKYMKDLTSYIEKRTLLEMEYAKGLQKLVNTTKGVITQEPCMPFQSIYSVALEQDQDHAHGVLHTSLTLQQQTYLQPVSMRRLEHEKRRKELKEQWQRAERKLMEAEVNLKKAKQIYMQRSEEHEKAQYYAARAEEEQSHSGAKSVDKKRRAEEEAKNRAEEAMATYRTCIADAKTQKQELEDVKVNVLRQLQELIKQTDQILRSATISYYQSMHKETAPLPVGFQTLCESSKLYDLGQQYASYVRQLGSDAERETSYDFQPYTPQITLSPYIRARKSSLSSQDFPSTENKEPTAEEKVVERR

Nearest PDB structures (foldseek):
  7aal-assembly1_B  TM=8.864E-01  e=2.293E-08  Homo sapiens
  7aan-assembly1_B  TM=8.684E-01  e=1.611E-07  Homo sapiens
  5c1f-assembly1_B  TM=8.035E-01  e=6.234E-06  Schizosaccharomyces pombe 972h-
  5i6j-assembly1_A-2  TM=5.172E-01  e=1.066E-05  Homo sapiens
  5i7d-assembly1_A  TM=5.005E-01  e=3.604E-05  Homo sapiens

pLDDT: mean 77.29, std 30.03, range [16.61, 98.75]

Organism: Aquarana catesbeiana (NCBI:txid8400)